Protein AF-A0AAD1CHE1-F1 (afdb_monomer_lite)

Radius of gyration: 32.12 Å; chains: 1; bounding box: 94×52×95 Å

Organism: Photobacterium damsela subsp. piscicida (NCBI:txid38294)

Sequence (404 aa):
MARIPGTPIYCTANAIDSIVGHHHHPEWNFNVVKTGDSLDIGNGKSLVFVETPMLHWPDSMMTYMTGDAVLFSNDAFGQHYCDERLFNDEVDQTELMEQCLRYYANILTPFSPLVTAKIHEVLGFNLPVSMVATSHGVIWRENPTQIIEQYLTWANEYKEDKITIFYDSMSNNTRMMADAIAQGITETDPNVSVKIFNVARHDKNEILAHVFGSKGILVGSSTMNNVMMPKVAGMLEEITSLRFKGKKAGAFGSYGWNGGAVDRIHARLTDAGFFTTVGLKTKWRPDGKAIEECREHGRTIAREWALAPLTVKTKPSAAPVTPAKSAPLNIQQATAPSTESKMQCNPQKIGQKMLCTVCQWVYDPEIGEPNQEVAPGTAWEDVPDSFICPECDIGKDVFEPIND

Structure (mmCIF, N/CA/C/O backbone):
data_AF-A0AAD1CHE1-F1
#
_entry.id   AF-A0AAD1CHE1-F1
#
loop_
_atom_site.group_PDB
_atom_site.id
_atom_site.type_symbol
_atom_site.label_atom_id
_atom_site.label_alt_id
_atom_site.label_comp_id
_atom_site.label_asym_id
_atom_site.label_entity_id
_atom_site.label_seq_id
_atom_site.pdbx_PDB_ins_code
_atom_site.Cartn_x
_atom_site.Cartn_y
_atom_site.Cartn_z
_atom_site.occupancy
_atom_site.B_iso_or_equiv
_atom_site.auth_seq_id
_atom_site.auth_comp_id
_atom_site.auth_asym_id
_atom_site.auth_atom_id
_atom_site.pdbx_PDB_model_num
ATOM 1 N N . MET A 1 1 ? -17.106 -19.011 23.002 1.00 86.06 1 MET A N 1
ATOM 2 C CA . MET A 1 1 ? -18.286 -19.178 23.885 1.00 86.06 1 MET A CA 1
ATOM 3 C C . MET A 1 1 ? -18.453 -20.559 24.527 1.00 86.06 1 MET A C 1
ATOM 5 O O . MET A 1 1 ? -19.194 -20.648 25.490 1.00 86.06 1 MET A O 1
ATOM 9 N N . ALA A 1 2 ? -17.740 -21.621 24.121 1.00 95.25 2 ALA A N 1
ATOM 10 C CA . ALA A 1 2 ? -17.889 -22.961 24.725 1.00 95.25 2 ALA A CA 1
ATOM 11 C C . ALA A 1 2 ? -17.685 -23.035 26.260 1.00 95.25 2 ALA A C 1
ATOM 13 O O . ALA A 1 2 ? -18.183 -23.951 26.907 1.00 95.25 2 ALA A O 1
ATOM 14 N N . ARG A 1 3 ? -16.940 -22.089 26.851 1.00 97.44 3 ARG A N 1
ATOM 15 C CA . ARG A 1 3 ? -16.702 -22.003 28.305 1.00 97.44 3 ARG A CA 1
ATOM 16 C C . ARG A 1 3 ? -17.660 -21.064 29.038 1.00 97.44 3 ARG A C 1
ATOM 18 O O . ARG A 1 3 ? -17.933 -21.283 30.210 1.00 97.44 3 ARG A O 1
ATOM 25 N N . ILE A 1 4 ? -18.132 -20.024 28.357 1.00 97.69 4 ILE A N 1
ATOM 26 C CA . ILE A 1 4 ? -18.917 -18.921 28.927 1.00 97.69 4 ILE A CA 1
ATOM 27 C C . ILE A 1 4 ? -20.073 -18.545 27.979 1.00 97.69 4 ILE A C 1
ATOM 29 O O . ILE A 1 4 ? -20.141 -17.425 27.485 1.00 97.69 4 ILE A O 1
ATOM 33 N N . PRO A 1 5 ? -20.978 -19.489 27.659 1.00 94.69 5 PRO A N 1
ATOM 34 C CA . PRO A 1 5 ? -21.949 -19.320 26.573 1.00 94.69 5 PRO A CA 1
ATOM 35 C C . PRO A 1 5 ? -22.992 -18.222 26.821 1.00 94.69 5 PRO A C 1
ATOM 37 O O . PRO A 1 5 ? -23.611 -17.755 25.874 1.00 94.69 5 PRO A O 1
ATOM 40 N N . GLY A 1 6 ? -23.180 -17.793 28.073 1.00 95.44 6 GLY A N 1
ATOM 41 C CA . GLY A 1 6 ? -24.101 -16.709 28.428 1.00 95.44 6 GLY A CA 1
ATOM 42 C C . GLY A 1 6 ? -23.507 -15.300 28.334 1.00 95.44 6 GLY A C 1
ATOM 43 O O . GLY A 1 6 ? -24.237 -14.332 28.537 1.00 95.44 6 GLY A O 1
ATOM 44 N N . THR A 1 7 ? -22.204 -15.161 28.067 1.00 98.56 7 THR A N 1
ATOM 45 C CA . THR A 1 7 ? -21.542 -13.851 28.020 1.00 98.56 7 THR A CA 1
ATOM 46 C C . THR A 1 7 ? -22.056 -13.014 26.838 1.00 98.56 7 THR A C 1
ATOM 48 O O . THR A 1 7 ? -22.018 -13.490 25.705 1.00 98.56 7 THR A O 1
ATOM 51 N N . PRO A 1 8 ? -22.527 -11.774 27.065 1.00 98.50 8 PRO A N 1
ATOM 52 C CA . PRO A 1 8 ? -22.946 -10.885 25.983 1.00 98.50 8 PRO A CA 1
ATOM 53 C C . PRO A 1 8 ? -21.792 -10.526 25.036 1.00 98.50 8 PRO A C 1
ATOM 55 O O . PRO A 1 8 ? -20.672 -10.284 25.487 1.00 98.50 8 PRO A O 1
ATOM 58 N N . ILE A 1 9 ? -22.080 -10.443 23.737 1.00 98.75 9 ILE A N 1
ATOM 59 C CA . ILE A 1 9 ? -21.148 -9.998 22.692 1.00 98.75 9 ILE A CA 1
ATOM 60 C C . ILE A 1 9 ? -21.677 -8.684 22.116 1.00 98.75 9 ILE A C 1
ATOM 62 O O . ILE A 1 9 ? -22.745 -8.674 21.510 1.00 98.75 9 ILE A O 1
ATOM 66 N N . TYR A 1 10 ? -20.938 -7.589 22.291 1.00 98.81 10 TYR A N 1
ATOM 67 C CA . TYR A 1 10 ? -21.271 -6.282 21.715 1.00 98.81 10 TYR A CA 1
ATOM 68 C C . TYR A 1 10 ? -20.517 -6.099 20.399 1.00 98.81 10 TYR A C 1
ATOM 70 O O . TYR A 1 10 ? -19.292 -6.205 20.376 1.00 98.81 10 TYR A O 1
ATOM 78 N N . CYS A 1 11 ? -21.236 -5.880 19.300 1.00 98.81 11 CYS A N 1
ATOM 79 C CA . CYS A 1 11 ? -20.650 -5.810 17.959 1.00 98.81 11 CYS A CA 1
ATOM 80 C C . CYS A 1 11 ? -21.565 -5.059 16.979 1.00 98.81 11 CYS A C 1
ATOM 82 O O . CYS A 1 11 ? -22.710 -4.750 17.307 1.00 98.81 11 CYS A O 1
ATOM 84 N N . THR A 1 12 ? -21.078 -4.738 15.780 1.00 98.81 12 THR A N 1
ATOM 85 C CA . THR A 1 12 ? -21.911 -4.101 14.746 1.00 98.81 12 THR A CA 1
ATOM 86 C C . THR A 1 12 ? -22.962 -5.072 14.199 1.00 98.81 12 THR A C 1
ATOM 88 O O . THR A 1 12 ? -22.872 -6.287 14.376 1.00 98.81 12 THR A O 1
ATOM 91 N N . ALA A 1 13 ? -23.956 -4.558 13.471 1.00 98.62 13 ALA A N 1
ATOM 92 C CA . ALA A 1 13 ? -24.936 -5.417 12.803 1.00 98.62 13 ALA A CA 1
ATOM 93 C C . ALA A 1 13 ? -24.273 -6.375 11.791 1.00 98.62 13 ALA A C 1
ATOM 95 O O . ALA A 1 13 ? -24.622 -7.552 11.736 1.00 98.62 13 ALA A O 1
ATOM 96 N N . ASN A 1 14 ? -23.283 -5.886 11.037 1.00 98.62 14 ASN A N 1
ATOM 97 C CA . ASN A 1 14 ? -22.529 -6.690 10.073 1.00 98.62 14 ASN A CA 1
ATOM 98 C C . ASN A 1 14 ? -21.628 -7.730 10.762 1.00 98.62 14 ASN A C 1
ATOM 100 O O . ASN A 1 14 ? -21.395 -8.796 10.200 1.00 98.62 14 ASN A O 1
ATOM 104 N N . ALA A 1 15 ? -21.165 -7.463 11.988 1.00 98.75 15 ALA A N 1
ATOM 105 C CA . ALA A 1 15 ? -20.365 -8.420 12.751 1.00 98.75 15 ALA A CA 1
ATOM 106 C C . ALA A 1 15 ? -21.150 -9.677 13.139 1.00 98.75 15 ALA A C 1
ATOM 108 O O . ALA A 1 15 ? -20.565 -10.744 13.286 1.00 98.75 15 ALA A O 1
ATOM 109 N N . ILE A 1 16 ? -22.476 -9.594 13.285 1.00 98.69 16 ILE A N 1
ATOM 110 C CA . ILE A 1 16 ? -23.287 -10.795 13.517 1.00 98.69 16 ILE A CA 1
ATOM 111 C C . ILE A 1 16 ? -23.188 -11.729 12.307 1.00 98.69 16 ILE A C 1
ATOM 113 O O . ILE A 1 16 ? -22.971 -12.925 12.486 1.00 98.69 16 ILE A O 1
ATOM 117 N N . ASP A 1 17 ? -23.294 -11.191 11.089 1.00 98.62 17 ASP A N 1
ATOM 118 C CA . ASP A 1 17 ? -23.161 -11.975 9.857 1.00 98.62 17 ASP A CA 1
ATOM 119 C C . ASP A 1 17 ? -21.777 -12.631 9.758 1.00 98.62 17 ASP A C 1
ATOM 121 O O . ASP A 1 17 ? -21.682 -13.845 9.569 1.00 98.62 17 ASP A O 1
ATOM 125 N N . SER A 1 18 ? -20.698 -11.875 9.993 1.00 98.56 18 SER A N 1
ATOM 126 C CA . SER A 1 18 ? -19.336 -12.416 9.925 1.00 98.56 18 SER A CA 1
ATOM 127 C C . SER A 1 18 ? -19.054 -13.448 11.025 1.00 98.56 18 SER A C 1
ATOM 129 O O . SER A 1 18 ? -18.527 -14.525 10.732 1.00 98.56 18 SER A O 1
ATOM 131 N N . ILE A 1 19 ? -19.444 -13.186 12.277 1.00 98.69 19 ILE A N 1
ATOM 132 C CA . ILE A 1 19 ? -19.232 -14.109 13.401 1.00 98.69 19 ILE A CA 1
ATOM 133 C C . ILE A 1 19 ? -20.036 -15.395 13.193 1.00 98.69 19 ILE A C 1
ATOM 135 O O . ILE A 1 19 ? -19.488 -16.489 13.343 1.00 98.69 19 ILE A O 1
ATOM 139 N N . VAL A 1 20 ? -21.316 -15.298 12.823 1.00 98.62 20 VAL A N 1
ATOM 140 C CA . VAL A 1 20 ? -22.151 -16.478 12.553 1.00 98.62 20 VAL A CA 1
ATOM 141 C C . VAL A 1 20 ? -21.651 -17.226 11.320 1.00 98.62 20 VAL A C 1
ATOM 143 O O . VAL A 1 20 ? -21.616 -18.454 11.345 1.00 98.62 20 VAL A O 1
ATOM 146 N N . GLY A 1 21 ? -21.201 -16.523 10.282 1.00 98.50 21 GLY A N 1
ATOM 147 C CA . GLY A 1 21 ? -20.636 -17.128 9.078 1.00 98.50 21 GLY A CA 1
ATOM 148 C C . GLY A 1 21 ? -19.374 -17.957 9.335 1.00 98.50 21 GLY A C 1
ATOM 149 O O . GLY A 1 21 ? -19.182 -18.979 8.686 1.00 98.50 21 GLY A O 1
ATOM 150 N N . HIS A 1 22 ? -18.530 -17.569 10.298 1.00 98.06 22 HIS A N 1
ATOM 151 C CA . HIS A 1 22 ? -17.308 -18.317 10.630 1.00 98.06 22 HIS A CA 1
ATOM 152 C C . HIS A 1 22 ? -17.515 -19.365 11.727 1.00 98.06 22 HIS A C 1
ATOM 154 O O . HIS A 1 22 ? -16.919 -20.443 11.684 1.00 98.06 22 HIS A O 1
ATOM 160 N N . HIS A 1 23 ? -18.323 -19.047 12.739 1.00 98.19 23 HIS A N 1
ATOM 161 C CA . HIS A 1 23 ? -18.456 -19.875 13.937 1.00 98.19 23 HIS A CA 1
ATOM 162 C C . HIS A 1 23 ? -19.732 -20.717 13.966 1.00 98.19 23 HIS A C 1
ATOM 164 O O . HIS A 1 23 ? -19.790 -21.667 14.739 1.00 98.19 23 HIS A O 1
ATOM 170 N N . HIS A 1 24 ? -20.728 -20.409 13.133 1.00 97.81 24 HIS A N 1
ATOM 171 C CA . HIS A 1 24 ? -22.005 -21.125 13.029 1.00 97.81 24 HIS A CA 1
ATOM 172 C C . HIS A 1 24 ? -22.787 -21.227 14.348 1.00 97.81 24 HIS A C 1
ATOM 174 O O . HIS A 1 24 ? -23.468 -22.220 14.599 1.00 97.81 24 HIS A O 1
ATOM 180 N N . HIS A 1 25 ? -22.709 -20.179 15.172 1.00 97.81 25 HIS A N 1
ATOM 181 C CA . HIS A 1 25 ? -23.407 -20.084 16.454 1.00 97.81 25 HIS A CA 1
ATOM 182 C C . HIS A 1 25 ? -24.328 -18.851 16.519 1.00 97.81 25 HIS A C 1
ATOM 184 O O . HIS A 1 25 ? -24.014 -17.871 17.203 1.00 97.81 25 HIS A O 1
ATOM 190 N N . PRO A 1 26 ? -25.458 -18.855 15.785 1.00 97.88 26 PRO A N 1
ATOM 191 C CA . PRO A 1 26 ? -26.416 -17.747 15.794 1.00 97.88 26 PRO A CA 1
ATOM 192 C C . PRO A 1 26 ? -27.141 -17.580 17.135 1.00 97.88 26 PRO A C 1
ATOM 194 O O . PRO A 1 26 ? -27.768 -16.552 17.364 1.00 97.88 26 PRO A O 1
ATOM 197 N N . GLU A 1 27 ? -27.079 -18.577 18.019 1.00 97.94 27 GLU A N 1
ATOM 198 C CA . GLU A 1 27 ? -27.733 -18.565 19.326 1.00 97.94 27 GLU A CA 1
ATOM 199 C C . GLU A 1 27 ? -26.994 -17.752 20.399 1.00 97.94 27 GLU A C 1
ATOM 201 O O . GLU A 1 27 ? -27.513 -17.597 21.506 1.00 97.94 27 GLU A O 1
ATOM 206 N N . TRP A 1 28 ? -25.778 -17.265 20.125 1.00 98.62 28 TRP A N 1
ATOM 207 C CA . TRP A 1 28 ? -25.044 -16.437 21.084 1.00 98.62 28 TRP A CA 1
ATOM 208 C C . TRP A 1 28 ? -25.756 -15.105 21.360 1.00 98.62 28 TRP A C 1
ATOM 210 O O . TRP A 1 28 ? -26.524 -14.588 20.551 1.00 98.62 28 TRP A O 1
ATOM 220 N N . ASN A 1 29 ? -25.488 -14.537 22.538 1.00 98.25 29 ASN A N 1
ATOM 221 C CA . ASN A 1 29 ? -26.122 -13.306 23.006 1.00 98.25 29 ASN A CA 1
ATOM 222 C C . ASN A 1 29 ? -25.493 -12.059 22.354 1.00 98.25 29 ASN A C 1
ATOM 224 O O . ASN A 1 29 ? -24.683 -11.361 22.973 1.00 98.25 29 ASN A O 1
ATOM 228 N N . PHE A 1 30 ? -25.841 -11.803 21.093 1.00 98.75 30 PHE A N 1
ATOM 229 C CA . PHE A 1 30 ? -25.384 -10.635 20.342 1.00 98.75 30 PHE A CA 1
ATOM 230 C C . PHE A 1 30 ? -26.153 -9.365 20.718 1.00 98.75 30 PHE A C 1
ATOM 232 O O . PHE A 1 30 ? -27.381 -9.349 20.775 1.00 98.75 30 PHE A O 1
ATOM 239 N N . ASN A 1 31 ? -25.413 -8.279 20.921 1.00 98.75 31 ASN A N 1
ATOM 240 C CA . ASN A 1 31 ? -25.917 -6.948 21.229 1.00 98.75 31 ASN A CA 1
ATOM 241 C C . ASN A 1 31 ? -25.373 -5.989 20.169 1.00 98.75 31 ASN A C 1
ATOM 243 O O . ASN A 1 31 ? -24.172 -5.717 20.125 1.00 98.75 31 ASN A O 1
ATOM 247 N N . VAL A 1 32 ? -26.254 -5.525 19.281 1.00 98.81 32 VAL A N 1
ATOM 248 C CA . VAL A 1 32 ? -25.872 -4.609 18.202 1.00 98.81 32 VAL A CA 1
ATOM 249 C C . VAL A 1 32 ? -25.597 -3.228 18.780 1.00 98.81 32 VAL A C 1
ATOM 251 O O . VAL A 1 32 ? -26.453 -2.680 19.471 1.00 98.81 32 VAL A O 1
ATOM 254 N N . VAL A 1 33 ? -24.437 -2.667 18.451 1.00 98.81 33 VAL A N 1
ATOM 255 C CA . VAL A 1 33 ? -24.048 -1.295 18.797 1.00 98.81 33 VAL A CA 1
ATOM 256 C C . VAL A 1 33 ? -23.838 -0.460 17.539 1.00 98.81 33 VAL A C 1
ATOM 258 O O . VAL A 1 33 ? -23.459 -0.983 16.488 1.00 98.81 33 VAL A O 1
ATOM 261 N N . LYS A 1 34 ? -24.090 0.841 17.658 1.00 98.44 34 LYS A N 1
ATOM 262 C CA . LYS A 1 34 ? -23.885 1.858 16.624 1.00 98.44 34 LYS A CA 1
ATOM 263 C C . LYS A 1 34 ? -22.944 2.951 17.107 1.00 98.44 34 LYS A C 1
ATOM 265 O O . LYS A 1 34 ? -22.648 3.049 18.299 1.00 98.44 34 LYS A O 1
ATOM 270 N N . THR A 1 35 ? -22.505 3.810 16.189 1.00 97.38 35 THR A N 1
ATOM 271 C CA . THR A 1 35 ? -21.725 4.996 16.561 1.00 97.38 35 THR A CA 1
ATOM 272 C C . THR A 1 35 ? -22.457 5.834 17.611 1.00 97.38 35 THR A C 1
ATOM 274 O O . THR A 1 35 ? -23.576 6.293 17.382 1.00 97.38 35 THR A O 1
ATOM 277 N N . GLY A 1 36 ? -21.792 6.067 18.744 1.00 95.56 36 GLY A N 1
ATOM 278 C CA . GLY A 1 36 ? -22.303 6.861 19.862 1.00 95.56 36 GLY A CA 1
ATOM 279 C C . GLY A 1 36 ? -23.031 6.057 20.942 1.00 95.56 36 GLY A C 1
ATOM 280 O O . GLY A 1 36 ? -23.246 6.592 22.030 1.00 95.56 36 GLY A O 1
ATOM 281 N N . ASP A 1 37 ? -23.357 4.783 20.696 1.00 98.19 37 ASP A N 1
ATOM 282 C CA . ASP A 1 37 ? -23.844 3.899 21.756 1.00 98.19 37 ASP A CA 1
ATOM 283 C C . ASP A 1 37 ? -22.758 3.712 22.821 1.00 98.19 37 ASP A C 1
ATOM 285 O O . ASP A 1 37 ? -21.556 3.765 22.533 1.00 98.19 37 ASP A O 1
ATOM 289 N N . SER A 1 38 ? -23.181 3.482 24.067 1.00 97.75 38 SER A N 1
ATOM 290 C CA . SER A 1 38 ? -22.259 3.318 25.188 1.00 97.75 38 SER A CA 1
ATOM 291 C C . SER A 1 38 ? -22.634 2.171 26.121 1.00 97.75 38 SER A C 1
ATOM 293 O O . SER A 1 38 ? -23.806 1.828 26.279 1.00 97.75 38 SER A O 1
ATOM 295 N N . LEU A 1 39 ? -21.613 1.586 26.744 1.00 98.56 39 LEU A N 1
ATOM 296 C CA . LEU A 1 39 ? -21.715 0.542 27.753 1.00 98.56 39 LEU A CA 1
ATOM 297 C C . LEU A 1 39 ? -20.997 1.000 29.023 1.00 98.56 39 LEU A C 1
ATOM 299 O O . LEU A 1 39 ? -19.775 1.150 29.034 1.00 98.56 39 LEU A O 1
ATOM 303 N N . ASP A 1 40 ? -21.757 1.222 30.094 1.00 98.25 40 ASP A N 1
ATOM 304 C CA . ASP A 1 40 ? -21.197 1.551 31.405 1.00 98.25 40 ASP A CA 1
ATOM 305 C C . ASP A 1 40 ? -20.433 0.350 31.981 1.00 98.25 40 ASP A C 1
ATOM 307 O O . ASP A 1 40 ? -20.926 -0.781 31.982 1.00 98.25 40 ASP A O 1
ATOM 311 N N . ILE A 1 41 ? -19.222 0.609 32.469 1.00 98.25 41 ILE A N 1
ATOM 312 C CA . ILE A 1 41 ? -18.344 -0.384 33.101 1.00 98.25 41 ILE A CA 1
ATOM 313 C C . ILE A 1 41 ? -18.035 -0.028 34.565 1.00 98.25 41 ILE A C 1
ATOM 315 O O . ILE A 1 41 ? -17.211 -0.681 35.208 1.00 98.25 41 ILE A O 1
ATOM 319 N N . GLY A 1 42 ? -18.718 0.981 35.113 1.00 97.94 42 GLY A N 1
ATOM 320 C CA . GLY A 1 42 ? -18.573 1.448 36.484 1.00 97.94 42 GLY A CA 1
ATOM 321 C C . GLY A 1 42 ? -17.428 2.444 36.673 1.00 97.94 42 GLY A C 1
ATOM 322 O O . GLY A 1 42 ? -16.693 2.793 35.752 1.00 97.94 42 GLY A O 1
ATOM 323 N N . ASN A 1 43 ? -17.275 2.934 37.908 1.00 97.69 43 ASN A N 1
ATOM 324 C CA . ASN A 1 43 ? -16.243 3.910 38.297 1.00 97.69 43 ASN A CA 1
ATOM 325 C C . ASN A 1 43 ? -16.239 5.203 37.455 1.00 97.69 43 ASN A C 1
ATOM 327 O O . ASN A 1 43 ? -15.198 5.837 37.296 1.00 97.69 43 ASN A O 1
ATOM 331 N N . GLY A 1 44 ? -17.398 5.589 36.912 1.00 97.06 44 GLY A N 1
ATOM 332 C CA . GLY A 1 44 ? -17.529 6.756 36.037 1.00 97.06 44 GLY A CA 1
ATOM 333 C C . GLY A 1 44 ? -16.914 6.572 34.645 1.00 97.06 44 GLY A C 1
ATOM 334 O O . GLY A 1 44 ? -16.672 7.568 33.968 1.00 97.06 44 GLY A O 1
ATOM 335 N N . LYS A 1 45 ? -16.645 5.328 34.226 1.00 98.12 45 LYS A N 1
ATOM 336 C CA . LYS A 1 45 ? -16.099 4.987 32.909 1.00 98.12 45 LYS A CA 1
ATOM 337 C C . LYS A 1 45 ? -17.123 4.229 32.076 1.00 98.12 45 LYS A C 1
ATOM 339 O O . LYS A 1 45 ? -17.937 3.465 32.588 1.00 98.12 45 LYS A O 1
ATOM 344 N N . SER A 1 46 ? -17.048 4.403 30.768 1.00 98.19 46 SER A N 1
ATOM 345 C CA . SER A 1 46 ? -17.902 3.714 29.807 1.00 98.19 46 SER A CA 1
ATOM 346 C C . SER A 1 46 ? -17.117 3.415 28.539 1.00 98.19 46 SER A C 1
ATOM 348 O O . SER A 1 46 ? -16.162 4.119 28.204 1.00 98.19 46 SER A O 1
ATOM 350 N N . LEU A 1 47 ? -17.534 2.373 27.831 1.00 98.62 47 LEU A N 1
ATOM 351 C CA . LEU A 1 47 ? -17.097 2.087 26.473 1.00 98.62 47 LEU A CA 1
ATOM 352 C C . LEU A 1 47 ? -18.049 2.787 25.505 1.00 98.62 47 LEU A C 1
ATOM 354 O O . LEU A 1 47 ? -19.257 2.682 25.675 1.00 98.62 47 LEU A O 1
ATOM 358 N N . VAL A 1 48 ? -17.519 3.497 24.518 1.00 97.94 48 VAL A N 1
ATOM 359 C CA . VAL A 1 48 ? -18.269 4.176 23.457 1.00 97.94 48 VAL A CA 1
ATOM 360 C C . VAL A 1 48 ? -17.888 3.538 22.133 1.00 97.94 48 VAL A C 1
ATOM 362 O O . VAL A 1 48 ? -16.702 3.393 21.834 1.00 97.94 48 VAL A O 1
ATOM 365 N N . PHE A 1 49 ? -18.877 3.150 21.340 1.00 98.25 49 PHE A N 1
ATOM 366 C CA . PHE A 1 49 ? -18.647 2.444 20.082 1.00 98.25 49 PHE A CA 1
ATOM 367 C C . PHE A 1 49 ? -18.660 3.416 18.901 1.00 98.25 49 PHE A C 1
ATOM 369 O O . PHE A 1 49 ? -19.424 4.383 18.885 1.00 98.25 49 PHE A O 1
ATOM 376 N N . VAL A 1 50 ? -17.803 3.169 17.909 1.00 97.81 50 VAL A N 1
ATOM 377 C CA . VAL A 1 50 ? -17.724 3.951 16.667 1.00 97.81 50 VAL A CA 1
ATOM 378 C C . VAL A 1 50 ? -17.631 2.991 15.492 1.00 97.81 50 VAL A C 1
ATOM 380 O O . VAL A 1 50 ? -16.632 2.297 15.330 1.00 97.81 50 VAL A O 1
ATOM 383 N N . GLU A 1 51 ? -18.661 2.948 14.654 1.00 98.12 51 GLU A N 1
ATOM 384 C CA . GLU A 1 51 ? -18.678 2.107 13.457 1.00 98.12 51 GLU A CA 1
ATOM 385 C C . GLU A 1 51 ? -17.658 2.618 12.433 1.00 98.12 51 GLU A C 1
ATOM 387 O O . GLU A 1 51 ? -17.586 3.819 12.150 1.00 98.12 51 GLU A O 1
ATOM 392 N N . THR A 1 52 ? -16.886 1.710 11.836 1.00 97.69 52 THR A N 1
ATOM 393 C CA . THR A 1 52 ? -15.871 2.024 10.820 1.00 97.69 52 THR A CA 1
ATOM 394 C C . THR A 1 52 ? -15.977 1.067 9.630 1.00 97.69 52 THR A C 1
ATOM 396 O O . THR A 1 52 ? -15.008 0.383 9.298 1.00 97.69 52 THR A O 1
ATOM 399 N N . PRO A 1 53 ? -17.149 0.989 8.970 1.00 97.50 53 PRO A N 1
ATOM 400 C CA . PRO A 1 53 ? -17.372 0.028 7.899 1.00 97.50 53 PRO A CA 1
ATOM 401 C C . PRO A 1 53 ? -16.391 0.255 6.745 1.00 97.50 53 PRO A C 1
ATOM 403 O O . PRO A 1 53 ? -16.134 1.388 6.337 1.00 97.50 53 PRO A O 1
ATOM 406 N N . MET A 1 54 ? -15.876 -0.849 6.206 1.00 96.94 54 MET A N 1
ATOM 407 C CA . MET A 1 54 ? -14.828 -0.901 5.181 1.00 96.94 54 MET A CA 1
ATOM 408 C C . MET A 1 54 ? -13.477 -0.313 5.626 1.00 96.94 54 MET A C 1
ATOM 410 O O . MET A 1 54 ? -12.645 0.002 4.778 1.00 96.94 54 MET A O 1
ATOM 414 N N . LEU A 1 55 ? -13.228 -0.212 6.938 1.00 96.69 55 LEU A N 1
ATOM 415 C CA . LEU A 1 55 ? -11.916 0.089 7.529 1.00 96.69 55 LEU A CA 1
ATOM 416 C C . LEU A 1 55 ? -11.461 -1.064 8.451 1.00 96.69 55 LEU A C 1
ATOM 418 O O . LEU A 1 55 ? -11.395 -0.893 9.662 1.00 96.69 55 LEU A O 1
ATOM 422 N N . HIS A 1 56 ? -11.172 -2.259 7.922 1.00 96.62 56 HIS A N 1
ATOM 423 C CA . HIS A 1 56 ? -11.146 -2.606 6.489 1.00 96.62 56 HIS A CA 1
ATOM 424 C C . HIS A 1 56 ? -12.259 -3.570 6.039 1.00 96.62 56 HIS A C 1
ATOM 426 O O . HIS A 1 56 ? -12.333 -3.911 4.857 1.00 96.62 56 HIS A O 1
ATOM 432 N N . TRP A 1 57 ? -13.145 -4.001 6.939 1.00 98.00 57 TRP A N 1
ATOM 433 C CA . TRP A 1 57 ? -14.270 -4.892 6.639 1.00 98.00 57 TRP A CA 1
ATOM 434 C C . TRP A 1 57 ? -15.627 -4.239 6.927 1.00 98.00 57 TRP A C 1
ATOM 436 O O . TRP A 1 57 ? -15.695 -3.232 7.634 1.00 98.00 57 TRP A O 1
ATOM 446 N N . PRO A 1 58 ? -16.735 -4.773 6.373 1.00 98.00 58 PRO A N 1
ATOM 447 C CA . PRO A 1 58 ? -18.073 -4.242 6.635 1.00 98.00 58 PRO A CA 1
ATOM 448 C C . PRO A 1 58 ? -18.453 -4.211 8.121 1.00 98.00 58 PRO A C 1
ATOM 450 O O . PRO A 1 58 ? -19.288 -3.398 8.512 1.00 98.00 58 PRO A O 1
ATOM 453 N N . ASP A 1 59 ? -17.880 -5.100 8.928 1.00 98.31 59 ASP A N 1
ATOM 454 C CA . ASP A 1 59 ? -18.179 -5.276 10.348 1.00 98.31 59 ASP A CA 1
ATOM 455 C C . ASP A 1 59 ? -17.297 -4.461 11.299 1.00 98.31 59 ASP A C 1
ATOM 457 O O . ASP A 1 59 ? -17.615 -4.382 12.490 1.00 98.31 59 ASP A O 1
ATOM 461 N N . SER A 1 60 ? -16.237 -3.836 10.783 1.00 98.62 60 SER A N 1
ATOM 462 C CA . SER A 1 60 ? -15.238 -3.133 11.579 1.00 98.62 60 SER A CA 1
ATOM 463 C C . SER A 1 60 ? -15.846 -1.985 12.396 1.00 98.62 60 SER A C 1
ATOM 465 O O . SER A 1 60 ? -16.660 -1.191 11.912 1.00 98.62 60 SER A O 1
ATOM 467 N N . MET A 1 61 ? -15.406 -1.882 13.650 1.00 98.56 61 MET A N 1
ATOM 468 C CA . MET A 1 61 ? -15.693 -0.774 14.559 1.00 98.56 61 MET A CA 1
ATOM 469 C C . MET A 1 61 ? -14.515 -0.541 15.503 1.00 98.56 61 MET A C 1
ATOM 471 O O . MET A 1 61 ? -13.698 -1.433 15.728 1.00 98.56 61 MET A O 1
ATOM 475 N N . MET A 1 62 ? -14.481 0.638 16.113 1.00 98.12 62 MET A N 1
ATOM 476 C CA . MET A 1 62 ? -13.577 0.977 17.208 1.00 98.12 62 MET A CA 1
ATOM 477 C C . MET A 1 62 ? -14.352 1.087 18.519 1.00 98.12 62 MET A C 1
ATOM 479 O O . MET A 1 62 ? -15.560 1.336 18.536 1.00 98.12 62 MET A O 1
ATOM 483 N N . THR A 1 63 ? -13.647 0.924 19.635 1.00 98.50 63 THR A N 1
ATOM 484 C CA . THR A 1 63 ? -14.201 1.139 20.977 1.00 98.50 63 THR A CA 1
ATOM 485 C C . THR A 1 63 ? -13.345 2.146 21.721 1.00 98.50 63 THR A C 1
ATOM 487 O O . THR A 1 63 ? -12.136 1.987 21.812 1.00 98.50 63 THR A O 1
ATOM 490 N N . TYR A 1 64 ? -13.952 3.186 22.268 1.00 98.19 64 TYR A N 1
ATOM 491 C CA . TYR A 1 64 ? -13.273 4.202 23.059 1.00 98.19 64 TYR A CA 1
ATOM 492 C C . TYR A 1 64 ? -13.646 4.056 24.534 1.00 98.19 64 TYR A C 1
ATOM 494 O O . TYR A 1 64 ? -14.820 3.922 24.859 1.00 98.19 64 TYR A O 1
ATOM 502 N N . MET A 1 65 ? -12.670 4.102 25.437 1.00 98.31 65 MET A N 1
ATOM 503 C CA . MET A 1 65 ? -12.907 4.061 26.880 1.00 98.31 65 MET A CA 1
ATOM 504 C C . MET A 1 65 ? -12.782 5.457 27.489 1.00 98.31 65 MET A C 1
ATOM 506 O O . MET A 1 65 ? -11.718 6.080 27.449 1.00 98.31 65 MET A O 1
ATOM 510 N N . THR A 1 66 ? -13.869 5.938 28.095 1.00 97.62 66 THR A N 1
ATOM 511 C CA . THR A 1 66 ? -13.897 7.239 28.771 1.00 97.62 66 THR A CA 1
ATOM 512 C C . THR A 1 66 ? -13.061 7.232 30.056 1.00 97.62 66 THR A C 1
ATOM 514 O O . THR A 1 66 ? -12.749 6.185 30.629 1.00 97.62 66 THR A O 1
ATOM 517 N N . GLY A 1 67 ? -12.670 8.421 30.520 1.00 96.88 67 GLY A N 1
ATOM 518 C CA . GLY A 1 67 ? -11.799 8.591 31.685 1.00 96.88 67 GLY A CA 1
ATOM 519 C C . GLY A 1 67 ? -10.331 8.336 31.348 1.00 96.88 67 GLY A C 1
ATOM 520 O O . GLY A 1 67 ? -9.550 9.279 31.338 1.00 96.88 67 GLY A O 1
ATOM 521 N N . ASP A 1 68 ? -9.978 7.091 31.020 1.00 97.50 68 ASP A N 1
ATOM 522 C CA . ASP A 1 68 ? -8.596 6.711 30.671 1.00 97.50 68 ASP A CA 1
ATOM 523 C C . ASP A 1 68 ? -8.175 7.178 29.269 1.00 97.50 68 ASP A C 1
ATOM 525 O O . ASP A 1 68 ? -6.988 7.169 28.953 1.00 97.50 68 ASP A O 1
ATOM 529 N N . ALA A 1 69 ? -9.139 7.583 28.433 1.00 97.44 69 ALA A N 1
ATOM 530 C CA . ALA A 1 69 ? -8.906 8.128 27.097 1.00 97.44 69 ALA A CA 1
ATOM 531 C C . ALA A 1 69 ? -8.137 7.168 26.167 1.00 97.44 69 ALA A C 1
ATOM 533 O O . ALA A 1 69 ? -7.205 7.563 25.461 1.00 97.44 69 ALA A O 1
ATOM 534 N N . VAL A 1 70 ? -8.542 5.892 26.168 1.00 98.38 70 VAL A N 1
ATOM 535 C CA . VAL A 1 70 ? -7.944 4.831 25.342 1.00 98.38 70 VAL A CA 1
ATOM 536 C C . VAL A 1 70 ? -8.855 4.513 24.162 1.00 98.38 70 VAL A C 1
ATOM 538 O O . VAL A 1 70 ? -10.025 4.175 24.350 1.00 98.38 70 VAL A O 1
ATOM 541 N N . LEU A 1 71 ? -8.309 4.581 22.950 1.00 98.12 71 LEU A N 1
ATOM 542 C CA . LEU A 1 71 ? -8.971 4.125 21.732 1.00 98.12 71 LEU A CA 1
ATOM 543 C C . LEU A 1 71 ? -8.515 2.704 21.390 1.00 98.12 71 LEU A C 1
ATOM 545 O O . LEU A 1 71 ? -7.364 2.493 21.023 1.00 98.12 71 LEU A O 1
ATOM 549 N N . PHE A 1 72 ? -9.428 1.741 21.458 1.00 98.62 72 PHE A N 1
ATOM 550 C CA . PHE A 1 72 ? -9.245 0.394 20.929 1.00 98.62 72 PHE A CA 1
ATOM 551 C C . PHE A 1 72 ? -9.622 0.385 19.446 1.00 98.62 72 PHE A C 1
ATOM 553 O O . PHE A 1 72 ? -10.800 0.279 19.093 1.00 98.62 72 PHE A O 1
ATOM 560 N N . SER A 1 73 ? -8.627 0.566 18.579 1.00 98.06 73 SER A N 1
ATOM 561 C CA . SER A 1 73 ? -8.833 0.816 17.145 1.00 98.06 73 SER A CA 1
ATOM 562 C C . SER A 1 73 ? -8.852 -0.442 16.279 1.00 98.06 73 SER A C 1
ATOM 564 O O . SER A 1 73 ? -9.100 -0.338 15.078 1.00 98.06 73 SER A O 1
ATOM 566 N N . ASN A 1 74 ? -8.607 -1.615 16.879 1.00 98.62 74 ASN A N 1
ATOM 567 C CA . ASN A 1 74 ? -8.446 -2.874 16.156 1.00 98.62 74 ASN A CA 1
ATOM 568 C C . ASN A 1 74 ? -7.378 -2.706 15.050 1.00 98.62 74 ASN A C 1
ATOM 570 O O . ASN A 1 74 ? -6.267 -2.280 15.368 1.00 98.62 74 ASN A O 1
ATOM 574 N N . ASP A 1 75 ? -7.685 -3.011 13.792 1.00 98.44 75 ASP A N 1
ATOM 575 C CA . ASP A 1 75 ? -6.707 -3.024 12.700 1.00 98.44 75 ASP A CA 1
ATOM 576 C C . ASP A 1 75 ? -6.201 -1.633 12.309 1.00 98.44 75 ASP A C 1
ATOM 578 O O . ASP A 1 75 ? -5.080 -1.484 11.815 1.00 98.44 75 ASP A O 1
ATOM 582 N N . ALA A 1 76 ? -7.015 -0.595 12.514 1.00 97.69 76 ALA A N 1
ATOM 583 C CA . ALA A 1 76 ? -6.608 0.766 12.206 1.00 97.69 76 ALA A CA 1
ATOM 584 C C . ALA A 1 76 ? -5.458 1.194 13.124 1.00 97.69 76 ALA A C 1
ATOM 586 O O . ALA A 1 76 ? -5.508 0.992 14.338 1.00 97.69 76 ALA A O 1
ATOM 587 N N . PHE A 1 77 ? -4.444 1.827 12.532 1.00 98.25 77 PHE A N 1
ATOM 588 C CA . PHE A 1 77 ? -3.212 2.266 13.201 1.00 98.25 77 PHE A CA 1
ATOM 589 C C . PHE A 1 77 ? -2.301 1.125 13.680 1.00 98.25 77 PHE A C 1
ATOM 591 O O . PHE A 1 77 ? -1.280 1.402 14.305 1.00 98.25 77 PHE A O 1
ATOM 598 N N . GLY A 1 78 ? -2.659 -0.130 13.385 1.00 98.44 78 GLY A N 1
ATOM 599 C CA . GLY A 1 78 ? -1.861 -1.311 13.689 1.00 98.44 78 GLY A CA 1
ATOM 600 C C . GLY A 1 78 ? -0.821 -1.642 12.619 1.00 98.44 78 GLY A C 1
ATOM 601 O O . GLY A 1 78 ? -0.758 -1.030 11.546 1.00 98.44 78 GLY A O 1
ATOM 602 N N . GLN A 1 79 ? -0.005 -2.646 12.939 1.00 98.69 79 GLN A N 1
ATOM 603 C CA . GLN A 1 79 ? 1.103 -3.113 12.120 1.00 98.69 79 GLN A CA 1
ATOM 604 C C . GLN A 1 79 ? 1.507 -4.533 12.520 1.00 98.69 79 GLN A C 1
ATOM 606 O O . GLN A 1 79 ? 1.426 -4.928 13.684 1.00 98.69 79 GLN A O 1
ATOM 611 N N . HIS A 1 80 ? 2.002 -5.310 11.561 1.00 98.75 80 HIS A N 1
ATOM 612 C CA . HIS A 1 80 ? 2.543 -6.639 11.836 1.00 98.75 80 HIS A CA 1
ATOM 613 C C . HIS A 1 80 ? 4.009 -6.536 12.258 1.00 98.75 80 HIS A C 1
ATOM 615 O O . HIS A 1 80 ? 4.916 -6.707 11.448 1.00 98.75 80 HIS A O 1
ATOM 621 N N . TYR A 1 81 ? 4.226 -6.239 13.537 1.00 98.62 81 TYR A N 1
ATOM 622 C CA . TYR A 1 81 ? 5.549 -6.113 14.137 1.00 98.62 81 TYR A CA 1
ATOM 623 C C . TYR A 1 81 ? 5.567 -6.828 15.486 1.00 98.62 81 TYR A C 1
ATOM 625 O O . TYR A 1 81 ? 4.780 -6.501 16.372 1.00 98.62 81 TYR A O 1
ATOM 633 N N . CYS A 1 82 ? 6.408 -7.855 15.603 1.00 98.62 82 CYS A N 1
ATOM 634 C CA . CYS A 1 82 ? 6.507 -8.668 16.807 1.00 98.62 82 CYS A CA 1
ATOM 635 C C . CYS A 1 82 ? 7.691 -8.193 17.644 1.00 98.62 82 CYS A C 1
ATOM 637 O O . CYS A 1 82 ? 8.828 -8.261 17.188 1.00 98.62 82 CYS A O 1
ATOM 639 N N . ASP A 1 83 ? 7.409 -7.788 18.875 1.00 98.62 83 ASP A N 1
ATOM 640 C CA . ASP A 1 83 ? 8.395 -7.446 19.892 1.00 98.62 83 ASP A CA 1
ATOM 641 C C . ASP A 1 83 ? 7.838 -7.859 21.265 1.00 98.62 83 ASP A C 1
ATOM 643 O O . ASP A 1 83 ? 6.623 -7.946 21.445 1.00 98.62 83 ASP A O 1
ATOM 647 N N . GLU A 1 84 ? 8.711 -8.142 22.230 1.00 98.50 84 GLU A N 1
ATOM 648 C CA . GLU A 1 84 ? 8.303 -8.442 23.612 1.00 98.50 84 GLU A CA 1
ATOM 649 C C . GLU A 1 84 ? 7.791 -7.189 24.340 1.00 98.50 84 GLU A C 1
ATOM 651 O O . GLU A 1 84 ? 7.030 -7.273 25.307 1.00 98.50 84 GLU A O 1
ATOM 656 N N . ARG A 1 85 ? 8.229 -6.012 23.890 1.00 98.62 85 ARG A N 1
ATOM 657 C CA . ARG A 1 85 ? 7.814 -4.711 24.409 1.00 98.62 85 ARG A CA 1
ATOM 658 C C . ARG A 1 85 ? 6.495 -4.308 23.767 1.00 98.62 85 ARG A C 1
ATOM 660 O O . ARG A 1 85 ? 6.279 -4.490 22.572 1.00 98.62 85 ARG A O 1
ATOM 667 N N . LEU A 1 86 ? 5.608 -3.740 24.578 1.00 98.69 86 LEU A N 1
ATOM 668 C CA . LEU A 1 86 ? 4.234 -3.474 24.162 1.00 98.69 86 LEU A CA 1
ATOM 669 C C . LEU A 1 86 ? 4.050 -2.068 23.587 1.00 98.69 86 LEU A C 1
ATOM 671 O O . LEU A 1 86 ? 3.101 -1.851 22.840 1.00 98.69 86 LEU A O 1
ATOM 675 N N . PHE A 1 87 ? 4.896 -1.102 23.948 1.00 98.81 87 PHE A N 1
ATOM 676 C CA . PHE A 1 87 ? 4.639 0.312 23.674 1.00 98.81 87 PHE A CA 1
ATOM 677 C C . PHE A 1 87 ? 5.522 0.889 22.571 1.00 98.81 87 PHE A C 1
ATOM 679 O O . PHE A 1 87 ? 6.669 0.482 22.392 1.00 98.81 87 PHE A O 1
ATOM 686 N N . ASN A 1 88 ? 4.982 1.865 21.835 1.00 98.75 88 ASN A N 1
ATOM 687 C CA . ASN A 1 88 ? 5.651 2.445 20.672 1.00 98.75 88 ASN A CA 1
ATOM 688 C C . ASN A 1 88 ? 7.005 3.089 20.994 1.00 98.75 88 ASN A C 1
ATOM 690 O O . ASN A 1 88 ? 7.898 3.025 20.164 1.00 98.75 88 ASN A O 1
ATOM 694 N N . ASP A 1 89 ? 7.178 3.680 22.174 1.00 98.69 89 ASP A N 1
ATOM 695 C CA . ASP A 1 89 ? 8.429 4.317 22.608 1.00 98.69 89 ASP A CA 1
ATOM 696 C C . ASP A 1 89 ? 9.523 3.327 23.030 1.00 98.69 89 ASP A C 1
ATOM 698 O O . ASP A 1 89 ? 10.685 3.697 23.192 1.00 98.69 89 ASP A O 1
ATOM 702 N N . GLU A 1 90 ? 9.172 2.052 23.188 1.00 98.75 90 GLU A N 1
ATOM 703 C CA . GLU A 1 90 ? 10.088 1.029 23.684 1.00 98.75 90 GLU A CA 1
ATOM 704 C C . GLU A 1 90 ? 10.770 0.249 22.551 1.00 98.75 90 GLU A C 1
ATOM 706 O O . GLU A 1 90 ? 11.714 -0.493 22.820 1.00 98.75 90 GLU A O 1
ATOM 711 N N . VAL A 1 91 ? 10.327 0.405 21.300 1.00 98.75 91 VAL A N 1
ATOM 712 C CA . VAL A 1 91 ? 10.768 -0.397 20.144 1.00 98.75 91 VAL A CA 1
ATOM 713 C C . VAL A 1 91 ? 11.632 0.393 19.151 1.00 98.75 91 VAL A C 1
ATOM 715 O O . VAL A 1 91 ? 11.802 1.608 19.279 1.00 98.75 91 VAL A O 1
ATOM 718 N N . ASP A 1 92 ? 12.192 -0.290 18.146 1.00 98.75 92 ASP A N 1
ATOM 719 C CA . ASP A 1 92 ? 12.915 0.386 17.066 1.00 98.75 92 ASP A CA 1
ATOM 720 C C . ASP A 1 92 ? 11.947 1.199 16.193 1.00 98.75 92 ASP A C 1
ATOM 722 O O . ASP A 1 92 ? 10.994 0.672 15.618 1.00 98.75 92 ASP A O 1
ATOM 726 N N . GLN A 1 93 ? 12.187 2.509 16.101 1.00 98.56 93 GLN A N 1
ATOM 727 C CA . GLN A 1 93 ? 11.284 3.425 15.400 1.00 98.56 93 GLN A CA 1
ATOM 728 C C . GLN A 1 93 ? 11.326 3.253 13.877 1.00 98.56 93 GLN A C 1
ATOM 730 O O . GLN A 1 93 ? 10.339 3.543 13.200 1.00 98.56 93 GLN A O 1
ATOM 735 N N . THR A 1 94 ? 12.449 2.786 13.328 1.00 98.50 94 THR A N 1
ATOM 736 C CA . THR A 1 94 ? 12.593 2.564 11.886 1.00 98.50 94 THR A CA 1
ATOM 737 C C . THR A 1 94 ? 11.776 1.346 11.484 1.00 98.50 94 THR A C 1
ATOM 739 O O . THR A 1 94 ? 10.900 1.452 10.627 1.00 98.50 94 THR A O 1
ATOM 742 N N . GLU A 1 95 ? 11.989 0.221 12.169 1.00 98.69 95 GLU A N 1
ATOM 743 C CA . GLU A 1 95 ? 11.241 -1.015 11.933 1.00 98.69 95 GLU A CA 1
ATOM 744 C C . GLU A 1 95 ? 9.737 -0.801 12.146 1.00 98.69 95 GLU A C 1
ATOM 746 O O . GLU A 1 95 ? 8.926 -1.208 11.309 1.00 98.69 95 GLU A O 1
ATOM 751 N N . LEU A 1 96 ? 9.355 -0.096 13.219 1.00 98.75 96 LEU A N 1
ATOM 752 C CA . LEU A 1 96 ? 7.961 0.233 13.512 1.00 98.75 96 LEU A CA 1
ATOM 753 C C . LEU A 1 96 ? 7.295 0.967 12.341 1.00 98.75 96 LEU A C 1
ATOM 755 O O . LEU A 1 96 ? 6.235 0.545 11.866 1.00 98.75 96 LEU A O 1
ATOM 759 N N . MET A 1 97 ? 7.906 2.051 11.859 1.00 98.44 97 MET A N 1
ATOM 760 C CA . MET A 1 97 ? 7.318 2.866 10.794 1.00 98.44 97 MET A CA 1
ATOM 761 C C . MET A 1 97 ? 7.348 2.171 9.430 1.00 98.44 97 MET A C 1
ATOM 763 O O . MET A 1 97 ? 6.406 2.340 8.649 1.00 98.44 97 MET A O 1
ATOM 767 N N . GLU A 1 98 ? 8.354 1.337 9.155 1.00 98.31 98 GLU A N 1
ATOM 768 C CA . GLU A 1 98 ? 8.382 0.475 7.969 1.00 98.31 98 GLU A CA 1
ATOM 769 C C . GLU A 1 98 ? 7.210 -0.515 7.963 1.00 98.31 98 GLU A C 1
ATOM 771 O O . GLU A 1 98 ? 6.510 -0.634 6.951 1.00 98.31 98 GLU A O 1
ATOM 776 N N . GLN A 1 99 ? 6.936 -1.180 9.093 1.00 98.81 99 GLN A N 1
ATOM 777 C CA . GLN A 1 99 ? 5.800 -2.100 9.191 1.00 98.81 99 GLN A CA 1
ATOM 778 C C . GLN A 1 99 ? 4.456 -1.371 9.107 1.00 98.81 99 GLN A C 1
ATOM 780 O O . GLN A 1 99 ? 3.537 -1.876 8.459 1.00 98.81 99 GLN A O 1
ATOM 785 N N . CYS A 1 100 ? 4.338 -0.168 9.679 1.00 98.81 100 CYS A N 1
ATOM 786 C CA . CYS A 1 100 ? 3.129 0.651 9.551 1.00 98.81 100 CYS A CA 1
ATOM 787 C C . CYS A 1 100 ? 2.854 1.037 8.087 1.00 98.81 100 CYS A C 1
ATOM 789 O O . CYS A 1 100 ? 1.733 0.865 7.601 1.00 98.81 100 CYS A O 1
ATOM 791 N N . LEU A 1 101 ? 3.876 1.511 7.360 1.00 98.62 101 LEU A N 1
ATOM 792 C CA . LEU A 1 101 ? 3.757 1.857 5.939 1.00 98.62 101 LEU A CA 1
ATOM 793 C C . LEU A 1 101 ? 3.383 0.625 5.111 1.00 98.62 101 LEU A C 1
ATOM 795 O O . LEU A 1 101 ? 2.474 0.685 4.282 1.00 98.62 101 LEU A O 1
ATOM 799 N N . ARG A 1 102 ? 4.073 -0.500 5.338 1.00 98.69 102 ARG A N 1
ATOM 800 C CA . ARG A 1 102 ? 3.823 -1.763 4.636 1.00 98.69 102 ARG A CA 1
ATOM 801 C C . ARG A 1 102 ? 2.389 -2.240 4.854 1.00 98.69 102 ARG A C 1
ATOM 803 O O . ARG A 1 102 ? 1.745 -2.633 3.880 1.00 98.69 102 ARG A O 1
ATOM 810 N N . TYR A 1 103 ? 1.890 -2.168 6.087 1.00 98.81 103 TYR A N 1
ATOM 811 C CA . TYR A 1 103 ? 0.517 -2.520 6.441 1.00 98.81 103 TYR A CA 1
ATOM 812 C C . TYR A 1 103 ? -0.492 -1.635 5.700 1.00 98.81 103 TYR A C 1
ATOM 814 O O . TYR A 1 103 ? -1.346 -2.140 4.967 1.00 98.81 103 TYR A O 1
ATOM 822 N N . TYR A 1 104 ? -0.336 -0.310 5.796 1.00 98.81 104 TYR A N 1
ATOM 823 C CA . TYR A 1 104 ? -1.235 0.634 5.133 1.00 98.81 104 TYR A CA 1
ATOM 824 C C . TYR A 1 104 ? -1.251 0.432 3.612 1.00 98.81 104 TYR A C 1
ATOM 826 O O . TYR A 1 104 ? -2.315 0.281 3.010 1.00 98.81 104 TYR A O 1
ATOM 834 N N . ALA A 1 105 ? -0.072 0.376 2.989 1.00 98.50 105 ALA A N 1
ATOM 835 C CA . ALA A 1 105 ? 0.077 0.263 1.542 1.00 98.50 105 ALA A CA 1
ATOM 836 C C . ALA A 1 105 ? -0.594 -0.994 0.966 1.00 98.50 105 ALA A C 1
ATOM 838 O O . ALA A 1 105 ? -1.203 -0.936 -0.105 1.00 98.50 105 ALA A O 1
ATOM 839 N N . ASN A 1 106 ? -0.490 -2.126 1.666 1.00 98.62 106 ASN A N 1
ATOM 840 C CA . ASN A 1 106 ? -0.948 -3.420 1.161 1.00 98.62 106 ASN A CA 1
ATOM 841 C C . ASN A 1 106 ? -2.399 -3.759 1.535 1.00 98.62 106 ASN A C 1
ATOM 843 O O . ASN A 1 106 ? -2.965 -4.667 0.934 1.00 98.62 106 ASN A O 1
ATOM 847 N N . ILE A 1 107 ? -3.001 -3.060 2.503 1.00 98.38 107 ILE A N 1
ATOM 848 C CA . ILE A 1 107 ? -4.346 -3.386 3.011 1.00 98.38 107 ILE A CA 1
ATOM 849 C C . ILE A 1 107 ? -5.304 -2.198 2.878 1.00 98.38 107 ILE A C 1
ATOM 851 O O . ILE A 1 107 ? -6.443 -2.362 2.443 1.00 98.38 107 ILE A O 1
ATOM 855 N N . LEU A 1 108 ? -4.855 -0.991 3.232 1.00 98.25 108 LEU A N 1
ATOM 856 C CA . LEU A 1 108 ? -5.734 0.162 3.451 1.00 98.25 108 LEU A CA 1
ATOM 857 C C . LEU A 1 108 ? -5.799 1.145 2.278 1.00 98.25 108 LEU A C 1
ATOM 859 O O . LEU A 1 108 ? -6.763 1.905 2.196 1.00 98.25 108 LEU A O 1
ATOM 863 N N . THR A 1 109 ? -4.851 1.096 1.336 1.00 98.56 109 THR A N 1
ATOM 864 C CA . THR A 1 109 ? -4.851 1.922 0.109 1.00 98.56 109 THR A CA 1
ATOM 865 C C . THR A 1 109 ? -6.220 2.029 -0.593 1.00 98.56 109 THR A C 1
ATOM 867 O O . THR A 1 109 ? -6.646 3.152 -0.876 1.00 98.56 109 THR A O 1
ATOM 870 N N . PRO A 1 110 ? -6.978 0.940 -0.856 1.00 97.94 110 PRO A N 1
ATOM 871 C CA . PRO A 1 110 ? -8.263 1.061 -1.556 1.00 97.94 110 PRO A CA 1
ATOM 872 C C . PRO A 1 110 ? -9.352 1.778 -0.742 1.00 97.94 110 PRO A C 1
ATOM 874 O O . PRO A 1 110 ? -10.370 2.183 -1.312 1.00 97.94 110 PRO A O 1
ATOM 877 N N . PHE A 1 111 ? -9.140 1.955 0.564 1.00 97.56 111 PHE A N 1
ATOM 878 C CA . PHE A 1 111 ? -10.066 2.580 1.504 1.00 97.56 111 PHE A CA 1
ATOM 879 C C . PHE A 1 111 ? -9.603 3.965 1.979 1.00 97.56 111 PHE A C 1
ATOM 881 O O . PHE A 1 111 ? -10.280 4.576 2.805 1.00 97.56 111 PHE A O 1
ATOM 888 N N . SER A 1 112 ? -8.502 4.508 1.444 1.00 96.88 112 SER A N 1
ATOM 889 C CA . SER A 1 112 ? -7.952 5.812 1.844 1.00 96.88 112 SER A CA 1
ATOM 890 C C . SER A 1 112 ? -8.979 6.958 1.930 1.00 96.88 112 SER A C 1
ATOM 892 O O . SER A 1 112 ? -8.956 7.674 2.931 1.00 96.88 112 SER A O 1
ATOM 894 N N . PRO A 1 113 ? -9.947 7.124 1.001 1.00 94.81 113 PRO A N 1
ATOM 895 C CA . PRO A 1 113 ? -10.972 8.164 1.148 1.00 94.81 113 PRO A CA 1
ATOM 896 C C . PRO A 1 113 ? -11.832 8.022 2.416 1.00 94.81 113 PRO A C 1
ATOM 898 O O . PRO A 1 113 ? -12.244 9.021 3.006 1.00 94.81 113 PRO A O 1
ATOM 901 N N . LEU A 1 114 ? -12.092 6.784 2.853 1.00 95.81 114 LEU A N 1
ATOM 902 C CA . LEU A 1 114 ? -12.857 6.496 4.068 1.00 95.81 114 LEU A CA 1
ATOM 903 C C . LEU A 1 114 ? -12.034 6.774 5.329 1.00 95.81 114 LEU A C 1
ATOM 905 O O . LEU A 1 114 ? -12.598 7.230 6.321 1.00 95.81 114 LEU A O 1
ATOM 909 N N . VAL A 1 115 ? -10.713 6.559 5.280 1.00 93.00 115 VAL A N 1
ATOM 910 C CA . VAL A 1 115 ? -9.793 6.868 6.389 1.00 93.00 115 VAL A CA 1
ATOM 911 C C . VAL A 1 115 ? -9.887 8.348 6.753 1.00 93.00 115 VAL A C 1
ATOM 913 O O . VAL A 1 115 ? -10.157 8.677 7.906 1.00 93.00 115 VAL A O 1
ATOM 916 N N . THR A 1 116 ? -9.735 9.245 5.774 1.00 91.62 116 THR A N 1
ATOM 917 C CA . THR A 1 116 ? -9.813 10.696 6.007 1.00 91.62 116 THR A CA 1
ATOM 918 C C . THR A 1 116 ? -11.169 11.105 6.578 1.00 91.62 116 THR A C 1
ATOM 920 O O . THR A 1 116 ? -11.226 11.808 7.586 1.00 91.62 116 THR A O 1
ATOM 923 N N . ALA A 1 117 ? -12.267 10.630 5.979 1.00 93.06 117 ALA A N 1
ATOM 924 C CA . ALA A 1 117 ? -13.614 10.945 6.450 1.00 93.06 117 ALA A CA 1
ATOM 925 C C . ALA A 1 117 ? -13.842 10.481 7.899 1.00 93.06 117 ALA A C 1
ATOM 927 O O . ALA A 1 117 ? -14.355 11.248 8.715 1.00 93.06 117 ALA A O 1
ATOM 928 N N . LYS A 1 118 ? -13.410 9.259 8.236 1.00 93.25 118 LYS A N 1
ATOM 929 C CA . LYS A 1 118 ? -13.588 8.696 9.576 1.00 93.25 118 LYS A CA 1
ATOM 930 C C . LYS A 1 118 ? -12.719 9.389 10.622 1.00 93.25 118 LYS A C 1
ATOM 932 O O . LYS A 1 118 ? -13.207 9.660 11.714 1.00 93.25 118 LYS A O 1
ATOM 937 N N . ILE A 1 119 ? -11.467 9.723 10.302 1.00 91.50 119 ILE A N 1
ATOM 938 C CA . ILE A 1 119 ? -10.609 10.481 11.224 1.00 91.50 119 ILE A CA 1
ATOM 939 C C . ILE A 1 119 ? -11.238 11.849 11.526 1.00 91.50 119 ILE A C 1
ATOM 941 O O . ILE A 1 119 ? -11.315 12.232 12.690 1.00 91.50 119 ILE A O 1
ATOM 945 N N . HIS A 1 120 ? -11.757 12.564 10.521 1.00 91.06 120 HIS A N 1
ATOM 946 C CA . HIS A 1 120 ? -12.433 13.847 10.751 1.00 91.06 120 HIS A CA 1
ATOM 947 C C . HIS A 1 120 ? -13.709 13.724 11.595 1.00 91.06 120 HIS A C 1
ATOM 949 O O . HIS A 1 120 ? -13.947 14.576 12.449 1.00 91.06 120 HIS A O 1
ATOM 955 N N . GLU A 1 121 ? -14.506 12.672 11.395 1.00 89.50 121 GLU A N 1
ATOM 956 C CA . GLU A 1 121 ? -15.673 12.377 12.237 1.00 89.50 121 GLU A CA 1
ATOM 957 C C . GLU A 1 121 ? -15.266 12.169 13.702 1.00 89.50 121 GLU A C 1
ATOM 959 O O . GLU A 1 121 ? -15.827 12.812 14.589 1.00 89.50 121 GLU A O 1
ATOM 964 N N . VAL A 1 122 ? -14.248 11.337 13.951 1.00 84.81 122 VAL A N 1
ATOM 965 C CA . VAL A 1 122 ? -13.772 11.023 15.307 1.00 84.81 122 VAL A CA 1
ATOM 966 C C . VAL A 1 122 ? -13.166 12.248 15.992 1.00 84.81 122 VAL A C 1
ATOM 968 O O . VAL A 1 122 ? -13.454 12.498 17.162 1.00 84.81 122 VAL A O 1
ATOM 971 N N . LEU A 1 123 ? -12.385 13.058 15.269 1.00 83.88 123 LEU A N 1
ATOM 972 C CA . LEU A 1 123 ? -11.869 14.330 15.786 1.00 83.88 123 LEU A CA 1
ATOM 973 C C . LEU A 1 123 ? -13.006 15.293 16.168 1.00 83.88 123 LEU A C 1
ATOM 975 O O . LEU A 1 123 ? -12.888 16.021 17.151 1.00 83.88 123 LEU A O 1
ATOM 979 N N . GLY A 1 124 ? -14.131 15.257 15.447 1.00 85.00 124 GLY A N 1
ATOM 980 C CA . GLY A 1 124 ? -15.324 16.052 15.746 1.00 85.00 124 GLY A CA 1
ATOM 981 C C . GLY A 1 124 ? -15.977 15.735 17.097 1.00 85.00 124 GLY A C 1
ATOM 982 O O . GLY A 1 124 ? -16.684 16.586 17.640 1.00 85.00 124 GLY A O 1
ATOM 983 N N . PHE A 1 125 ? -15.714 14.561 17.681 1.00 84.56 125 PHE A N 1
ATOM 984 C CA . PHE A 1 125 ? -16.204 14.214 19.018 1.00 84.56 125 PHE A CA 1
ATOM 985 C C . PHE A 1 125 ? -15.477 14.963 20.141 1.00 84.56 125 PHE A C 1
ATOM 987 O O . PHE A 1 125 ? -15.964 14.962 21.271 1.00 84.56 125 PHE A O 1
ATOM 994 N N . ASN A 1 126 ? -14.344 15.618 19.850 1.00 86.06 126 ASN A N 1
ATOM 995 C CA . ASN A 1 126 ? -13.519 16.332 20.833 1.00 86.06 126 ASN A CA 1
ATOM 996 C C . ASN A 1 126 ? -13.166 15.466 22.059 1.00 86.06 126 ASN A C 1
ATOM 998 O O . ASN A 1 126 ? -13.115 15.953 23.190 1.00 86.06 126 ASN A O 1
ATOM 1002 N N . LEU A 1 127 ? -12.951 14.168 21.832 1.00 86.62 127 LEU A N 1
ATOM 1003 C CA . LEU A 1 127 ? -12.541 13.229 22.869 1.00 86.62 127 LEU A CA 1
ATOM 1004 C C . LEU A 1 127 ? -11.015 13.274 23.026 1.00 86.62 127 LEU A C 1
ATOM 1006 O O . LEU A 1 127 ? -10.305 13.257 22.017 1.00 86.62 127 LEU A O 1
ATOM 1010 N N . PRO A 1 128 ? -10.487 13.325 24.261 1.00 93.00 128 PRO A N 1
ATOM 1011 C CA . PRO A 1 128 ? -9.055 13.182 24.474 1.00 93.00 128 PRO A CA 1
ATOM 1012 C C . PRO A 1 128 ? -8.596 11.789 24.028 1.00 93.00 128 PRO A C 1
ATOM 1014 O O . PRO A 1 128 ? -9.312 10.808 24.204 1.00 93.00 128 PRO A O 1
ATOM 1017 N N . VAL A 1 129 ? -7.386 11.693 23.477 1.00 95.25 129 VAL A N 1
ATOM 1018 C CA . VAL A 1 129 ? -6.759 10.413 23.125 1.00 95.25 129 VAL A CA 1
ATOM 1019 C C . VAL A 1 129 ? -5.394 10.363 23.788 1.00 95.25 129 VAL A C 1
ATOM 1021 O O . VAL A 1 129 ? -4.463 11.051 23.374 1.00 95.25 129 VAL A O 1
ATOM 1024 N N . SER A 1 130 ? -5.295 9.568 24.847 1.00 97.50 130 SER A N 1
ATOM 1025 C CA . SER A 1 130 ? -4.053 9.344 25.587 1.00 97.50 130 SER A CA 1
ATOM 1026 C C . SER A 1 130 ? -3.333 8.083 25.127 1.00 97.50 130 SER A C 1
ATOM 1028 O O . SER A 1 130 ? -2.111 8.035 25.208 1.00 97.50 130 SER A O 1
ATOM 1030 N N . MET A 1 131 ? -4.063 7.082 24.624 1.00 98.38 131 MET A N 1
ATOM 1031 C CA . MET A 1 131 ? -3.475 5.892 24.007 1.00 98.38 131 MET A CA 1
ATOM 1032 C C . MET A 1 131 ? -4.321 5.379 22.841 1.00 98.38 131 MET A C 1
ATOM 1034 O O . MET A 1 131 ? -5.549 5.485 22.862 1.00 98.38 131 MET A O 1
ATOM 1038 N N . VAL A 1 132 ? -3.664 4.755 21.863 1.00 98.50 132 VAL A N 1
ATOM 1039 C CA . VAL A 1 132 ? -4.307 3.958 20.810 1.00 98.50 132 VAL A CA 1
ATOM 1040 C C . VAL A 1 132 ? -3.823 2.516 20.938 1.00 98.50 132 VAL A C 1
ATOM 1042 O O . VAL A 1 132 ? -2.657 2.215 20.684 1.00 98.50 132 VAL A O 1
ATOM 1045 N N . ALA A 1 133 ? -4.719 1.631 21.367 1.00 98.75 133 ALA A N 1
ATOM 1046 C CA . ALA A 1 133 ? -4.476 0.205 21.538 1.00 98.75 133 ALA A CA 1
ATOM 1047 C C . ALA A 1 133 ? -5.055 -0.565 20.342 1.00 98.75 133 ALA A C 1
ATOM 1049 O O . ALA A 1 133 ? -6.266 -0.755 20.219 1.00 98.75 133 ALA A O 1
ATOM 1050 N N . THR A 1 134 ? -4.181 -0.983 19.437 1.00 98.69 134 THR A N 1
ATOM 1051 C CA . THR A 1 134 ? -4.543 -1.674 18.193 1.00 98.69 134 THR A CA 1
ATOM 1052 C C . THR A 1 134 ? -4.728 -3.183 18.441 1.00 98.69 134 THR A C 1
ATOM 1054 O O . THR A 1 134 ? -4.469 -3.689 19.535 1.00 98.69 134 THR A O 1
ATOM 1057 N N . SER A 1 135 ? -5.184 -3.933 17.432 1.00 98.69 135 SER A N 1
ATOM 1058 C CA . SER A 1 135 ? -5.196 -5.412 17.438 1.00 98.69 135 SER A CA 1
ATOM 1059 C C . SER A 1 135 ? -3.834 -6.029 17.098 1.00 98.69 135 SER A C 1
ATOM 1061 O O . SER A 1 135 ? -3.638 -7.232 17.292 1.00 98.69 135 SER A O 1
ATOM 1063 N N . HIS A 1 136 ? -2.905 -5.231 16.565 1.00 98.75 136 HIS A N 1
ATOM 1064 C CA . HIS A 1 136 ? -1.665 -5.695 15.955 1.00 98.75 136 HIS A CA 1
ATOM 1065 C C . HIS A 1 136 ? -0.487 -4.780 16.296 1.00 98.75 136 HIS A C 1
ATOM 1067 O O . HIS A 1 136 ? -0.497 -3.594 15.959 1.00 98.75 136 HIS A O 1
ATOM 1073 N N . GLY A 1 137 ? 0.556 -5.368 16.882 1.00 98.62 137 GLY A N 1
ATOM 1074 C CA . GLY A 1 137 ? 1.804 -4.680 17.192 1.00 98.62 137 GLY A CA 1
ATOM 1075 C C . GLY A 1 137 ? 1.730 -3.892 18.496 1.00 98.62 137 GLY A C 1
ATOM 1076 O O . GLY A 1 137 ? 1.226 -4.386 19.504 1.00 98.62 137 GLY A O 1
ATOM 1077 N N . VAL A 1 138 ? 2.283 -2.681 18.475 1.00 98.75 138 VAL A N 1
ATOM 1078 C CA . VAL A 1 138 ? 2.450 -1.844 19.669 1.00 98.75 138 VAL A CA 1
ATOM 1079 C C . VAL A 1 138 ? 1.177 -1.084 20.038 1.00 98.75 138 VAL A C 1
ATOM 1081 O O . VAL A 1 138 ? 0.365 -0.726 19.185 1.00 98.75 138 VAL A O 1
ATOM 1084 N N . ILE A 1 139 ? 1.062 -0.741 21.317 1.00 98.88 139 ILE A N 1
ATOM 1085 C CA . ILE A 1 139 ? 0.169 0.301 21.813 1.00 98.88 139 ILE A CA 1
ATOM 1086 C C . ILE A 1 139 ? 0.874 1.650 21.667 1.00 98.88 139 ILE A C 1
ATOM 1088 O O . ILE A 1 139 ? 1.976 1.857 22.183 1.00 98.88 139 ILE A O 1
ATOM 1092 N N . TRP A 1 140 ? 0.210 2.597 21.014 1.00 98.81 140 TRP A N 1
ATOM 1093 C CA . TRP A 1 140 ? 0.680 3.973 20.921 1.00 98.81 140 TRP A CA 1
ATOM 1094 C C . TRP A 1 140 ? 0.327 4.710 22.212 1.00 98.81 140 TRP A C 1
ATOM 1096 O O . TRP A 1 140 ? -0.838 5.051 22.417 1.00 98.81 140 TRP A O 1
ATOM 1106 N N . ARG A 1 141 ? 1.309 4.942 23.090 1.00 98.44 141 ARG A N 1
ATOM 1107 C CA . ARG A 1 141 ? 1.135 5.729 24.328 1.00 98.44 141 ARG A CA 1
ATOM 1108 C C . ARG A 1 141 ? 1.891 7.051 24.299 1.00 98.44 141 ARG A C 1
ATOM 1110 O O . ARG A 1 141 ? 1.410 8.036 24.851 1.00 98.44 141 ARG A O 1
ATOM 1117 N N . GLU A 1 142 ? 3.059 7.083 23.661 1.00 98.25 142 GLU A N 1
ATOM 1118 C CA . GLU A 1 142 ? 3.840 8.304 23.513 1.00 98.25 142 GLU A CA 1
ATOM 1119 C C . GLU A 1 142 ? 3.501 8.943 22.171 1.00 98.25 142 GLU A C 1
ATOM 1121 O O . GLU A 1 142 ? 3.661 8.323 21.118 1.00 98.25 142 GLU A O 1
ATOM 1126 N N . ASN A 1 143 ? 3.004 10.182 22.222 1.00 97.62 143 ASN A N 1
ATOM 1127 C CA . ASN A 1 143 ? 2.525 10.922 21.056 1.00 97.62 143 ASN A CA 1
ATOM 1128 C C . ASN A 1 143 ? 1.588 10.076 20.158 1.00 97.62 143 ASN A C 1
ATOM 1130 O O . ASN A 1 143 ? 1.907 9.837 18.992 1.00 97.62 143 ASN A O 1
ATOM 1134 N N . PRO A 1 144 ? 0.442 9.580 20.671 1.00 96.75 144 PRO A N 1
ATOM 1135 C CA . PRO A 1 144 ? -0.437 8.673 19.925 1.00 96.75 144 PRO A CA 1
ATOM 1136 C C . PRO A 1 144 ? -1.031 9.295 18.655 1.00 96.75 144 PRO A C 1
ATOM 1138 O O . PRO A 1 144 ? -1.443 8.579 17.747 1.00 96.75 144 PRO A O 1
ATOM 1141 N N . THR A 1 145 ? -1.059 10.625 18.550 1.00 94.31 145 THR A N 1
ATOM 1142 C CA . THR A 1 145 ? -1.530 11.322 17.349 1.00 94.31 145 THR A CA 1
ATOM 1143 C C . THR A 1 145 ? -0.581 11.165 16.162 1.00 94.31 145 THR A C 1
ATOM 1145 O O . THR A 1 145 ? -1.034 11.322 15.031 1.00 94.31 145 THR A O 1
ATOM 1148 N N . GLN A 1 146 ? 0.682 10.767 16.377 1.00 97.56 146 GLN A N 1
ATOM 1149 C CA . GLN A 1 146 ? 1.663 10.581 15.300 1.00 97.56 146 GLN A CA 1
ATOM 1150 C C . GLN A 1 146 ? 1.164 9.628 14.204 1.00 97.56 146 GLN A C 1
ATOM 1152 O O . GLN A 1 146 ? 1.261 9.930 13.017 1.00 97.56 146 GLN A O 1
ATOM 1157 N N . ILE A 1 147 ? 0.568 8.494 14.588 1.00 98.00 147 ILE A N 1
ATOM 1158 C CA . ILE A 1 147 ? 0.104 7.489 13.627 1.00 98.00 147 ILE A CA 1
ATOM 1159 C C . ILE A 1 147 ? -1.197 7.928 12.945 1.00 98.00 147 ILE A C 1
ATOM 1161 O O . ILE A 1 147 ? -1.426 7.609 11.780 1.00 98.00 147 ILE A O 1
ATOM 1165 N N . ILE A 1 148 ? -2.020 8.728 13.630 1.00 95.69 148 ILE A N 1
ATOM 1166 C CA . ILE A 1 148 ? -3.252 9.307 13.076 1.00 95.69 148 ILE A CA 1
ATOM 1167 C C . ILE A 1 148 ? -2.904 10.332 11.987 1.00 95.69 148 ILE A C 1
ATOM 1169 O O . ILE A 1 148 ? -3.444 10.278 10.881 1.00 95.69 148 ILE A O 1
ATOM 1173 N N . GLU A 1 149 ? -1.962 11.234 12.269 1.00 96.19 149 GLU A N 1
ATOM 1174 C CA . GLU A 1 149 ? -1.438 12.213 11.308 1.00 96.19 149 GLU A CA 1
ATOM 1175 C C . GLU A 1 149 ? -0.750 11.526 10.121 1.00 96.19 149 GLU A C 1
ATOM 1177 O O . GLU A 1 149 ? -0.930 11.919 8.961 1.00 96.19 149 GLU A O 1
ATOM 1182 N N . GLN A 1 150 ? -0.017 10.445 10.389 1.00 98.25 150 GLN A N 1
ATOM 1183 C CA . GLN A 1 150 ? 0.610 9.649 9.346 1.00 98.25 150 GLN A CA 1
ATOM 1184 C C . GLN A 1 150 ? -0.427 8.969 8.439 1.00 98.25 150 GLN A C 1
ATOM 1186 O O . GLN A 1 150 ? -0.269 8.981 7.218 1.00 98.25 150 GLN A O 1
ATOM 1191 N N . TYR A 1 151 ? -1.521 8.443 8.997 1.00 98.31 151 TYR A N 1
ATOM 1192 C CA . TYR A 1 151 ? -2.634 7.886 8.221 1.00 98.31 151 TYR A CA 1
ATOM 1193 C C . TYR A 1 151 ? -3.339 8.948 7.370 1.00 98.31 151 TYR A C 1
ATOM 1195 O O . TYR A 1 151 ? -3.689 8.658 6.227 1.00 98.31 151 TYR A O 1
ATOM 1203 N N . LEU A 1 152 ? -3.519 10.176 7.876 1.00 96.94 152 LEU A N 1
ATOM 1204 C CA . LEU A 1 152 ? -4.039 11.297 7.078 1.00 96.94 152 LEU A CA 1
ATOM 1205 C C . LEU A 1 152 ? -3.108 11.631 5.906 1.00 96.94 152 LEU A C 1
ATOM 1207 O O . LEU A 1 152 ? -3.574 11.849 4.787 1.00 96.94 152 LEU A O 1
ATOM 1211 N N . THR A 1 153 ? -1.797 11.613 6.149 1.00 98.00 153 THR A N 1
ATOM 1212 C CA . THR A 1 153 ? -0.779 11.819 5.111 1.00 98.00 153 THR A CA 1
ATOM 1213 C C . THR A 1 153 ? -0.838 10.717 4.053 1.00 98.00 153 THR A C 1
ATOM 1215 O O . THR A 1 153 ? -0.862 11.005 2.857 1.00 98.00 153 THR A O 1
ATOM 1218 N N . TRP A 1 154 ? -0.913 9.454 4.478 1.00 98.56 154 TRP A N 1
ATOM 1219 C CA . TRP A 1 154 ? -1.007 8.290 3.596 1.00 98.56 154 TRP A CA 1
ATOM 1220 C C . TRP A 1 154 ? -2.312 8.238 2.798 1.00 98.56 154 TRP A C 1
ATOM 1222 O O . TRP A 1 154 ? -2.297 7.888 1.617 1.00 98.56 154 TRP A O 1
ATOM 1232 N N . ALA A 1 155 ? -3.426 8.646 3.404 1.00 97.44 155 ALA A N 1
ATOM 1233 C CA . ALA A 1 155 ? -4.732 8.672 2.756 1.00 97.44 155 ALA A CA 1
ATOM 1234 C C . ALA A 1 155 ? -4.835 9.718 1.635 1.00 97.44 155 ALA A C 1
ATOM 1236 O O . ALA A 1 155 ? -5.628 9.561 0.704 1.00 97.44 155 ALA A O 1
ATOM 1237 N N . ASN A 1 156 ? -4.027 10.776 1.700 1.00 97.00 156 ASN A N 1
ATOM 1238 C CA . ASN A 1 156 ? -4.077 11.899 0.771 1.00 97.00 156 ASN A CA 1
ATOM 1239 C C . ASN A 1 156 ? -3.241 11.661 -0.502 1.00 97.00 156 ASN A C 1
ATOM 1241 O O . ASN A 1 156 ? -2.287 12.386 -0.781 1.00 97.00 156 ASN A O 1
ATOM 1245 N N . GLU A 1 157 ? -3.588 10.619 -1.264 1.00 96.50 157 GLU A N 1
ATOM 1246 C CA . GLU A 1 157 ? -2.922 10.249 -2.527 1.00 96.50 157 GLU A CA 1
ATOM 1247 C C . GLU A 1 157 ? -1.385 10.245 -2.433 1.00 96.50 157 GLU A C 1
ATOM 1249 O O . GLU A 1 157 ? -0.686 10.785 -3.309 1.00 96.50 157 GLU A O 1
ATOM 1254 N N . TYR A 1 158 ? -0.879 9.665 -1.341 1.00 98.25 158 TYR A N 1
ATOM 1255 C CA . TYR A 1 158 ? 0.516 9.759 -0.936 1.00 98.25 158 TYR A CA 1
ATOM 1256 C C . TYR A 1 158 ? 1.491 9.374 -2.048 1.00 98.25 158 TYR A C 1
ATOM 1258 O O . TYR A 1 158 ? 1.286 8.422 -2.811 1.00 98.25 158 TYR A O 1
ATOM 1266 N N . LYS A 1 159 ? 2.558 10.163 -2.149 1.00 97.44 159 LYS A N 1
ATOM 1267 C CA . LYS A 1 159 ? 3.673 9.977 -3.072 1.00 97.44 159 LYS A CA 1
ATOM 1268 C C . LYS A 1 159 ? 4.846 10.831 -2.616 1.00 97.44 159 LYS A C 1
ATOM 1270 O O . LYS A 1 159 ? 4.678 11.986 -2.237 1.00 97.44 159 LYS A O 1
ATOM 1275 N N . GLU A 1 160 ? 6.027 10.254 -2.705 1.00 97.94 160 GLU A N 1
ATOM 1276 C CA . GLU A 1 160 ? 7.313 10.920 -2.554 1.00 97.94 160 GLU A CA 1
ATOM 1277 C C . GLU A 1 160 ? 7.911 11.190 -3.942 1.00 97.94 160 GLU A C 1
ATOM 1279 O O . GLU A 1 160 ? 7.377 10.753 -4.971 1.00 97.94 160 GLU A O 1
ATOM 1284 N N . ASP A 1 161 ? 9.066 11.856 -3.982 1.00 97.88 161 ASP A N 1
ATOM 1285 C CA . ASP A 1 161 ? 9.860 11.982 -5.203 1.00 97.88 161 ASP A CA 1
ATOM 1286 C C . ASP A 1 161 ? 10.588 10.662 -5.532 1.00 97.88 161 ASP A C 1
ATOM 1288 O O . ASP A 1 161 ? 11.799 10.508 -5.387 1.00 97.88 161 ASP A O 1
ATOM 1292 N N . LYS A 1 162 ? 9.796 9.645 -5.880 1.00 98.62 162 LYS A N 1
ATOM 1293 C CA . LYS A 1 162 ? 10.215 8.244 -5.990 1.00 98.62 162 LYS A CA 1
ATOM 1294 C C . LYS A 1 162 ? 9.577 7.577 -7.202 1.00 98.62 162 LYS A C 1
ATOM 1296 O O . LYS A 1 162 ? 8.384 7.757 -7.453 1.00 98.62 162 LYS A O 1
ATOM 1301 N N . ILE A 1 163 ? 10.355 6.793 -7.944 1.00 98.88 163 ILE A N 1
ATOM 1302 C CA . ILE A 1 163 ? 9.878 5.977 -9.068 1.00 98.88 163 ILE A CA 1
ATOM 1303 C C . ILE A 1 163 ? 10.227 4.513 -8.808 1.00 98.88 163 ILE A C 1
ATOM 1305 O O . ILE A 1 163 ? 11.383 4.169 -8.561 1.00 98.88 163 ILE A O 1
ATOM 1309 N N . THR A 1 164 ? 9.224 3.641 -8.912 1.00 98.94 164 THR A N 1
ATOM 1310 C CA . THR A 1 164 ? 9.418 2.189 -8.806 1.00 98.94 164 THR A CA 1
ATOM 1311 C C . THR A 1 164 ? 9.348 1.545 -10.180 1.00 98.94 164 THR A C 1
ATOM 1313 O O . THR A 1 164 ? 8.343 1.649 -10.882 1.00 98.94 164 THR A O 1
ATOM 1316 N N . ILE A 1 165 ? 10.413 0.848 -10.552 1.00 98.94 165 ILE A N 1
ATOM 1317 C CA . ILE A 1 165 ? 10.497 0.033 -11.756 1.00 98.94 165 ILE A CA 1
ATOM 1318 C C . ILE A 1 165 ? 10.377 -1.423 -11.326 1.00 98.94 165 ILE A C 1
ATOM 1320 O O . ILE A 1 165 ? 11.149 -1.888 -10.490 1.00 98.94 165 ILE A O 1
ATOM 1324 N N . PHE A 1 166 ? 9.437 -2.171 -11.889 1.00 98.94 166 PHE A N 1
ATOM 1325 C CA . PHE A 1 166 ? 9.379 -3.609 -11.651 1.00 98.94 166 PHE A CA 1
ATOM 1326 C C . PHE A 1 166 ? 9.085 -4.383 -12.924 1.00 98.94 166 PHE A C 1
ATOM 1328 O O . PHE A 1 166 ? 8.363 -3.919 -13.804 1.00 98.94 166 PHE A O 1
ATOM 1335 N N . TYR A 1 167 ? 9.665 -5.571 -13.043 1.00 98.94 167 TYR A N 1
ATOM 1336 C CA . TYR A 1 167 ? 9.554 -6.372 -14.255 1.00 98.94 167 TYR A CA 1
ATOM 1337 C C . TYR A 1 167 ? 9.688 -7.872 -13.996 1.00 98.94 167 TYR A C 1
ATOM 1339 O O . TYR A 1 167 ? 10.143 -8.298 -12.937 1.00 98.94 167 TYR A O 1
ATOM 1347 N N . ASP A 1 168 ? 9.343 -8.674 -15.003 1.00 98.75 168 ASP A N 1
ATOM 1348 C CA . ASP A 1 168 ? 9.796 -10.064 -15.138 1.00 98.75 168 ASP A CA 1
ATOM 1349 C C . ASP A 1 168 ? 10.507 -10.239 -16.492 1.00 98.75 168 ASP A C 1
ATOM 1351 O O . ASP A 1 168 ? 10.234 -9.507 -17.451 1.00 98.75 168 ASP A O 1
ATOM 1355 N N . SER A 1 169 ? 11.448 -11.179 -16.579 1.00 98.31 169 SER A N 1
ATOM 1356 C CA . SER A 1 169 ? 12.266 -11.390 -17.777 1.00 98.31 169 SER A CA 1
ATOM 1357 C C . SER A 1 169 ? 12.723 -12.843 -17.905 1.00 98.31 169 SER A C 1
ATOM 1359 O O . SER A 1 169 ? 13.300 -13.396 -16.973 1.00 98.31 169 SER A O 1
ATOM 1361 N N . MET A 1 170 ? 12.528 -13.447 -19.083 1.00 97.38 170 MET A N 1
ATOM 1362 C CA . MET A 1 170 ? 12.977 -14.822 -19.365 1.00 97.38 170 MET A CA 1
ATOM 1363 C C . MET A 1 170 ? 14.478 -14.914 -19.672 1.00 97.38 170 MET A C 1
ATOM 1365 O O . MET A 1 170 ? 15.107 -15.921 -19.371 1.00 97.38 170 MET A O 1
ATOM 1369 N N . SER A 1 171 ? 15.050 -13.871 -20.280 1.00 96.69 171 SER A N 1
ATOM 1370 C CA . SER A 1 171 ? 16.424 -13.877 -20.806 1.00 96.69 171 SER A CA 1
ATOM 1371 C C . SER A 1 171 ? 17.156 -12.555 -20.551 1.00 96.69 171 SER A C 1
ATOM 1373 O O . SER A 1 171 ? 17.924 -12.103 -21.387 1.00 96.69 171 SER A O 1
ATOM 1375 N N . ASN A 1 172 ? 16.852 -11.879 -19.436 1.00 98.38 172 ASN A N 1
ATOM 1376 C CA . ASN A 1 172 ? 17.422 -10.580 -19.025 1.00 98.38 172 ASN A CA 1
ATOM 1377 C C . ASN A 1 172 ? 17.295 -9.386 -19.998 1.00 98.38 172 ASN A C 1
ATOM 1379 O O . ASN A 1 172 ? 17.555 -8.266 -19.582 1.00 98.38 172 ASN A O 1
ATOM 1383 N N . ASN A 1 173 ? 16.757 -9.541 -21.207 1.00 98.62 173 ASN A N 1
ATOM 1384 C CA . ASN A 1 173 ? 16.559 -8.410 -22.127 1.00 98.62 173 ASN A CA 1
ATOM 1385 C C . ASN A 1 173 ? 15.724 -7.273 -21.509 1.00 98.62 173 ASN A C 1
ATOM 1387 O O . ASN A 1 173 ? 16.071 -6.107 -21.633 1.00 98.62 173 ASN A O 1
ATOM 1391 N N . THR A 1 174 ? 14.633 -7.604 -20.805 1.00 98.81 174 THR A N 1
ATOM 1392 C CA . THR A 1 174 ? 13.794 -6.585 -20.139 1.00 98.81 174 THR A CA 1
ATOM 1393 C C . THR A 1 174 ? 14.478 -6.012 -18.894 1.00 98.81 174 THR A C 1
ATOM 1395 O O . THR A 1 174 ? 14.262 -4.851 -18.569 1.00 98.81 174 THR A O 1
ATOM 1398 N N . ARG A 1 175 ? 15.360 -6.779 -18.237 1.00 98.88 175 ARG A N 1
ATOM 1399 C CA . ARG A 1 175 ? 16.217 -6.267 -17.158 1.00 98.88 175 ARG A CA 1
ATOM 1400 C C . ARG A 1 175 ? 17.158 -5.181 -17.678 1.00 98.88 175 ARG A C 1
ATOM 1402 O O . ARG A 1 175 ? 17.184 -4.104 -17.105 1.00 98.88 175 ARG A O 1
ATOM 1409 N N . MET A 1 176 ? 17.847 -5.434 -18.793 1.00 98.56 176 MET A N 1
ATOM 1410 C CA . MET A 1 176 ? 18.753 -4.453 -19.408 1.00 98.56 176 MET A CA 1
ATOM 1411 C C . MET A 1 176 ? 18.028 -3.138 -19.729 1.00 98.56 176 MET A C 1
ATOM 1413 O O . MET A 1 176 ? 18.551 -2.058 -19.472 1.00 98.56 176 MET A O 1
ATOM 1417 N N . MET A 1 177 ? 16.789 -3.223 -20.231 1.00 98.81 177 MET A N 1
ATOM 1418 C CA . MET A 1 177 ? 15.947 -2.042 -20.450 1.00 98.81 177 MET A CA 1
ATOM 1419 C C . MET A 1 177 ? 15.638 -1.307 -19.137 1.00 98.81 177 MET A C 1
ATOM 1421 O O . MET A 1 177 ? 15.743 -0.087 -19.091 1.00 98.81 177 MET A O 1
ATOM 1425 N N . ALA A 1 178 ? 15.264 -2.033 -18.075 1.00 98.88 178 ALA A N 1
ATOM 1426 C CA . ALA A 1 178 ? 14.957 -1.452 -16.767 1.00 98.88 178 ALA A CA 1
ATOM 1427 C C . ALA A 1 178 ? 16.158 -0.694 -16.178 1.00 98.88 178 ALA A C 1
ATOM 1429 O O . ALA A 1 178 ? 15.998 0.431 -15.704 1.00 98.88 178 ALA A O 1
ATOM 1430 N N . ASP A 1 179 ? 17.348 -1.291 -16.262 1.00 98.75 179 ASP A N 1
ATOM 1431 C CA . ASP A 1 179 ? 18.589 -0.716 -15.743 1.00 98.75 179 ASP A CA 1
ATOM 1432 C C . ASP A 1 179 ? 18.971 0.555 -16.531 1.00 98.75 179 ASP A C 1
ATOM 1434 O O . ASP A 1 179 ? 19.269 1.591 -15.936 1.00 98.75 179 ASP A O 1
ATOM 1438 N N . ALA A 1 180 ? 18.861 0.534 -17.865 1.00 98.81 180 ALA A N 1
ATOM 1439 C CA . ALA A 1 180 ? 19.114 1.706 -18.709 1.00 98.81 180 ALA A CA 1
ATOM 1440 C C . ALA A 1 180 ? 18.110 2.849 -18.463 1.00 98.81 180 ALA A C 1
ATOM 1442 O O . ALA A 1 180 ? 18.501 4.011 -18.347 1.00 98.81 180 ALA A O 1
ATOM 1443 N N . ILE A 1 181 ? 16.819 2.532 -18.320 1.00 98.88 181 ILE A N 1
ATOM 1444 C CA . ILE A 1 181 ? 15.785 3.509 -17.947 1.00 98.88 181 ILE A CA 1
ATOM 1445 C C . ILE A 1 181 ? 16.125 4.160 -16.598 1.00 98.88 181 ILE A C 1
ATOM 1447 O O . ILE A 1 181 ? 16.049 5.382 -16.467 1.00 98.88 181 ILE A O 1
ATOM 1451 N N . ALA A 1 182 ? 16.521 3.367 -15.598 1.00 98.75 182 ALA A N 1
ATOM 1452 C CA . ALA A 1 182 ? 16.882 3.875 -14.277 1.00 98.75 182 ALA A CA 1
ATOM 1453 C C . ALA A 1 182 ? 18.100 4.810 -14.307 1.00 98.75 182 ALA A C 1
ATOM 1455 O O . ALA A 1 182 ? 18.102 5.830 -13.610 1.00 98.75 182 ALA A O 1
ATOM 1456 N N . GLN A 1 183 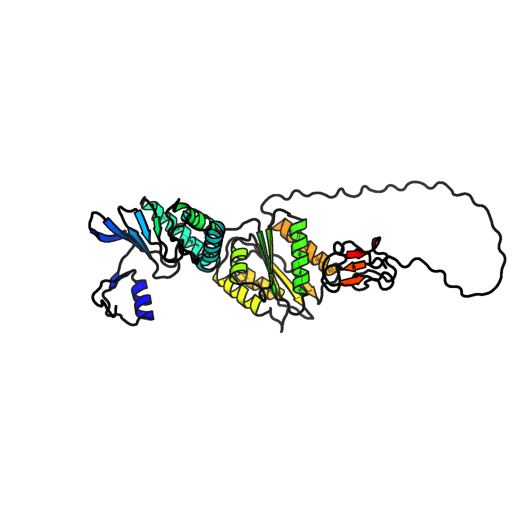? 19.102 4.501 -15.140 1.00 98.50 183 GLN A N 1
ATOM 1457 C CA . GLN A 1 183 ? 20.242 5.392 -15.386 1.00 98.50 183 GLN A CA 1
ATOM 1458 C C . GLN A 1 183 ? 19.762 6.737 -15.935 1.00 98.50 183 GLN A C 1
ATOM 1460 O O . GLN A 1 183 ? 20.077 7.779 -15.368 1.00 98.50 183 GLN A O 1
ATOM 1465 N N . GLY A 1 184 ? 18.914 6.722 -16.969 1.00 98.62 184 GLY A N 1
ATOM 1466 C CA . GLY A 1 184 ? 18.380 7.946 -17.565 1.00 98.62 184 GLY A CA 1
ATOM 1467 C C . GLY A 1 184 ? 17.579 8.808 -16.587 1.00 98.62 184 GLY A C 1
ATOM 1468 O O . GLY A 1 184 ? 17.700 10.035 -16.604 1.00 98.62 184 GLY A O 1
ATOM 1469 N N . ILE A 1 185 ? 16.794 8.181 -15.703 1.00 98.56 185 ILE A N 1
ATOM 1470 C CA . ILE A 1 185 ? 16.064 8.901 -14.650 1.00 98.56 185 ILE A CA 1
ATOM 1471 C C . ILE A 1 185 ? 17.051 9.590 -13.703 1.00 98.56 185 ILE A C 1
ATOM 1473 O O . ILE A 1 185 ? 16.983 10.806 -13.536 1.00 98.56 185 ILE A O 1
ATOM 1477 N N . THR A 1 186 ? 17.994 8.828 -13.143 1.00 96.81 186 THR A N 1
ATOM 1478 C CA . THR A 1 186 ? 18.974 9.309 -12.154 1.00 96.81 186 THR A CA 1
ATOM 1479 C C . THR A 1 186 ? 19.890 10.403 -12.717 1.00 96.81 186 THR A C 1
ATOM 1481 O O . THR A 1 186 ? 20.186 11.378 -12.031 1.00 96.81 186 THR A O 1
ATOM 1484 N N . GLU A 1 187 ? 20.317 10.280 -13.979 1.00 96.69 187 GLU A N 1
ATOM 1485 C CA . GLU A 1 187 ? 21.122 11.294 -14.681 1.00 96.69 187 GLU A CA 1
ATOM 1486 C C . GLU A 1 187 ? 20.388 12.632 -14.836 1.00 96.69 187 GLU A C 1
ATOM 1488 O O . GLU A 1 187 ? 21.015 13.693 -14.869 1.00 96.69 187 GLU A O 1
ATOM 1493 N N . THR A 1 188 ? 19.064 12.579 -14.985 1.00 97.69 188 THR A N 1
ATOM 1494 C CA . THR A 1 188 ? 18.241 13.738 -15.347 1.00 97.69 188 THR A CA 1
ATOM 1495 C C . THR A 1 188 ? 17.657 14.439 -14.130 1.00 97.69 188 THR A C 1
ATOM 1497 O O . THR A 1 188 ? 17.597 15.669 -14.105 1.00 97.69 188 THR A O 1
ATOM 1500 N N . ASP A 1 189 ? 17.235 13.671 -13.129 1.00 96.81 189 ASP A N 1
ATOM 1501 C CA . ASP A 1 189 ? 16.713 14.179 -11.866 1.00 96.81 189 ASP A CA 1
ATOM 1502 C C . ASP A 1 189 ? 17.339 13.402 -10.693 1.00 96.81 189 ASP A C 1
ATOM 1504 O O . ASP A 1 189 ? 16.816 12.359 -10.288 1.00 96.81 189 ASP A O 1
ATOM 1508 N N . PRO A 1 190 ? 18.464 13.889 -10.134 1.00 93.75 190 PRO A N 1
ATOM 1509 C CA . PRO A 1 190 ? 19.185 13.192 -9.072 1.00 93.75 190 PRO A CA 1
ATOM 1510 C C . PRO A 1 190 ? 18.429 13.165 -7.736 1.00 93.75 190 PRO A C 1
ATOM 1512 O O . PRO A 1 190 ? 18.868 12.482 -6.814 1.00 93.75 190 PRO A O 1
ATOM 1515 N N . ASN A 1 191 ? 17.318 13.904 -7.604 1.00 94.44 191 ASN A N 1
ATOM 1516 C CA . ASN A 1 191 ? 16.495 13.886 -6.392 1.00 94.44 191 ASN A CA 1
ATOM 1517 C C . ASN A 1 191 ? 15.523 12.701 -6.368 1.00 94.44 191 ASN A C 1
ATOM 1519 O O . ASN A 1 191 ? 15.015 12.348 -5.303 1.00 94.44 191 ASN A O 1
ATOM 1523 N N . VAL A 1 192 ? 15.263 12.077 -7.522 1.00 97.44 192 VAL A N 1
ATOM 1524 C CA . VAL A 1 192 ? 14.332 10.953 -7.613 1.00 97.44 192 VAL A CA 1
ATOM 1525 C C . VAL A 1 192 ? 14.964 9.706 -7.014 1.00 97.44 192 VAL A C 1
ATOM 1527 O O . VAL A 1 192 ? 15.958 9.183 -7.516 1.00 97.44 192 VAL A O 1
ATOM 1530 N N . SER A 1 193 ? 14.324 9.149 -5.989 1.00 98.06 193 SER A N 1
ATOM 1531 C CA . SER A 1 193 ? 14.661 7.809 -5.511 1.00 98.06 193 SER A CA 1
ATOM 1532 C C . SER A 1 193 ? 14.146 6.763 -6.504 1.00 98.06 193 SER A C 1
ATOM 1534 O O . SER A 1 193 ? 12.936 6.616 -6.687 1.00 98.06 193 SER A O 1
ATOM 1536 N N . VAL A 1 194 ? 15.049 6.025 -7.154 1.00 98.69 194 VAL A N 1
ATOM 1537 C CA . VAL A 1 194 ? 14.691 4.945 -8.088 1.00 98.69 194 VAL A CA 1
ATOM 1538 C C . VAL A 1 194 ? 14.898 3.588 -7.423 1.00 98.69 194 VAL A C 1
ATOM 1540 O O . VAL A 1 194 ? 15.959 3.311 -6.863 1.00 98.69 194 VAL A O 1
ATOM 1543 N N . LYS A 1 195 ? 13.887 2.718 -7.497 1.00 98.62 195 LYS A N 1
ATOM 1544 C CA . LYS A 1 195 ? 13.974 1.321 -7.048 1.00 98.62 195 LYS A CA 1
ATOM 1545 C C . LYS A 1 195 ? 13.617 0.378 -8.186 1.00 98.62 195 LYS A C 1
ATOM 1547 O O . LYS A 1 195 ? 12.657 0.634 -8.908 1.00 98.62 195 LYS A O 1
ATOM 1552 N N . ILE A 1 196 ? 14.388 -0.697 -8.340 1.00 98.81 196 ILE A N 1
ATOM 1553 C CA . ILE A 1 196 ? 14.223 -1.682 -9.411 1.00 98.81 196 ILE A CA 1
ATOM 1554 C C . ILE A 1 196 ? 13.977 -3.052 -8.790 1.00 98.81 196 ILE A C 1
ATOM 1556 O O . ILE A 1 196 ? 14.778 -3.515 -7.984 1.00 98.81 196 ILE A O 1
ATOM 1560 N N . PHE A 1 197 ? 12.907 -3.722 -9.212 1.00 98.88 197 PHE A N 1
ATOM 1561 C CA . PHE A 1 197 ? 12.547 -5.043 -8.712 1.00 98.88 197 PHE A CA 1
ATOM 1562 C C . PHE A 1 197 ? 12.292 -6.032 -9.844 1.00 98.88 197 PHE A C 1
ATOM 1564 O O . PHE A 1 197 ? 11.542 -5.774 -10.783 1.00 98.88 197 PHE A O 1
ATOM 1571 N N . ASN A 1 198 ? 12.854 -7.229 -9.712 1.00 98.75 198 ASN A N 1
ATOM 1572 C CA . ASN A 1 198 ? 12.392 -8.379 -10.479 1.00 98.75 198 ASN A CA 1
ATOM 1573 C C . ASN A 1 198 ? 11.295 -9.097 -9.678 1.00 98.75 198 ASN A C 1
ATOM 1575 O O . ASN A 1 198 ? 11.593 -9.666 -8.626 1.00 98.75 198 ASN A O 1
ATOM 1579 N N . VAL A 1 199 ? 10.053 -9.104 -10.177 1.00 98.62 199 VAL A N 1
ATOM 1580 C CA . VAL A 1 199 ? 8.878 -9.668 -9.474 1.00 98.62 199 VAL A CA 1
ATOM 1581 C C . VAL A 1 199 ? 8.967 -11.182 -9.258 1.00 98.62 199 VAL A C 1
ATOM 1583 O O . VAL A 1 199 ? 8.214 -11.744 -8.471 1.00 98.62 199 VAL A O 1
ATOM 1586 N N . ALA A 1 200 ? 9.870 -11.875 -9.957 1.00 97.81 200 ALA A N 1
ATOM 1587 C CA . ALA A 1 200 ? 10.140 -13.292 -9.736 1.00 97.81 200 ALA A CA 1
ATOM 1588 C C . ALA A 1 200 ? 11.185 -13.552 -8.639 1.00 97.81 200 ALA A C 1
ATOM 1590 O O . ALA A 1 200 ? 11.436 -14.715 -8.324 1.00 97.81 200 ALA A O 1
ATOM 1591 N N . ARG A 1 201 ? 11.827 -12.503 -8.107 1.00 97.44 201 ARG A N 1
ATOM 1592 C CA . ARG A 1 201 ? 12.973 -12.594 -7.186 1.00 97.44 201 ARG A CA 1
ATOM 1593 C C . ARG A 1 201 ? 12.831 -11.763 -5.910 1.00 97.44 201 ARG A C 1
ATOM 1595 O O . ARG A 1 201 ? 13.648 -11.945 -5.018 1.00 97.44 201 ARG A O 1
ATOM 1602 N N . HIS A 1 202 ? 11.843 -10.877 -5.833 1.00 98.44 202 HIS A N 1
ATOM 1603 C CA . HIS A 1 202 ? 11.650 -9.961 -4.707 1.00 98.44 202 HIS A CA 1
ATOM 1604 C C . HIS A 1 202 ? 10.289 -10.165 -4.050 1.00 98.44 202 HIS A C 1
ATOM 1606 O O . HIS A 1 202 ? 9.370 -10.714 -4.666 1.00 98.44 202 HIS A O 1
ATOM 1612 N N . ASP A 1 203 ? 10.177 -9.708 -2.803 1.00 98.38 203 ASP A N 1
ATOM 1613 C CA . ASP A 1 203 ? 8.930 -9.743 -2.056 1.00 98.38 203 ASP A CA 1
ATOM 1614 C C . ASP A 1 203 ? 7.881 -8.838 -2.705 1.00 98.38 203 ASP A C 1
ATOM 1616 O O . ASP A 1 203 ? 8.093 -7.659 -2.983 1.00 98.38 203 ASP A O 1
ATOM 1620 N N . LYS A 1 204 ? 6.706 -9.408 -2.938 1.00 98.19 204 LYS A N 1
ATOM 1621 C CA . LYS A 1 204 ? 5.604 -8.742 -3.625 1.00 98.19 204 LYS A CA 1
ATOM 1622 C C . LYS A 1 204 ? 5.106 -7.517 -2.853 1.00 98.19 204 LYS A C 1
ATOM 1624 O O . LYS A 1 204 ? 4.846 -6.467 -3.436 1.00 98.19 204 LYS A O 1
ATOM 1629 N N . ASN A 1 205 ? 4.970 -7.658 -1.538 1.00 98.31 205 ASN A N 1
ATOM 1630 C CA . ASN A 1 205 ? 4.415 -6.620 -0.677 1.00 98.31 205 ASN A CA 1
ATOM 1631 C C . ASN A 1 205 ? 5.399 -5.458 -0.461 1.00 98.31 205 ASN A C 1
ATOM 1633 O O . ASN A 1 205 ? 4.966 -4.325 -0.253 1.00 98.31 205 ASN A O 1
ATOM 1637 N N . GLU A 1 206 ? 6.706 -5.716 -0.559 1.00 98.25 206 GLU A N 1
ATOM 1638 C CA . GLU A 1 206 ? 7.753 -4.692 -0.604 1.00 98.25 206 GLU A CA 1
ATOM 1639 C C . GLU A 1 206 ? 7.614 -3.857 -1.880 1.00 98.25 206 GLU A C 1
ATOM 1641 O O . GLU A 1 206 ? 7.542 -2.629 -1.810 1.00 98.25 206 GLU A O 1
ATOM 1646 N N . ILE A 1 207 ? 7.462 -4.509 -3.040 1.00 98.75 207 ILE A N 1
ATOM 1647 C CA . ILE A 1 207 ? 7.227 -3.810 -4.311 1.00 98.75 207 ILE A CA 1
ATOM 1648 C C . ILE A 1 207 ? 5.984 -2.920 -4.201 1.00 98.75 207 ILE A C 1
ATOM 1650 O O . ILE A 1 207 ? 6.038 -1.750 -4.570 1.00 98.75 207 ILE A O 1
ATOM 1654 N N . LEU A 1 208 ? 4.875 -3.435 -3.664 1.00 98.81 208 LEU A N 1
ATOM 1655 C CA . LEU A 1 208 ? 3.633 -2.670 -3.510 1.00 98.81 208 LEU A CA 1
ATOM 1656 C C . LEU A 1 208 ? 3.766 -1.502 -2.520 1.00 98.81 208 LEU A C 1
ATOM 1658 O O . LEU A 1 208 ? 3.217 -0.432 -2.781 1.00 98.81 208 LEU A O 1
ATOM 1662 N N . ALA A 1 209 ? 4.539 -1.653 -1.441 1.00 98.56 209 ALA A N 1
ATOM 1663 C CA . ALA A 1 209 ? 4.863 -0.548 -0.536 1.00 98.56 209 ALA A CA 1
ATOM 1664 C C . ALA A 1 209 ? 5.691 0.544 -1.243 1.00 98.56 209 ALA A C 1
ATOM 1666 O O . ALA A 1 209 ? 5.426 1.738 -1.087 1.00 98.56 209 ALA A O 1
ATOM 1667 N N . HIS A 1 210 ? 6.632 0.158 -2.108 1.00 98.75 210 HIS A N 1
ATOM 1668 C CA . HIS A 1 210 ? 7.360 1.110 -2.947 1.00 98.75 210 HIS A CA 1
ATOM 1669 C C . HIS A 1 210 ? 6.466 1.783 -3.997 1.00 98.75 210 HIS A C 1
ATOM 1671 O O . HIS A 1 210 ? 6.560 2.999 -4.186 1.00 98.75 210 HIS A O 1
ATOM 1677 N N . VAL A 1 211 ? 5.549 1.044 -4.630 1.00 98.81 211 VAL A N 1
ATOM 1678 C CA . VAL A 1 211 ? 4.526 1.604 -5.534 1.00 98.81 211 VAL A CA 1
ATOM 1679 C C . VAL A 1 211 ? 3.659 2.629 -4.797 1.00 98.81 211 VAL A C 1
ATOM 1681 O O . VAL A 1 211 ? 3.428 3.721 -5.323 1.00 98.81 211 VAL A O 1
ATOM 1684 N N . PHE A 1 212 ? 3.236 2.325 -3.567 1.00 98.75 212 PHE A N 1
ATOM 1685 C CA . PHE A 1 212 ? 2.467 3.236 -2.720 1.00 98.75 212 PHE A CA 1
ATOM 1686 C C . PHE A 1 212 ? 3.203 4.560 -2.480 1.00 98.75 212 PHE A C 1
ATOM 1688 O O . PHE A 1 212 ? 2.613 5.619 -2.676 1.00 98.75 212 PHE A O 1
ATOM 1695 N N . GLY A 1 213 ? 4.500 4.527 -2.166 1.00 98.31 213 GLY A N 1
ATOM 1696 C CA . GLY A 1 213 ? 5.314 5.736 -1.990 1.00 98.31 213 GLY A CA 1
ATOM 1697 C C . GLY A 1 213 ? 5.744 6.435 -3.288 1.00 98.31 213 GLY A C 1
ATOM 1698 O O . GLY A 1 213 ? 6.319 7.515 -3.230 1.00 98.31 213 GLY A O 1
ATOM 1699 N N . SER A 1 214 ? 5.498 5.867 -4.471 1.00 98.81 214 SER A N 1
ATOM 1700 C CA . SER A 1 214 ? 6.022 6.414 -5.735 1.00 98.81 214 SER A CA 1
ATOM 1701 C C . SER A 1 214 ? 5.099 7.446 -6.388 1.00 98.81 214 SER A C 1
ATOM 1703 O O . SER A 1 214 ? 3.877 7.276 -6.400 1.00 98.81 214 SER A O 1
ATOM 1705 N N . LYS A 1 215 ? 5.671 8.477 -7.027 1.00 98.56 215 LYS A N 1
ATOM 1706 C CA . LYS A 1 215 ? 4.938 9.403 -7.919 1.00 98.56 215 LYS A CA 1
ATOM 1707 C C . LYS A 1 215 ? 4.550 8.750 -9.249 1.00 98.56 215 LYS A C 1
ATOM 1709 O O . LYS A 1 215 ? 3.560 9.136 -9.875 1.00 98.56 215 LYS A O 1
ATOM 1714 N N . GLY A 1 216 ? 5.303 7.735 -9.667 1.00 98.69 216 GLY A N 1
ATOM 1715 C CA . GLY A 1 216 ? 4.971 6.920 -10.825 1.00 98.69 216 GLY A CA 1
ATOM 1716 C C . GLY A 1 216 ? 5.721 5.596 -10.867 1.00 98.69 216 GLY A C 1
ATOM 1717 O O . GLY A 1 216 ? 6.664 5.378 -10.107 1.00 98.69 216 GLY A O 1
ATOM 1718 N N . ILE A 1 217 ? 5.271 4.703 -11.746 1.00 98.88 217 ILE A N 1
ATOM 1719 C CA . ILE A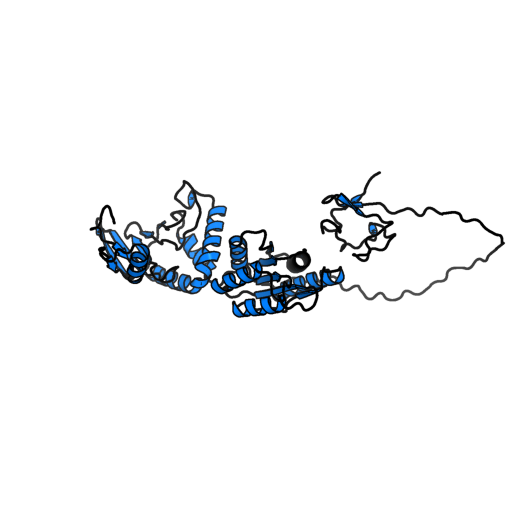 1 217 ? 5.810 3.346 -11.870 1.00 98.88 217 ILE A CA 1
ATOM 1720 C C . ILE A 1 217 ? 6.142 2.986 -13.315 1.00 98.88 217 ILE A C 1
ATOM 1722 O O . ILE A 1 217 ? 5.490 3.452 -14.248 1.00 98.88 217 ILE A O 1
ATOM 1726 N N . LEU A 1 218 ? 7.127 2.115 -13.511 1.00 98.94 218 LEU A N 1
ATOM 1727 C CA . LEU A 1 218 ? 7.434 1.534 -14.817 1.00 98.94 218 LEU A CA 1
ATOM 1728 C C . LEU A 1 218 ? 7.343 0.013 -14.728 1.00 98.94 218 LEU A C 1
ATOM 1730 O O . LEU A 1 218 ? 7.986 -0.600 -13.878 1.00 98.94 218 LEU A O 1
ATOM 1734 N N . VAL A 1 219 ? 6.535 -0.594 -15.599 1.00 98.94 219 VAL A N 1
ATOM 1735 C CA . VAL A 1 219 ? 6.210 -2.026 -15.544 1.00 98.94 219 VAL A CA 1
ATOM 1736 C C . VAL A 1 219 ? 6.737 -2.751 -16.772 1.00 98.94 219 VAL A C 1
ATOM 1738 O O . VAL A 1 219 ? 6.317 -2.477 -17.898 1.00 98.94 219 VAL A O 1
ATOM 1741 N N . GLY A 1 220 ? 7.648 -3.694 -16.542 1.00 98.88 220 GLY A N 1
ATOM 1742 C CA . GLY A 1 220 ? 8.362 -4.415 -17.586 1.00 98.88 220 GLY A CA 1
ATOM 1743 C C . GLY A 1 220 ? 7.877 -5.847 -17.782 1.00 98.88 220 GLY A C 1
ATOM 1744 O O . GLY A 1 220 ? 7.765 -6.613 -16.825 1.00 98.88 220 GLY A O 1
ATOM 1745 N N . SER A 1 221 ? 7.655 -6.272 -19.024 1.00 98.81 221 SER A N 1
ATOM 1746 C CA . SER A 1 221 ? 7.501 -7.699 -19.322 1.00 98.81 221 SER A CA 1
ATOM 1747 C C . SER A 1 221 ? 7.889 -8.048 -20.745 1.00 98.81 221 SER A C 1
ATOM 1749 O O . SER A 1 221 ? 7.511 -7.358 -21.692 1.00 98.81 221 SER A O 1
ATOM 1751 N N . SER A 1 222 ? 8.565 -9.184 -20.907 1.00 98.44 222 SER A N 1
ATOM 1752 C CA . SER A 1 222 ? 8.702 -9.780 -22.233 1.00 98.44 222 SER A CA 1
ATOM 1753 C C . SER A 1 222 ? 7.375 -10.349 -22.748 1.00 98.44 222 SER A C 1
ATOM 1755 O O . SER A 1 222 ? 6.493 -10.719 -21.971 1.00 98.44 222 SER A O 1
ATOM 1757 N N . THR A 1 223 ? 7.228 -10.448 -24.072 1.00 98.62 223 THR A N 1
ATOM 1758 C CA . THR A 1 223 ? 6.090 -11.179 -24.653 1.00 98.62 223 THR A CA 1
ATOM 1759 C C . THR A 1 223 ? 6.326 -12.686 -24.570 1.00 98.62 223 THR A C 1
ATOM 1761 O O . THR A 1 223 ? 7.238 -13.204 -25.210 1.00 98.62 223 THR A O 1
ATOM 1764 N N . MET A 1 224 ? 5.467 -13.388 -23.831 1.00 98.06 224 MET A N 1
ATOM 1765 C CA . MET A 1 224 ? 5.456 -14.844 -23.681 1.00 98.06 224 MET A CA 1
ATOM 1766 C C . MET A 1 224 ? 4.119 -15.382 -24.194 1.00 98.06 224 MET A C 1
ATOM 1768 O O . MET A 1 224 ? 3.074 -15.044 -23.650 1.00 98.06 224 MET A O 1
ATOM 1772 N N . ASN A 1 225 ? 4.131 -16.205 -25.247 1.00 97.06 225 ASN A N 1
ATOM 1773 C CA . ASN A 1 225 ? 2.913 -16.782 -25.843 1.00 97.06 225 ASN A CA 1
ATOM 1774 C C . ASN A 1 225 ? 1.823 -15.730 -26.139 1.00 97.06 225 ASN A C 1
ATOM 1776 O O . ASN A 1 225 ? 0.650 -15.919 -25.825 1.00 97.06 225 ASN A O 1
ATOM 1780 N N . ASN A 1 226 ? 2.233 -14.603 -26.731 1.00 96.56 226 ASN A N 1
ATOM 1781 C CA . ASN A 1 226 ? 1.381 -13.473 -27.128 1.00 96.56 226 ASN A CA 1
ATOM 1782 C C . ASN A 1 226 ? 0.717 -12.720 -25.954 1.00 96.56 226 ASN A C 1
ATOM 1784 O O . ASN A 1 226 ? -0.169 -11.892 -26.165 1.00 96.56 226 ASN A O 1
ATOM 1788 N N . VAL A 1 227 ? 1.153 -12.976 -24.719 1.00 98.06 227 VAL A N 1
ATOM 1789 C CA . VAL A 1 227 ? 0.713 -12.277 -23.506 1.00 98.06 227 VAL A CA 1
ATOM 1790 C C . VAL A 1 227 ? 1.919 -11.792 -22.692 1.00 98.06 227 VAL A C 1
ATOM 1792 O O . VAL A 1 227 ? 3.071 -12.055 -23.037 1.00 98.06 227 VAL A O 1
ATOM 1795 N N . MET A 1 228 ? 1.662 -11.026 -21.631 1.00 98.56 228 MET A N 1
ATOM 1796 C CA . MET A 1 228 ? 2.686 -10.670 -20.643 1.00 98.56 228 MET A CA 1
ATOM 1797 C C . MET A 1 228 ? 3.027 -11.867 -19.749 1.00 98.56 228 MET A C 1
ATOM 1799 O O . MET A 1 228 ? 2.234 -12.803 -19.622 1.00 98.56 228 MET A O 1
ATOM 1803 N N . MET A 1 229 ? 4.176 -11.814 -19.082 1.00 98.75 229 MET A N 1
ATOM 1804 C CA . MET A 1 229 ? 4.575 -12.844 -18.124 1.00 98.75 229 MET A CA 1
ATOM 1805 C C . MET A 1 229 ? 3.596 -12.926 -16.935 1.00 98.75 229 MET A C 1
ATOM 1807 O O . MET A 1 229 ? 3.090 -11.899 -16.470 1.00 98.75 229 MET A O 1
ATOM 1811 N N . PRO A 1 230 ? 3.337 -14.133 -16.401 1.00 98.69 230 PRO A N 1
ATOM 1812 C CA . PRO A 1 230 ? 2.239 -14.366 -15.462 1.00 98.69 230 PRO A CA 1
ATOM 1813 C C . PRO A 1 230 ? 2.389 -13.619 -14.132 1.00 98.69 230 PRO A C 1
ATOM 1815 O O . PRO A 1 230 ? 1.392 -13.145 -13.595 1.00 98.69 230 PRO A O 1
ATOM 1818 N N . LYS A 1 231 ? 3.612 -13.451 -13.610 1.00 98.50 231 LYS A N 1
ATOM 1819 C CA . LYS A 1 231 ? 3.822 -12.700 -12.361 1.00 98.50 231 LYS A CA 1
ATOM 1820 C C . LYS A 1 231 ? 3.528 -11.210 -12.526 1.00 98.50 231 LYS A C 1
ATOM 1822 O O . LYS A 1 231 ? 2.952 -10.606 -11.631 1.00 98.50 231 LYS A O 1
ATOM 1827 N N . VAL A 1 232 ? 3.840 -10.638 -13.692 1.00 98.88 232 VAL A N 1
ATOM 1828 C CA . VAL A 1 232 ? 3.458 -9.255 -14.023 1.00 98.88 232 VAL A CA 1
ATOM 1829 C C . VAL A 1 232 ? 1.938 -9.136 -14.131 1.00 98.88 232 VAL A C 1
ATOM 1831 O O . VAL A 1 232 ? 1.364 -8.191 -13.601 1.00 98.88 232 VAL A O 1
ATOM 1834 N N . ALA A 1 233 ? 1.267 -10.116 -14.746 1.00 98.81 233 ALA A N 1
ATOM 1835 C CA . ALA A 1 233 ? -0.193 -10.131 -14.810 1.00 98.81 233 ALA A CA 1
ATOM 1836 C C . ALA A 1 233 ? -0.841 -10.177 -13.414 1.00 98.81 233 ALA A C 1
ATOM 1838 O O . ALA A 1 233 ? -1.785 -9.428 -13.178 1.00 98.81 233 ALA A O 1
ATOM 1839 N N . GLY A 1 234 ? -0.320 -11.009 -12.504 1.00 98.62 234 GLY A N 1
ATOM 1840 C CA . GLY A 1 234 ? -0.784 -11.087 -11.114 1.00 98.62 234 GLY A CA 1
ATOM 1841 C C . GLY A 1 234 ? -0.547 -9.794 -10.330 1.00 98.62 234 GLY A C 1
ATOM 1842 O O . GLY A 1 234 ? -1.457 -9.313 -9.665 1.00 98.62 234 GLY A O 1
ATOM 1843 N N . MET A 1 235 ? 0.630 -9.176 -10.483 1.00 98.62 235 MET A N 1
ATOM 1844 C CA . MET A 1 235 ? 0.922 -7.863 -9.890 1.00 98.62 235 MET A CA 1
ATOM 1845 C C . MET A 1 235 ? -0.054 -6.783 -10.365 1.00 98.62 235 MET A C 1
ATOM 1847 O O . MET A 1 235 ? -0.526 -5.989 -9.560 1.00 98.62 235 MET A O 1
ATOM 1851 N N . LEU A 1 236 ? -0.377 -6.746 -11.662 1.00 98.75 236 LEU A N 1
ATOM 1852 C CA . LEU A 1 236 ? -1.326 -5.769 -12.209 1.00 98.75 236 LEU A CA 1
ATOM 1853 C C . LEU A 1 236 ? -2.759 -5.993 -11.707 1.00 98.75 236 LEU A C 1
ATOM 1855 O O . LEU A 1 236 ? -3.489 -5.023 -11.512 1.00 98.75 236 LEU A O 1
ATOM 1859 N N . GLU A 1 237 ? -3.156 -7.245 -11.473 1.00 98.69 237 GLU A N 1
ATOM 1860 C CA . GLU A 1 237 ? -4.454 -7.565 -10.868 1.00 98.69 237 GLU A CA 1
ATOM 1861 C C . GLU A 1 237 ? -4.538 -7.023 -9.433 1.00 98.69 237 GLU A C 1
ATOM 1863 O O . GLU A 1 237 ? -5.494 -6.342 -9.065 1.00 98.69 237 GLU A O 1
ATOM 1868 N N . GLU A 1 238 ? -3.488 -7.232 -8.639 1.00 98.31 238 GLU A N 1
ATOM 1869 C CA . GLU A 1 238 ? -3.421 -6.715 -7.272 1.00 98.31 238 GLU A CA 1
ATOM 1870 C C . GLU A 1 238 ? -3.351 -5.184 -7.233 1.00 98.31 238 GLU A C 1
ATOM 1872 O O . GLU A 1 238 ? -4.078 -4.551 -6.471 1.00 98.31 238 GLU A O 1
ATOM 1877 N N . ILE A 1 239 ? -2.573 -4.562 -8.121 1.00 98.44 239 ILE A N 1
ATOM 1878 C CA . ILE A 1 239 ? -2.539 -3.102 -8.295 1.00 98.44 239 ILE A CA 1
ATOM 1879 C C . ILE A 1 239 ? -3.933 -2.541 -8.614 1.00 98.44 239 ILE A C 1
ATOM 1881 O O . ILE A 1 239 ? -4.322 -1.513 -8.057 1.00 98.44 239 ILE A O 1
ATOM 1885 N N . THR A 1 240 ? -4.702 -3.229 -9.463 1.00 98.50 240 THR A N 1
ATOM 1886 C CA . THR A 1 240 ? -6.092 -2.856 -9.771 1.00 98.50 240 THR A CA 1
ATOM 1887 C C . THR A 1 240 ? -6.964 -2.917 -8.514 1.00 98.50 240 THR A C 1
ATOM 1889 O O . THR A 1 240 ? -7.751 -2.003 -8.261 1.00 98.50 240 THR A O 1
ATOM 1892 N N . SER A 1 241 ? -6.788 -3.951 -7.683 1.00 97.62 241 SER A N 1
ATOM 1893 C CA . SER A 1 241 ? -7.522 -4.095 -6.419 1.00 97.62 241 SER A CA 1
ATOM 1894 C C . SER A 1 241 ? -7.177 -3.014 -5.384 1.00 97.62 241 SER A C 1
ATOM 1896 O O . SER A 1 241 ? -8.064 -2.561 -4.662 1.00 97.62 241 SER A O 1
ATOM 1898 N N . LEU A 1 242 ? -5.922 -2.547 -5.361 1.00 98.44 242 LEU A N 1
ATOM 1899 C CA . LEU A 1 242 ? -5.425 -1.548 -4.409 1.00 98.44 242 LEU A CA 1
ATOM 1900 C C . LEU A 1 242 ? -5.782 -0.105 -4.787 1.00 98.44 242 LEU A C 1
ATOM 1902 O O . LEU A 1 242 ? -5.742 0.766 -3.925 1.00 98.44 242 LEU A O 1
ATOM 1906 N N . ARG A 1 243 ? -6.188 0.157 -6.038 1.00 98.12 243 ARG A N 1
ATOM 1907 C CA . ARG A 1 243 ? -6.772 1.440 -6.486 1.00 98.12 243 ARG A CA 1
ATOM 1908 C C . ARG A 1 243 ? -5.903 2.674 -6.205 1.00 98.12 243 ARG A C 1
ATOM 1910 O O . ARG A 1 243 ? -6.427 3.711 -5.791 1.00 98.12 243 ARG A O 1
ATOM 1917 N N . PHE A 1 244 ? -4.598 2.590 -6.464 1.00 98.38 244 PHE A N 1
ATOM 1918 C CA . PHE A 1 244 ? -3.679 3.724 -6.308 1.00 98.38 244 PHE A CA 1
ATOM 1919 C C . PHE A 1 244 ? -4.181 4.994 -7.021 1.00 98.38 244 PHE A C 1
ATOM 1921 O O . PHE A 1 244 ? -4.723 4.932 -8.124 1.00 98.38 244 PHE A O 1
ATOM 1928 N N . LYS A 1 245 ? -3.988 6.162 -6.393 1.00 97.44 245 LYS A N 1
ATOM 1929 C CA . LYS A 1 245 ? -4.494 7.458 -6.876 1.00 97.44 245 LYS A CA 1
ATOM 1930 C C . LYS A 1 245 ? -3.384 8.464 -7.139 1.00 97.44 245 LYS A C 1
ATOM 1932 O O . LYS A 1 245 ? -2.368 8.477 -6.449 1.00 97.44 245 LYS A O 1
ATOM 1937 N N . GLY A 1 246 ? -3.590 9.304 -8.153 1.00 97.00 246 GLY A N 1
ATOM 1938 C CA . GLY A 1 246 ? -2.689 10.412 -8.465 1.00 97.00 246 GLY A CA 1
ATOM 1939 C C . GLY A 1 246 ? -1.279 9.981 -8.891 1.00 97.00 246 GLY A C 1
ATOM 1940 O O . GLY A 1 246 ? -0.327 10.697 -8.576 1.00 97.00 246 GLY A O 1
ATOM 1941 N N . LYS A 1 247 ? -1.130 8.817 -9.548 1.00 98.62 247 LYS A N 1
ATOM 1942 C CA . LYS A 1 247 ? 0.164 8.246 -9.971 1.00 98.62 247 LYS A CA 1
ATOM 1943 C C . LYS A 1 247 ? 0.270 8.105 -11.490 1.00 98.62 247 LYS A C 1
ATOM 1945 O O . LYS A 1 247 ? -0.711 7.803 -12.172 1.00 98.62 247 LYS A O 1
ATOM 1950 N N . LYS A 1 248 ? 1.481 8.294 -12.017 1.00 98.75 248 LYS A N 1
ATOM 1951 C CA . LYS A 1 248 ? 1.813 8.083 -13.438 1.00 98.75 248 LYS A CA 1
ATOM 1952 C C . LYS A 1 248 ? 2.329 6.662 -13.681 1.00 98.75 248 LYS A C 1
ATOM 1954 O O . LYS A 1 248 ? 2.824 6.024 -12.753 1.00 98.75 248 LYS A O 1
ATOM 1959 N N . ALA A 1 249 ? 2.231 6.158 -14.908 1.00 98.88 249 ALA A N 1
ATOM 1960 C CA . ALA A 1 249 ? 2.800 4.858 -15.249 1.00 98.88 249 ALA A CA 1
ATOM 1961 C C . ALA A 1 249 ? 3.337 4.771 -16.681 1.00 98.88 249 ALA A C 1
ATOM 1963 O O . ALA A 1 249 ? 2.889 5.486 -17.573 1.00 98.88 249 ALA A O 1
ATOM 1964 N N . GLY A 1 250 ? 4.266 3.849 -16.913 1.00 98.75 250 GLY A N 1
ATOM 1965 C CA . GLY A 1 250 ? 4.744 3.478 -18.243 1.00 98.75 250 GLY A CA 1
ATOM 1966 C C . GLY A 1 250 ? 4.974 1.975 -18.350 1.00 98.75 250 GLY A C 1
ATOM 1967 O O . GLY A 1 250 ? 5.350 1.319 -17.381 1.00 98.75 250 GLY A O 1
ATOM 1968 N N . ALA A 1 251 ? 4.717 1.417 -19.528 1.00 98.88 251 ALA A N 1
ATOM 1969 C CA . ALA A 1 251 ? 4.952 0.007 -19.816 1.00 98.88 251 ALA A CA 1
ATOM 1970 C C . ALA A 1 251 ? 6.230 -0.144 -20.643 1.00 98.88 251 ALA A C 1
ATOM 1972 O O . ALA A 1 251 ? 6.482 0.667 -21.533 1.00 98.88 251 ALA A O 1
ATOM 1973 N N . PHE A 1 252 ? 7.010 -1.195 -20.411 1.00 98.94 252 PHE A N 1
ATOM 1974 C CA . PHE A 1 252 ? 8.159 -1.496 -21.260 1.00 98.94 252 PHE A CA 1
ATOM 1975 C C . PHE A 1 252 ? 8.388 -2.997 -21.430 1.00 98.94 252 PHE A C 1
ATOM 1977 O O . PHE A 1 252 ? 7.812 -3.818 -20.713 1.00 98.94 252 PHE A O 1
ATOM 1984 N N . GLY A 1 253 ? 9.213 -3.390 -22.398 1.00 98.81 253 GLY A N 1
ATOM 1985 C CA . GLY A 1 253 ? 9.615 -4.787 -22.513 1.00 98.81 253 GLY A CA 1
ATOM 1986 C C . GLY A 1 253 ? 10.206 -5.208 -23.847 1.00 98.81 253 GLY A C 1
ATOM 1987 O O . GLY A 1 253 ? 10.052 -4.545 -24.876 1.00 98.81 253 GLY A O 1
ATOM 1988 N N . SER A 1 254 ? 10.865 -6.367 -23.808 1.00 98.69 254 SER A N 1
ATOM 1989 C CA . SER A 1 254 ? 11.457 -7.007 -24.983 1.00 98.69 254 SER A CA 1
ATOM 1990 C C . SER A 1 254 ? 10.489 -7.983 -25.674 1.00 98.69 254 SER A C 1
ATOM 1992 O O . SER A 1 254 ? 9.627 -8.598 -25.040 1.00 98.69 254 SER A O 1
ATOM 1994 N N . TYR A 1 255 ? 10.622 -8.169 -26.987 1.00 98.69 255 TYR A N 1
ATOM 1995 C CA . TYR A 1 255 ? 9.853 -9.156 -27.750 1.00 98.69 255 TYR A CA 1
ATOM 1996 C C . TYR A 1 255 ? 10.682 -9.823 -28.853 1.00 98.69 255 TYR A C 1
ATOM 1998 O O . TYR A 1 255 ? 11.641 -9.247 -29.351 1.00 98.69 255 TYR A O 1
ATOM 2006 N N . GLY A 1 256 ? 10.303 -11.037 -29.268 1.00 98.06 256 GLY A N 1
ATOM 2007 C CA . GLY A 1 256 ? 11.005 -11.755 -30.341 1.00 98.06 256 GLY A CA 1
ATOM 2008 C C . GLY A 1 256 ? 10.511 -11.418 -31.753 1.00 98.06 256 GLY A C 1
ATOM 2009 O O . GLY A 1 256 ? 11.295 -11.131 -32.655 1.00 98.06 256 GLY A O 1
ATOM 2010 N N . TRP A 1 257 ? 9.191 -11.438 -31.962 1.00 94.88 257 TRP A N 1
ATOM 2011 C CA . TRP A 1 257 ? 8.576 -11.236 -33.283 1.00 94.88 257 TRP A CA 1
ATOM 2012 C C . TRP A 1 257 ? 7.431 -10.216 -33.249 1.00 94.88 257 TRP A C 1
ATOM 2014 O O . TRP A 1 257 ? 7.674 -9.051 -33.536 1.00 94.88 257 TRP A O 1
ATOM 2024 N N . ASN A 1 258 ? 6.214 -10.623 -32.874 1.00 95.00 258 ASN A N 1
ATOM 2025 C CA . ASN A 1 258 ? 5.008 -9.787 -32.981 1.00 95.00 258 ASN A CA 1
ATOM 2026 C C . ASN A 1 258 ? 4.761 -8.909 -31.743 1.00 95.00 258 ASN A C 1
ATOM 2028 O O . ASN A 1 258 ? 4.010 -7.943 -31.822 1.00 95.00 258 ASN A O 1
ATOM 2032 N N . GLY A 1 259 ? 5.372 -9.235 -30.600 1.00 96.81 259 GLY A N 1
ATOM 2033 C CA . GLY A 1 259 ? 5.166 -8.495 -29.354 1.00 96.81 259 GLY A CA 1
ATOM 2034 C C . GLY A 1 259 ? 3.724 -8.564 -28.832 1.00 96.81 259 GLY A C 1
ATOM 2035 O O . GLY A 1 259 ? 3.052 -9.584 -28.971 1.00 96.81 259 GLY A O 1
ATOM 2036 N N . GLY A 1 260 ? 3.269 -7.474 -28.207 1.00 97.38 260 GLY A N 1
ATOM 2037 C CA . GLY A 1 260 ? 1.900 -7.304 -27.697 1.00 97.38 260 GLY A CA 1
ATOM 2038 C C . GLY A 1 260 ? 1.785 -7.220 -26.170 1.00 97.38 260 GLY A C 1
ATOM 2039 O O . GLY A 1 260 ? 0.828 -6.635 -25.665 1.00 97.38 260 GLY A O 1
ATOM 2040 N N . ALA A 1 261 ? 2.768 -7.721 -25.412 1.00 98.56 261 ALA A N 1
ATOM 2041 C CA . ALA A 1 261 ? 2.726 -7.646 -23.947 1.00 98.56 261 ALA A CA 1
ATOM 2042 C C . ALA A 1 261 ? 2.730 -6.202 -23.422 1.00 98.56 261 ALA A C 1
ATOM 2044 O O . ALA A 1 261 ? 1.937 -5.881 -22.544 1.00 98.56 261 ALA A O 1
ATOM 2045 N N . VAL A 1 262 ? 3.570 -5.329 -23.989 1.00 98.75 262 VAL A N 1
ATOM 2046 C CA . VAL A 1 262 ? 3.701 -3.926 -23.554 1.00 98.75 262 VAL A CA 1
ATOM 2047 C C . VAL A 1 262 ? 2.390 -3.156 -23.721 1.00 98.75 262 VAL A C 1
ATOM 2049 O O . VAL A 1 262 ? 1.970 -2.469 -22.797 1.00 98.75 262 VAL A O 1
ATOM 2052 N N . ASP A 1 263 ? 1.692 -3.329 -24.847 1.00 98.50 263 ASP A N 1
ATOM 2053 C CA . ASP A 1 263 ? 0.394 -2.675 -25.077 1.00 98.50 263 ASP A CA 1
ATOM 2054 C C . ASP A 1 263 ? -0.677 -3.200 -24.117 1.00 98.50 263 ASP A C 1
ATOM 2056 O O . ASP A 1 263 ? -1.480 -2.438 -23.582 1.00 98.50 263 ASP A O 1
ATOM 2060 N N . ARG A 1 264 ? -0.658 -4.508 -23.836 1.00 98.69 264 ARG A N 1
ATOM 2061 C CA . ARG A 1 264 ? -1.576 -5.125 -22.874 1.00 98.69 264 ARG A CA 1
ATOM 2062 C C . ARG A 1 264 ? -1.315 -4.649 -21.441 1.00 98.69 264 ARG A C 1
ATOM 2064 O O . ARG A 1 264 ? -2.264 -4.510 -20.675 1.00 98.69 264 ARG A O 1
ATOM 2071 N N . ILE A 1 265 ? -0.055 -4.411 -21.073 1.00 98.88 265 ILE A N 1
ATOM 2072 C CA . ILE A 1 265 ? 0.321 -3.818 -19.780 1.00 98.88 265 ILE A CA 1
ATOM 2073 C C . ILE A 1 265 ? -0.148 -2.368 -19.717 1.00 98.88 265 ILE A C 1
ATOM 2075 O O . ILE A 1 265 ? -0.767 -1.988 -18.730 1.00 98.88 265 ILE A O 1
ATOM 2079 N N . HIS A 1 266 ? 0.088 -1.584 -20.774 1.00 98.75 266 HIS A N 1
ATOM 2080 C CA . HIS A 1 266 ? -0.369 -0.198 -20.855 1.00 98.75 266 HIS A CA 1
ATOM 2081 C C . HIS A 1 266 ? -1.881 -0.101 -20.620 1.00 98.75 266 HIS A C 1
ATOM 2083 O O . HIS A 1 266 ? -2.299 0.626 -19.727 1.00 98.75 266 HIS A O 1
ATOM 2089 N N . ALA A 1 267 ? -2.683 -0.899 -21.335 1.00 98.56 267 ALA A N 1
ATOM 2090 C CA . ALA A 1 267 ? -4.135 -0.922 -21.156 1.00 98.56 267 ALA A CA 1
ATOM 2091 C C . ALA A 1 267 ? -4.544 -1.253 -19.710 1.00 98.56 267 ALA A C 1
ATOM 2093 O O . ALA A 1 267 ? -5.350 -0.542 -19.123 1.00 98.56 267 ALA A O 1
ATOM 2094 N N . ARG A 1 268 ? -3.925 -2.271 -19.092 1.00 98.75 268 ARG A N 1
ATOM 2095 C CA . ARG A 1 268 ? -4.220 -2.638 -17.695 1.00 98.75 268 ARG A CA 1
ATOM 2096 C C . ARG A 1 268 ? -3.819 -1.565 -16.684 1.00 98.75 268 ARG A C 1
ATOM 2098 O O . ARG A 1 268 ? -4.496 -1.404 -15.677 1.00 98.75 268 ARG A O 1
ATOM 2105 N N . LEU A 1 269 ? -2.734 -0.832 -16.930 1.00 98.75 269 LEU A N 1
ATOM 2106 C CA . LEU A 1 269 ? -2.342 0.304 -16.091 1.00 98.75 269 LEU A CA 1
ATOM 2107 C C . LEU A 1 269 ? -3.342 1.459 -16.216 1.00 98.75 269 LEU A C 1
ATOM 2109 O O . LEU A 1 269 ? -3.686 2.074 -15.208 1.00 98.75 269 LEU A O 1
ATOM 2113 N N . THR A 1 270 ? -3.835 1.726 -17.429 1.00 98.19 270 THR A N 1
ATOM 2114 C CA . THR A 1 270 ? -4.910 2.700 -17.657 1.00 98.19 270 THR A CA 1
ATOM 2115 C C . THR A 1 270 ? -6.190 2.281 -16.928 1.00 98.19 270 THR A C 1
ATOM 2117 O O . THR A 1 270 ? -6.754 3.092 -16.196 1.00 98.19 270 THR A O 1
ATOM 2120 N N . ASP A 1 271 ? -6.602 1.015 -17.047 1.00 97.88 271 ASP A N 1
ATOM 2121 C CA . ASP A 1 271 ? -7.782 0.467 -16.359 1.00 97.88 271 ASP A CA 1
ATOM 2122 C C . ASP A 1 271 ? -7.648 0.549 -14.826 1.00 97.88 271 ASP A C 1
ATOM 2124 O O . ASP A 1 271 ? -8.619 0.836 -14.125 1.00 97.88 271 ASP A O 1
ATOM 2128 N N . ALA A 1 272 ? -6.433 0.365 -14.297 1.00 98.25 272 ALA A N 1
ATOM 2129 C CA . ALA A 1 272 ? -6.125 0.514 -12.874 1.00 98.25 272 ALA A CA 1
ATOM 2130 C C . ALA A 1 272 ? -6.102 1.982 -12.387 1.00 98.25 272 ALA A C 1
ATOM 2132 O O . ALA A 1 272 ? -5.958 2.225 -11.188 1.00 98.25 272 ALA A O 1
ATOM 2133 N N . GLY A 1 273 ? -6.265 2.963 -13.285 1.00 97.31 273 GLY A N 1
ATOM 2134 C CA . GLY A 1 273 ? -6.394 4.384 -12.952 1.00 97.31 273 GLY A CA 1
ATOM 2135 C C . GLY A 1 273 ? -5.095 5.194 -12.978 1.00 97.31 273 GLY A C 1
ATOM 2136 O O . GLY A 1 273 ? -5.070 6.301 -12.436 1.00 97.31 273 GLY A O 1
ATOM 2137 N N . PHE A 1 274 ? -4.022 4.682 -13.590 1.00 98.69 274 PHE A N 1
ATOM 2138 C CA . PHE A 1 274 ? -2.772 5.432 -13.756 1.00 98.69 274 PHE A CA 1
ATOM 2139 C C . PHE A 1 274 ? -2.823 6.383 -14.956 1.00 98.69 274 PHE A C 1
ATOM 2141 O O . PHE A 1 274 ? -3.405 6.079 -15.997 1.00 98.69 274 PHE A O 1
ATOM 2148 N N . PHE A 1 275 ? -2.105 7.505 -14.853 1.00 98.25 275 PHE A N 1
ATOM 2149 C CA . PHE A 1 275 ? -1.826 8.372 -15.999 1.00 98.25 275 PHE A CA 1
ATOM 2150 C C . PHE A 1 275 ? -0.689 7.774 -16.831 1.00 98.25 275 PHE A C 1
ATOM 2152 O O . PHE A 1 275 ? 0.480 7.851 -16.441 1.00 98.25 275 PHE A O 1
ATOM 2159 N N . THR A 1 276 ? -1.027 7.132 -17.948 1.00 98.12 276 THR A N 1
ATOM 2160 C CA . THR A 1 276 ? -0.068 6.361 -18.740 1.00 98.12 276 THR A CA 1
ATOM 2161 C C . THR A 1 276 ? 0.706 7.210 -19.749 1.00 98.12 276 THR A C 1
ATOM 2163 O O . THR A 1 276 ? 0.147 8.057 -20.442 1.00 98.12 276 THR A O 1
ATOM 2166 N N . THR A 1 277 ? 2.009 6.952 -19.854 1.00 97.19 277 THR A N 1
ATOM 2167 C CA . THR A 1 277 ? 2.879 7.451 -20.930 1.00 97.19 277 THR A CA 1
ATOM 2168 C C . THR A 1 277 ? 3.060 6.395 -22.028 1.00 97.19 277 THR A C 1
ATOM 2170 O O . THR A 1 277 ? 2.639 5.239 -21.890 1.00 97.19 277 THR A O 1
ATOM 2173 N N . VAL A 1 278 ? 3.687 6.792 -23.134 1.00 94.75 278 VAL A N 1
ATOM 2174 C CA . VAL A 1 278 ? 3.989 5.908 -24.265 1.00 94.75 278 VAL A CA 1
ATOM 2175 C C . VAL A 1 278 ? 4.887 4.761 -23.803 1.00 94.75 278 VAL A C 1
ATOM 2177 O O . VAL A 1 278 ? 5.892 4.978 -23.132 1.00 94.75 278 VAL A O 1
ATOM 2180 N N . GLY A 1 279 ? 4.521 3.528 -24.160 1.00 96.94 279 GLY A N 1
ATOM 2181 C CA . GLY A 1 279 ? 5.297 2.348 -23.786 1.00 96.94 279 GLY A CA 1
ATOM 2182 C C . GLY A 1 279 ? 6.543 2.141 -24.652 1.00 96.94 279 GLY A C 1
ATOM 2183 O O . GLY A 1 279 ? 6.509 2.374 -25.860 1.00 96.94 279 GLY A O 1
ATOM 2184 N N . LEU A 1 280 ? 7.621 1.637 -24.047 1.00 98.56 280 LEU A N 1
ATOM 2185 C CA . LEU A 1 280 ? 8.896 1.361 -24.716 1.00 98.56 280 LEU A CA 1
ATOM 2186 C C . LEU A 1 280 ? 9.016 -0.117 -25.121 1.00 98.56 280 LEU A C 1
ATOM 2188 O O . LEU A 1 280 ? 8.807 -1.018 -24.309 1.00 98.56 280 LEU A O 1
ATOM 2192 N N . LYS A 1 281 ? 9.388 -0.395 -26.372 1.00 98.56 281 LYS A N 1
ATOM 2193 C CA . LYS A 1 281 ? 9.484 -1.765 -26.900 1.00 98.56 281 LYS A CA 1
ATOM 2194 C C . LYS A 1 281 ? 10.817 -1.974 -27.598 1.00 98.56 281 LYS A C 1
ATOM 2196 O O . LYS A 1 281 ? 11.137 -1.226 -28.514 1.00 98.56 281 LYS A O 1
ATOM 2201 N N . THR A 1 282 ? 11.507 -3.060 -27.265 1.00 97.94 282 THR A N 1
ATOM 2202 C CA . THR A 1 282 ? 12.765 -3.440 -27.927 1.00 97.94 282 THR A CA 1
ATOM 2203 C C . THR A 1 282 ? 12.674 -4.863 -28.461 1.00 97.94 282 THR A C 1
ATOM 2205 O O . THR A 1 282 ? 12.113 -5.747 -27.816 1.00 97.94 282 THR A O 1
ATOM 2208 N N . LYS A 1 283 ? 13.203 -5.111 -29.659 1.00 98.31 283 LYS A N 1
ATOM 2209 C CA . LYS A 1 283 ? 13.227 -6.459 -30.230 1.00 98.31 283 LYS A CA 1
ATOM 2210 C C . LYS A 1 283 ? 14.473 -7.203 -29.744 1.00 98.31 283 LYS A C 1
ATOM 2212 O O . LYS A 1 283 ? 15.567 -6.669 -29.843 1.00 98.31 283 LYS A O 1
ATOM 2217 N N . TRP A 1 284 ? 14.308 -8.436 -29.266 1.00 98.00 284 TRP A N 1
ATOM 2218 C CA . TRP A 1 284 ? 15.382 -9.285 -28.737 1.00 98.00 284 TRP A CA 1
ATOM 2219 C C . TRP A 1 284 ? 16.220 -8.587 -27.650 1.00 98.00 284 TRP A C 1
ATOM 2221 O O . TRP A 1 284 ? 15.667 -7.854 -26.823 1.00 98.00 284 TRP A O 1
ATOM 2231 N N . ARG A 1 285 ? 17.521 -8.891 -27.586 1.00 98.00 285 ARG A N 1
ATOM 2232 C CA . ARG A 1 285 ? 18.469 -8.257 -26.669 1.00 98.00 285 ARG A CA 1
ATOM 2233 C C . ARG A 1 285 ? 18.745 -6.828 -27.157 1.00 98.00 285 ARG A C 1
ATOM 2235 O O . ARG A 1 285 ? 19.067 -6.684 -28.334 1.00 98.00 285 ARG A O 1
ATOM 2242 N N . PRO A 1 286 ? 18.607 -5.799 -26.300 1.00 95.31 286 PRO A N 1
ATOM 2243 C CA . PRO A 1 286 ? 18.977 -4.436 -26.664 1.00 95.31 286 PRO A CA 1
ATOM 2244 C C . PRO A 1 286 ? 20.466 -4.352 -27.035 1.00 95.31 286 PRO A C 1
ATOM 2246 O O . PRO A 1 286 ? 21.309 -4.812 -26.266 1.00 95.31 286 PRO A O 1
ATOM 2249 N N . ASP A 1 287 ? 20.766 -3.780 -28.200 1.00 92.94 287 ASP A N 1
ATOM 2250 C CA . ASP A 1 287 ? 22.115 -3.378 -28.614 1.00 92.94 287 ASP A CA 1
ATOM 2251 C C . ASP A 1 287 ? 22.463 -1.979 -28.065 1.00 92.94 287 ASP A C 1
ATOM 2253 O O . ASP A 1 287 ? 21.658 -1.364 -27.361 1.00 92.94 287 ASP A O 1
ATOM 2257 N N . GLY A 1 288 ? 23.656 -1.454 -28.373 1.00 91.94 288 GLY A N 1
ATOM 2258 C CA . GLY A 1 288 ? 24.104 -0.148 -27.866 1.00 91.94 288 GLY A CA 1
ATOM 2259 C C . GLY A 1 288 ? 23.133 0.995 -28.187 1.00 91.94 288 GLY A C 1
ATOM 2260 O O . GLY A 1 288 ? 22.830 1.823 -27.324 1.00 91.94 288 GLY A O 1
ATOM 2261 N N . LYS A 1 289 ? 22.557 0.990 -29.393 1.00 95.44 289 LYS A N 1
ATOM 2262 C CA . LYS A 1 289 ? 21.543 1.967 -29.797 1.00 95.44 289 LYS A CA 1
ATOM 2263 C C . LYS A 1 289 ? 20.256 1.812 -28.985 1.00 95.44 289 LYS A C 1
ATOM 2265 O O . LYS A 1 289 ? 19.743 2.799 -28.460 1.00 95.44 289 LYS A O 1
ATOM 2270 N N . ALA A 1 290 ? 19.735 0.594 -28.860 1.00 96.56 290 ALA A N 1
ATOM 2271 C CA . ALA A 1 290 ? 18.509 0.333 -28.116 1.00 96.56 290 ALA A CA 1
ATOM 2272 C C . ALA A 1 290 ? 18.667 0.607 -26.610 1.00 96.56 290 ALA A C 1
ATOM 2274 O O . ALA A 1 290 ? 17.707 1.023 -25.961 1.00 96.56 290 ALA A O 1
ATOM 2275 N N . ILE A 1 291 ? 19.862 0.408 -26.045 1.00 98.12 291 ILE A N 1
ATOM 2276 C CA . ILE A 1 291 ? 20.179 0.798 -24.665 1.00 98.12 291 ILE A CA 1
ATOM 2277 C C . ILE A 1 291 ? 20.106 2.317 -24.495 1.00 98.12 291 ILE A C 1
ATOM 2279 O O . ILE A 1 291 ? 19.483 2.780 -23.539 1.00 98.12 291 ILE A O 1
ATOM 2283 N N . GLU A 1 292 ? 20.659 3.102 -25.421 1.00 98.06 292 GLU A N 1
ATOM 2284 C CA . GLU A 1 292 ? 20.550 4.563 -25.345 1.00 98.06 292 GLU A CA 1
ATOM 2285 C C . GLU A 1 292 ? 19.103 5.042 -25.545 1.00 98.06 292 GLU A C 1
ATOM 2287 O O . GLU A 1 292 ? 18.673 5.966 -24.863 1.00 98.06 292 GLU A O 1
ATOM 2292 N N . GLU A 1 293 ? 18.301 4.376 -26.384 1.00 98.44 293 GLU A N 1
ATOM 2293 C CA . GLU A 1 293 ? 16.855 4.642 -26.482 1.00 98.44 293 GLU A CA 1
ATOM 2294 C C . GLU A 1 293 ? 16.130 4.371 -25.149 1.00 98.44 293 GLU A C 1
ATOM 2296 O O . GLU A 1 293 ? 15.267 5.152 -24.739 1.00 98.44 293 GLU A O 1
ATOM 2301 N N . CYS A 1 294 ? 16.502 3.305 -24.427 1.00 98.69 294 CYS A N 1
ATOM 2302 C CA . CYS A 1 294 ? 15.981 3.027 -23.084 1.00 98.69 294 CYS A CA 1
ATOM 2303 C C . CYS A 1 294 ? 16.400 4.101 -22.075 1.00 98.69 294 CYS A C 1
ATOM 2305 O O . CYS A 1 294 ? 15.581 4.559 -21.275 1.00 98.69 294 CYS A O 1
ATOM 2307 N N . ARG A 1 295 ? 17.662 4.532 -22.131 1.00 98.69 295 ARG A N 1
ATOM 2308 C CA . ARG A 1 295 ? 18.180 5.593 -21.270 1.00 98.69 295 ARG A CA 1
ATOM 2309 C C . ARG A 1 295 ? 17.480 6.919 -21.545 1.00 98.69 295 ARG A C 1
ATOM 2311 O O . ARG A 1 295 ? 17.001 7.561 -20.614 1.00 98.69 295 ARG A O 1
ATOM 2318 N N . GLU A 1 296 ? 17.314 7.297 -22.809 1.00 98.56 296 GLU A N 1
ATOM 2319 C CA . GLU A 1 296 ? 16.611 8.521 -23.197 1.00 98.56 296 GLU A CA 1
ATOM 2320 C C . GLU A 1 296 ? 15.123 8.490 -22.830 1.00 98.56 296 GLU A C 1
ATOM 2322 O O . GLU A 1 296 ? 14.558 9.510 -22.420 1.00 98.56 296 GLU A O 1
ATOM 2327 N N . HIS A 1 297 ? 14.492 7.314 -22.887 1.00 98.75 297 HIS A N 1
ATOM 2328 C CA . HIS A 1 297 ? 13.153 7.130 -22.337 1.00 98.75 297 HIS A CA 1
ATOM 2329 C C . HIS A 1 297 ? 13.129 7.464 -20.838 1.00 98.75 297 HIS A C 1
ATOM 2331 O O . HIS A 1 297 ? 12.299 8.262 -20.408 1.00 98.75 297 HIS A O 1
ATOM 2337 N N . GLY A 1 298 ? 14.092 6.960 -20.059 1.00 98.75 298 GLY A N 1
ATOM 2338 C CA . GLY A 1 298 ? 14.273 7.329 -18.651 1.00 98.75 298 GLY A CA 1
ATOM 2339 C C . GLY A 1 298 ? 14.439 8.838 -18.427 1.00 98.75 298 GLY A C 1
ATOM 2340 O O . GLY A 1 298 ? 13.772 9.409 -17.561 1.00 98.75 298 GLY A O 1
ATOM 2341 N N . ARG A 1 299 ? 15.252 9.515 -19.252 1.00 98.62 299 ARG A N 1
ATOM 2342 C CA . ARG A 1 299 ? 15.425 10.980 -19.176 1.00 98.62 299 ARG A CA 1
ATOM 2343 C C . ARG A 1 299 ? 14.125 11.731 -19.451 1.00 98.62 299 ARG A C 1
ATOM 2345 O O . ARG A 1 299 ? 13.804 12.714 -18.782 1.00 98.62 299 ARG A O 1
ATOM 2352 N N . THR A 1 300 ? 13.359 11.268 -20.433 1.00 98.38 300 THR A N 1
ATOM 2353 C CA . THR A 1 300 ? 12.063 11.857 -20.788 1.00 98.38 300 THR A CA 1
ATOM 2354 C C . THR A 1 300 ? 11.059 11.697 -19.653 1.00 98.38 300 THR A C 1
ATOM 2356 O O . THR A 1 300 ? 10.454 12.686 -19.244 1.00 98.38 300 THR A O 1
ATOM 2359 N N . ILE A 1 301 ? 10.969 10.500 -19.068 1.00 98.38 301 ILE A N 1
ATOM 2360 C CA . ILE A 1 301 ? 10.136 10.228 -17.892 1.00 98.38 301 ILE A CA 1
ATOM 2361 C C . ILE A 1 301 ? 10.500 11.151 -16.727 1.00 98.38 301 ILE A C 1
ATOM 2363 O O . ILE A 1 301 ? 9.611 11.768 -16.145 1.00 98.38 301 ILE A O 1
ATOM 2367 N N . ALA A 1 302 ? 11.788 11.301 -16.409 1.00 98.06 302 ALA A N 1
ATOM 2368 C CA . ALA A 1 302 ? 12.227 12.191 -15.335 1.00 98.06 302 ALA A CA 1
ATOM 2369 C C . ALA A 1 302 ? 11.787 13.645 -15.568 1.00 98.06 302 ALA A C 1
ATOM 2371 O O . ALA A 1 302 ? 11.235 14.264 -14.662 1.00 98.06 302 ALA A O 1
ATOM 2372 N N . ARG A 1 303 ? 11.940 14.169 -16.793 1.00 97.19 303 ARG A N 1
ATOM 2373 C CA . ARG A 1 303 ? 11.484 15.526 -17.148 1.00 97.19 303 ARG A CA 1
ATOM 2374 C C . ARG A 1 303 ? 9.971 15.684 -17.039 1.00 97.19 303 ARG A C 1
ATOM 2376 O O . ARG A 1 303 ? 9.498 16.656 -16.460 1.00 97.19 303 ARG A O 1
ATOM 2383 N N . GLU A 1 304 ? 9.208 14.742 -17.584 1.00 96.88 304 GLU A N 1
ATOM 2384 C CA . GLU A 1 304 ? 7.743 14.805 -17.587 1.00 96.88 304 GLU A CA 1
ATOM 2385 C C . GLU A 1 304 ? 7.140 14.607 -16.190 1.00 96.88 304 GLU A C 1
ATOM 2387 O O . GLU A 1 304 ? 6.007 15.024 -15.921 1.00 96.88 304 GLU A O 1
ATOM 2392 N N . TRP A 1 305 ? 7.834 13.879 -15.313 1.00 97.62 305 TRP A N 1
ATOM 2393 C CA . TRP A 1 305 ? 7.342 13.484 -13.992 1.00 97.62 305 TRP A CA 1
ATOM 2394 C C . TRP A 1 305 ? 8.017 14.251 -12.851 1.00 97.62 305 TRP A C 1
ATOM 2396 O O . TRP A 1 305 ? 7.760 13.942 -11.687 1.00 97.62 305 TRP A O 1
ATOM 2406 N N . ALA A 1 306 ? 8.847 15.249 -13.150 1.00 95.69 306 ALA A N 1
ATOM 2407 C CA . ALA A 1 306 ? 9.464 16.116 -12.155 1.00 95.69 306 ALA A CA 1
ATOM 2408 C C . ALA A 1 306 ? 8.395 16.806 -11.284 1.00 95.69 306 ALA A C 1
ATOM 2410 O O . ALA A 1 306 ? 7.399 17.320 -11.797 1.00 95.69 306 ALA A O 1
ATOM 2411 N N . LEU A 1 307 ? 8.586 16.789 -9.960 1.00 90.19 307 LEU A N 1
ATOM 2412 C CA . LEU A 1 307 ? 7.697 17.482 -9.014 1.00 90.19 307 LEU A CA 1
ATOM 2413 C C . LEU A 1 307 ? 8.096 18.952 -8.832 1.00 90.19 307 LEU A C 1
ATOM 2415 O O . LEU A 1 307 ? 7.252 19.792 -8.528 1.00 90.19 307 LEU A O 1
ATOM 2419 N N . ALA A 1 308 ? 9.374 19.258 -9.050 1.00 86.75 308 ALA A N 1
ATOM 2420 C CA . ALA A 1 308 ? 9.939 20.598 -9.030 1.00 86.75 308 ALA A CA 1
ATOM 2421 C C . ALA A 1 308 ? 10.628 20.904 -10.373 1.00 86.75 308 ALA A C 1
ATOM 2423 O O . ALA A 1 308 ? 11.008 19.979 -11.093 1.00 86.75 308 ALA A O 1
ATOM 2424 N N . PRO A 1 309 ? 10.815 22.187 -10.735 1.00 85.62 309 PRO A N 1
ATOM 2425 C CA . PRO A 1 309 ? 11.569 22.549 -11.928 1.00 85.62 309 PRO A CA 1
ATOM 2426 C C . PRO A 1 309 ? 12.986 21.966 -11.885 1.00 85.62 309 PRO A C 1
ATOM 2428 O O . PRO A 1 309 ? 13.748 22.234 -10.956 1.00 85.62 309 PRO A O 1
ATOM 2431 N N . LEU A 1 310 ? 13.355 21.197 -12.910 1.00 86.88 310 LEU A N 1
ATOM 2432 C CA . LEU A 1 310 ? 14.713 20.680 -13.043 1.00 86.88 310 LEU A CA 1
ATOM 2433 C C . LEU A 1 310 ? 15.664 21.819 -13.407 1.00 86.88 310 LEU A C 1
ATOM 2435 O O . LEU A 1 310 ? 15.424 22.572 -14.356 1.00 86.88 310 LEU A O 1
ATOM 2439 N N . THR A 1 311 ? 16.778 21.929 -12.685 1.00 72.50 311 THR A N 1
ATOM 2440 C CA . THR A 1 311 ? 17.884 22.788 -13.106 1.00 72.50 311 THR A CA 1
ATOM 2441 C C . THR A 1 311 ? 18.566 22.124 -14.292 1.00 72.50 311 THR A C 1
ATOM 2443 O O . THR A 1 311 ? 19.414 21.247 -14.149 1.00 72.50 311 THR A O 1
ATOM 2446 N N . VAL A 1 312 ? 18.172 22.526 -15.501 1.00 57.97 312 VAL A N 1
ATOM 2447 C CA . VAL A 1 312 ? 18.848 22.084 -16.719 1.00 57.97 312 VAL A CA 1
ATOM 2448 C C . VAL A 1 312 ? 20.287 22.588 -16.644 1.00 57.97 312 VAL A C 1
ATOM 2450 O O . VAL A 1 312 ? 20.559 23.759 -16.905 1.00 57.97 312 VAL A O 1
ATOM 2453 N N . LYS A 1 313 ? 21.232 21.708 -16.297 1.00 51.97 313 LYS A N 1
ATOM 2454 C CA . LYS A 1 313 ? 22.638 21.923 -16.635 1.00 51.97 313 LYS A CA 1
ATOM 2455 C C . LYS A 1 313 ? 22.724 21.813 -18.150 1.00 51.97 313 LYS A C 1
ATOM 2457 O O . LYS A 1 313 ? 22.951 20.738 -18.698 1.00 51.97 313 LYS A O 1
ATOM 2462 N N . THR A 1 314 ? 22.479 22.918 -18.845 1.00 37.75 314 THR A N 1
ATOM 2463 C CA . THR A 1 314 ? 22.801 23.018 -20.261 1.00 37.75 314 THR A CA 1
ATOM 2464 C C . THR A 1 314 ? 24.301 22.787 -20.379 1.00 37.75 314 THR A C 1
ATOM 2466 O O . THR A 1 314 ? 25.114 23.609 -19.957 1.00 37.75 314 THR A O 1
ATOM 2469 N N . LYS A 1 315 ? 24.692 21.632 -20.930 1.00 37.62 315 LYS A N 1
ATOM 2470 C CA . LYS A 1 315 ? 26.039 21.473 -21.483 1.00 37.62 315 LYS A CA 1
ATOM 2471 C C . LYS A 1 315 ? 26.225 22.656 -22.446 1.00 37.62 315 LYS A C 1
ATOM 2473 O O . LYS A 1 315 ? 25.342 22.856 -23.286 1.00 37.62 315 LYS A O 1
ATOM 2478 N N . PRO A 1 316 ? 27.285 23.476 -22.323 1.00 34.41 316 PRO A N 1
ATOM 2479 C CA . PRO A 1 316 ? 27.513 24.555 -23.268 1.00 34.41 316 PRO A CA 1
ATOM 2480 C C . PRO A 1 316 ? 27.520 23.963 -24.674 1.00 34.41 316 PRO A C 1
ATOM 2482 O O . PRO A 1 316 ? 28.275 23.028 -24.947 1.00 34.41 316 PRO A O 1
ATOM 2485 N N . SER A 1 317 ? 26.646 24.478 -25.540 1.00 36.12 317 SER A N 1
ATOM 2486 C CA . SER A 1 317 ? 26.717 24.223 -26.975 1.00 36.12 317 SER A CA 1
ATOM 2487 C C . SER A 1 317 ? 28.160 24.450 -27.404 1.00 36.12 317 SER A C 1
ATOM 2489 O O . SER A 1 317 ? 28.696 25.535 -27.169 1.00 36.12 317 SER A O 1
ATOM 2491 N N . ALA A 1 318 ? 28.787 23.439 -28.008 1.00 40.56 318 ALA A N 1
ATOM 2492 C CA . ALA A 1 318 ? 30.084 23.611 -28.640 1.00 40.56 318 ALA A CA 1
ATOM 2493 C C . ALA A 1 318 ? 30.001 24.842 -29.553 1.00 40.56 318 ALA A C 1
ATOM 2495 O O . ALA A 1 318 ? 29.087 24.961 -30.376 1.00 40.56 318 ALA A O 1
ATOM 2496 N N . ALA A 1 319 ? 30.895 25.803 -29.324 1.00 34.59 319 ALA A N 1
ATOM 2497 C CA . ALA A 1 319 ? 30.964 27.014 -30.121 1.00 34.59 319 ALA A CA 1
ATOM 2498 C C . ALA A 1 319 ? 31.220 26.643 -31.596 1.00 34.59 319 ALA A C 1
ATOM 2500 O O . ALA A 1 319 ? 31.918 25.659 -31.859 1.00 34.59 319 ALA A O 1
ATOM 2501 N N . PRO A 1 320 ? 30.700 27.412 -32.569 1.00 34.91 320 PRO A N 1
ATOM 2502 C CA . PRO A 1 320 ? 30.974 27.158 -33.975 1.00 34.91 320 PRO A CA 1
ATOM 2503 C C . PRO A 1 320 ? 32.477 27.305 -34.223 1.00 34.91 320 PRO A C 1
ATOM 2505 O O . PRO A 1 320 ? 33.042 28.380 -34.018 1.00 34.91 320 PRO A O 1
ATOM 2508 N N . VAL A 1 321 ? 33.129 26.229 -34.660 1.00 35.44 321 VAL A N 1
ATOM 2509 C CA . VAL A 1 321 ? 34.527 26.280 -35.088 1.00 35.44 321 VAL A CA 1
ATOM 2510 C C . VAL A 1 321 ? 34.578 27.036 -36.414 1.00 35.44 321 VAL A C 1
ATOM 2512 O O . VAL A 1 321 ? 34.098 26.559 -37.442 1.00 35.44 321 VAL A O 1
ATOM 2515 N N . THR A 1 322 ? 35.135 28.243 -36.392 1.00 32.34 322 THR A N 1
ATOM 2516 C CA . THR A 1 322 ? 35.496 28.995 -37.595 1.00 32.34 322 THR A CA 1
ATOM 2517 C C . THR A 1 322 ? 36.744 28.383 -38.244 1.00 32.34 322 THR A C 1
ATOM 2519 O O . THR A 1 322 ? 37.678 27.992 -37.541 1.00 32.34 322 THR A O 1
ATOM 2522 N N . PRO A 1 323 ? 36.808 28.290 -39.585 1.00 31.95 323 PRO A N 1
ATOM 2523 C CA . PRO A 1 323 ? 37.936 27.668 -40.269 1.00 31.95 323 PRO A CA 1
ATOM 2524 C C . PRO A 1 323 ? 39.159 28.597 -40.256 1.00 31.95 323 PRO A C 1
ATOM 2526 O O . PRO A 1 323 ? 39.132 29.702 -40.807 1.00 31.95 323 PRO A O 1
ATOM 2529 N N . ALA A 1 324 ? 40.252 28.142 -39.642 1.00 32.69 324 ALA A N 1
ATOM 2530 C CA . ALA A 1 324 ? 41.542 28.819 -39.697 1.00 32.69 324 ALA A CA 1
ATOM 2531 C C . ALA A 1 324 ? 42.272 28.504 -41.016 1.00 32.69 324 ALA A C 1
ATOM 2533 O O . ALA A 1 324 ? 42.327 27.364 -41.475 1.00 32.69 324 ALA A O 1
ATOM 2534 N N . LYS A 1 325 ? 42.815 29.561 -41.628 1.00 32.25 325 LYS A N 1
ATOM 2535 C CA . LYS A 1 325 ? 43.516 29.578 -42.916 1.00 32.25 325 LYS A CA 1
ATOM 2536 C C . LYS A 1 325 ? 44.842 28.811 -42.871 1.00 32.25 325 LYS A C 1
ATOM 2538 O O . LYS A 1 325 ? 45.601 28.906 -41.913 1.00 32.25 325 LYS A O 1
ATOM 2543 N N . SER A 1 326 ? 45.126 28.132 -43.977 1.00 34.16 326 SER A N 1
ATOM 2544 C CA . SER A 1 326 ? 46.364 27.427 -44.310 1.00 34.16 326 SER A CA 1
ATOM 2545 C C . SER A 1 326 ? 47.591 28.345 -44.396 1.00 34.16 326 SER A C 1
ATOM 2547 O O . SER A 1 326 ? 47.526 29.397 -45.036 1.00 34.16 326 SER A O 1
ATOM 2549 N N . ALA A 1 327 ? 48.729 27.876 -43.878 1.00 30.47 327 ALA A N 1
ATOM 2550 C CA . ALA A 1 327 ? 50.070 28.356 -44.221 1.00 30.47 327 ALA A CA 1
ATOM 2551 C C . ALA A 1 327 ? 50.951 27.159 -44.656 1.00 30.47 327 ALA A C 1
ATOM 2553 O O . ALA A 1 327 ? 50.732 26.047 -44.174 1.00 30.47 327 ALA A O 1
ATOM 2554 N N . PRO A 1 328 ? 51.882 27.348 -45.611 1.00 31.77 328 PRO A N 1
ATOM 2555 C CA . PRO A 1 328 ? 52.384 26.272 -46.464 1.00 31.77 328 PRO A CA 1
ATOM 2556 C C . PRO A 1 328 ? 53.548 25.492 -45.841 1.00 31.77 328 PRO A C 1
ATOM 2558 O O . PRO A 1 328 ? 54.434 26.071 -45.215 1.00 31.77 328 PRO A O 1
ATOM 2561 N N . LEU A 1 329 ? 53.581 24.179 -46.088 1.00 30.08 329 LEU A N 1
ATOM 2562 C CA . LEU A 1 329 ? 54.734 23.325 -45.808 1.00 30.08 329 LEU A CA 1
ATOM 2563 C C . LEU A 1 329 ? 55.600 23.171 -47.062 1.00 30.08 329 LEU A C 1
ATOM 2565 O O . LEU A 1 329 ? 55.118 22.924 -48.166 1.00 30.08 329 LEU A O 1
ATOM 2569 N N . ASN A 1 330 ? 56.892 23.380 -46.838 1.00 31.38 330 ASN A N 1
ATOM 2570 C CA . ASN A 1 330 ? 57.973 23.450 -47.805 1.00 31.38 330 ASN A CA 1
ATOM 2571 C C . ASN A 1 330 ? 58.311 22.061 -48.378 1.00 31.38 330 ASN A C 1
ATOM 2573 O O . ASN A 1 330 ? 58.353 21.073 -47.646 1.00 31.38 330 ASN A O 1
ATOM 2577 N N . ILE A 1 331 ? 58.576 22.009 -49.683 1.00 30.03 331 ILE A N 1
ATOM 2578 C CA . ILE A 1 331 ? 58.931 20.806 -50.443 1.00 30.03 331 ILE A CA 1
ATOM 2579 C C . ILE A 1 331 ? 60.453 20.652 -50.441 1.00 30.03 331 ILE A C 1
ATOM 2581 O O . ILE A 1 331 ? 61.160 21.562 -50.869 1.00 30.03 331 ILE A O 1
ATOM 2585 N N . GLN A 1 332 ? 60.955 19.469 -50.082 1.00 30.66 332 GLN A N 1
ATOM 2586 C CA . GLN A 1 332 ? 62.232 18.974 -50.603 1.00 30.66 332 GLN A CA 1
ATOM 2587 C C . GLN A 1 332 ? 62.065 17.548 -51.150 1.00 30.66 332 GLN A C 1
ATOM 2589 O O . GLN A 1 332 ? 61.613 16.638 -50.461 1.00 30.66 332 GLN A O 1
ATOM 2594 N N . GLN A 1 333 ? 62.393 17.421 -52.439 1.00 27.47 333 GLN A N 1
ATOM 2595 C CA . GLN A 1 333 ? 62.489 16.215 -53.272 1.00 27.47 333 GLN A CA 1
ATOM 2596 C C . GLN A 1 333 ? 63.691 15.363 -52.815 1.00 27.47 333 GLN A C 1
ATOM 2598 O O . GLN A 1 333 ? 64.735 15.920 -52.499 1.00 27.47 333 GLN A O 1
ATOM 2603 N N . ALA A 1 334 ? 63.575 14.052 -52.591 1.00 31.95 334 ALA A N 1
ATOM 2604 C CA . ALA A 1 334 ? 63.406 12.914 -53.511 1.00 31.95 334 ALA A CA 1
ATOM 2605 C C . ALA A 1 334 ? 64.713 12.111 -53.622 1.00 31.95 334 ALA A C 1
ATOM 2607 O O . ALA A 1 334 ? 65.776 12.679 -53.840 1.00 31.95 334 ALA A O 1
ATOM 2608 N N . THR A 1 335 ? 64.616 10.784 -53.530 1.00 26.66 335 THR A N 1
ATOM 2609 C CA . THR A 1 335 ? 65.348 9.814 -54.369 1.00 26.66 335 THR A CA 1
ATOM 2610 C C . THR A 1 335 ? 64.844 8.400 -54.065 1.00 26.66 335 THR A C 1
ATOM 2612 O O . THR A 1 335 ? 64.735 8.003 -52.909 1.00 26.66 335 THR A O 1
ATOM 2615 N N . ALA A 1 336 ? 64.518 7.648 -55.118 1.00 32.97 336 ALA A N 1
ATOM 2616 C CA . ALA A 1 336 ? 64.360 6.193 -55.084 1.00 32.97 336 ALA A CA 1
ATOM 2617 C C . ALA A 1 336 ? 65.715 5.536 -55.414 1.00 32.97 336 ALA A C 1
ATOM 2619 O O . ALA A 1 336 ? 66.528 6.158 -56.106 1.00 32.97 336 ALA A O 1
ATOM 2620 N N . PRO A 1 337 ? 65.956 4.285 -54.982 1.00 32.41 337 PRO A N 1
ATOM 2621 C CA . PRO A 1 337 ? 65.823 3.210 -55.966 1.00 32.41 337 PRO A CA 1
ATOM 2622 C C . PRO A 1 337 ? 65.222 1.887 -55.442 1.00 32.41 337 PRO A C 1
ATOM 2624 O O . PRO A 1 337 ? 65.112 1.617 -54.252 1.00 32.41 337 PRO A O 1
ATOM 2627 N N . SER A 1 338 ? 64.830 1.084 -56.430 1.00 31.23 338 SER A N 1
ATOM 2628 C CA . SER A 1 338 ? 64.326 -0.297 -56.466 1.00 31.23 338 SER A CA 1
ATOM 2629 C C . SER A 1 338 ? 65.141 -1.356 -55.707 1.00 31.23 338 SER A C 1
ATOM 2631 O O . SER A 1 338 ? 66.360 -1.312 -55.798 1.00 31.23 338 SER A O 1
ATOM 2633 N N . THR A 1 339 ? 64.486 -2.369 -55.106 1.00 25.97 339 THR A N 1
ATOM 2634 C CA . THR A 1 339 ? 64.456 -3.797 -55.547 1.00 25.97 339 THR A CA 1
ATOM 2635 C C . THR A 1 339 ? 63.757 -4.720 -54.523 1.00 25.97 339 THR A C 1
ATOM 2637 O O . THR A 1 339 ? 63.904 -4.553 -53.321 1.00 25.97 339 THR A O 1
ATOM 2640 N N . GLU A 1 340 ? 62.989 -5.668 -55.069 1.00 26.81 340 GLU A N 1
ATOM 2641 C CA . GLU A 1 340 ? 62.517 -6.991 -54.606 1.00 26.81 340 GLU A CA 1
ATOM 2642 C C . GLU A 1 340 ? 62.564 -7.447 -53.126 1.00 26.81 340 GLU A C 1
ATOM 2644 O O . GLU A 1 340 ? 63.605 -7.570 -52.496 1.00 26.81 340 GLU A O 1
ATOM 2649 N N . SER A 1 341 ? 61.384 -7.918 -52.694 1.00 32.50 341 SER A N 1
ATOM 2650 C CA . SER A 1 341 ? 61.079 -9.029 -51.773 1.00 32.50 341 SER A CA 1
ATOM 2651 C C . SER A 1 341 ? 61.812 -9.127 -50.424 1.00 32.50 341 SER A C 1
ATOM 2653 O O . SER A 1 341 ? 62.983 -9.493 -50.344 1.00 32.50 341 SER A O 1
ATOM 2655 N N . LYS A 1 342 ? 61.037 -9.009 -49.339 1.00 26.44 342 LYS A N 1
ATOM 2656 C CA . LYS A 1 342 ? 60.862 -10.072 -48.333 1.00 26.44 342 LYS A CA 1
ATOM 2657 C C . LYS A 1 342 ? 59.781 -9.678 -47.332 1.00 26.44 342 LYS A C 1
ATOM 2659 O O . LYS A 1 342 ? 59.779 -8.591 -46.770 1.00 26.44 342 LYS A O 1
ATOM 2664 N N . MET A 1 343 ? 58.863 -10.614 -47.142 1.00 40.56 343 MET A N 1
ATOM 2665 C CA . MET A 1 343 ? 57.867 -10.665 -46.083 1.00 40.56 343 MET A CA 1
ATOM 2666 C C . MET A 1 343 ? 58.584 -10.550 -44.729 1.00 40.56 343 MET A C 1
ATOM 2668 O O . MET A 1 343 ? 59.322 -11.463 -44.365 1.00 40.56 343 MET A O 1
ATOM 2672 N N . GLN A 1 344 ? 58.406 -9.443 -44.007 1.00 27.75 344 GLN A N 1
ATOM 2673 C CA . GLN A 1 344 ? 58.827 -9.313 -42.611 1.00 27.75 344 GLN A CA 1
ATOM 2674 C C . GLN A 1 344 ? 57.771 -8.541 -41.816 1.00 27.75 344 GLN A C 1
ATOM 2676 O O . GLN A 1 344 ? 57.391 -7.421 -42.145 1.00 27.75 344 GLN A O 1
ATOM 2681 N N . CYS A 1 345 ? 57.277 -9.232 -40.792 1.00 28.38 345 CYS A N 1
ATOM 2682 C CA . CYS A 1 345 ? 56.307 -8.804 -39.800 1.00 28.38 345 CYS A CA 1
ATOM 2683 C C . CYS A 1 345 ? 56.869 -7.627 -38.988 1.00 28.38 345 CYS A C 1
ATOM 2685 O O . CYS A 1 345 ? 57.988 -7.720 -38.485 1.00 28.38 345 CYS A O 1
ATOM 2687 N N . ASN A 1 346 ? 56.099 -6.547 -38.843 1.00 34.19 346 ASN A N 1
ATOM 2688 C CA . ASN A 1 346 ? 56.421 -5.439 -37.944 1.00 34.19 346 ASN A CA 1
ATOM 2689 C C . ASN A 1 346 ? 55.498 -5.549 -36.713 1.00 34.19 346 ASN A C 1
ATOM 2691 O O . ASN A 1 346 ? 54.281 -5.550 -36.904 1.00 34.19 346 ASN A O 1
ATOM 2695 N N . PRO A 1 347 ? 56.008 -5.691 -35.477 1.00 38.00 347 PRO A N 1
ATOM 2696 C CA . PRO A 1 347 ? 55.168 -5.832 -34.293 1.00 38.00 347 PRO A CA 1
ATOM 2697 C C . PRO A 1 347 ? 54.653 -4.450 -33.872 1.00 38.00 347 PRO A C 1
ATOM 2699 O O . PRO A 1 347 ? 55.354 -3.685 -33.211 1.00 38.00 347 PRO A O 1
ATOM 2702 N N . GLN A 1 348 ? 53.431 -4.097 -34.274 1.00 45.16 348 GLN A N 1
ATOM 2703 C CA . GLN A 1 348 ? 52.712 -2.996 -33.632 1.00 45.16 348 GLN A CA 1
ATOM 2704 C C . GLN A 1 348 ? 52.290 -3.454 -32.232 1.00 45.16 348 GLN A C 1
ATOM 2706 O O . GLN A 1 348 ? 51.772 -4.555 -32.074 1.00 45.16 348 GLN A O 1
ATOM 2711 N N . LYS A 1 349 ? 52.567 -2.621 -31.219 1.00 51.94 349 LYS A N 1
ATOM 2712 C CA . LYS A 1 349 ? 52.162 -2.820 -29.820 1.00 51.94 349 LYS A CA 1
ATOM 2713 C C . LYS A 1 349 ? 50.701 -3.274 -29.754 1.00 51.94 349 LYS A C 1
ATOM 2715 O O . LYS A 1 349 ? 49.807 -2.483 -30.039 1.00 51.94 349 LYS A O 1
ATOM 2720 N N . ILE A 1 350 ? 50.487 -4.519 -29.349 1.00 61.12 350 ILE A N 1
ATOM 2721 C CA . ILE A 1 350 ? 49.181 -5.019 -28.924 1.00 61.12 350 ILE A CA 1
ATOM 2722 C C . ILE A 1 350 ? 48.780 -4.186 -27.698 1.00 61.12 350 ILE A C 1
ATOM 2724 O O . ILE A 1 350 ? 49.604 -3.970 -26.804 1.00 61.12 350 ILE A O 1
ATOM 2728 N N . GLY A 1 351 ? 47.569 -3.626 -27.699 1.00 73.75 351 GLY A N 1
ATOM 2729 C CA . GLY A 1 351 ? 47.061 -2.832 -26.577 1.00 73.75 351 GLY A CA 1
ATOM 2730 C C . GLY A 1 351 ? 47.023 -3.640 -25.271 1.00 73.75 351 GLY A C 1
ATOM 2731 O O . GLY A 1 351 ? 47.060 -4.869 -25.286 1.00 73.75 351 GLY A O 1
ATOM 2732 N N . GLN A 1 352 ? 46.931 -2.961 -24.126 1.00 89.88 352 GLN A N 1
ATOM 2733 C CA . GLN A 1 352 ? 46.842 -3.617 -22.817 1.00 89.88 352 GLN A CA 1
ATOM 2734 C C . GLN A 1 352 ? 45.514 -4.381 -22.659 1.00 89.88 352 GLN A C 1
ATOM 2736 O O . GLN A 1 352 ? 44.446 -3.816 -22.902 1.00 89.88 352 GLN A O 1
ATOM 2741 N N . LYS A 1 353 ? 45.583 -5.653 -22.239 1.00 94.81 353 LYS A N 1
ATOM 2742 C CA . LYS A 1 353 ? 44.402 -6.452 -21.872 1.00 94.81 353 LYS A CA 1
ATOM 2743 C C . LYS A 1 353 ? 43.843 -5.999 -20.529 1.00 94.81 353 LYS A C 1
ATOM 2745 O O . LYS A 1 353 ? 44.599 -5.617 -19.635 1.00 94.81 353 LYS A O 1
ATOM 2750 N N . MET A 1 354 ? 42.526 -6.081 -20.381 1.00 96.12 354 MET A N 1
ATOM 2751 C CA . MET A 1 354 ? 41.823 -5.581 -19.197 1.00 96.12 354 MET A CA 1
ATOM 2752 C C . MET A 1 354 ? 40.922 -6.658 -18.609 1.00 96.12 354 MET A C 1
ATOM 2754 O O . MET A 1 354 ? 40.205 -7.335 -19.338 1.00 96.12 354 MET A O 1
ATOM 2758 N N . LEU A 1 355 ? 40.939 -6.804 -17.290 1.00 96.06 355 LEU A N 1
ATOM 2759 C CA . LEU A 1 355 ? 40.173 -7.787 -16.537 1.00 96.06 355 LEU A CA 1
ATOM 2760 C C . LEU A 1 355 ? 38.976 -7.121 -15.868 1.00 96.06 355 LEU A C 1
ATOM 2762 O O . LEU A 1 355 ? 39.133 -6.181 -15.092 1.00 96.06 355 LEU A O 1
ATOM 2766 N N . CYS A 1 356 ? 37.782 -7.653 -16.102 1.00 95.75 356 CYS A N 1
ATOM 2767 C CA . CYS A 1 356 ? 36.610 -7.302 -15.320 1.00 95.75 356 CYS A CA 1
ATOM 2768 C C . CYS A 1 356 ? 36.751 -7.878 -13.905 1.00 95.75 356 CYS A C 1
ATOM 2770 O O . CYS A 1 356 ? 36.655 -9.091 -13.711 1.00 95.75 356 CYS A O 1
ATOM 2772 N N . THR A 1 357 ? 36.905 -7.023 -12.897 1.00 94.62 357 THR A N 1
ATOM 2773 C CA . THR A 1 357 ? 37.078 -7.451 -11.493 1.00 94.62 357 THR A CA 1
ATOM 2774 C C . THR A 1 357 ? 35.859 -8.184 -10.915 1.00 94.62 357 THR A C 1
ATOM 2776 O O . THR A 1 357 ? 35.977 -8.916 -9.934 1.00 94.62 357 THR A O 1
ATOM 2779 N N . VAL A 1 358 ? 34.690 -8.052 -11.551 1.00 91.81 358 VAL A N 1
ATOM 2780 C CA . VAL A 1 358 ? 33.410 -8.617 -11.091 1.00 91.81 358 VAL A CA 1
ATOM 2781 C C . VAL A 1 358 ? 33.222 -10.072 -11.526 1.00 91.81 358 VAL A C 1
ATOM 2783 O O . VAL A 1 358 ? 32.788 -10.900 -10.730 1.00 91.81 358 VAL A O 1
ATOM 2786 N N . CYS A 1 359 ? 33.523 -10.394 -12.786 1.00 90.00 359 CYS A N 1
ATOM 2787 C CA . CYS A 1 359 ? 33.265 -11.723 -13.364 1.00 90.00 359 CYS A CA 1
ATOM 2788 C C . CYS A 1 359 ? 34.484 -12.383 -14.003 1.00 90.00 359 CYS A C 1
ATOM 2790 O O . CYS A 1 359 ? 34.370 -13.495 -14.509 1.00 90.00 359 CYS A O 1
ATOM 2792 N N . GLN A 1 360 ? 35.641 -11.719 -13.958 1.00 93.38 360 GLN A N 1
ATOM 2793 C CA . GLN A 1 360 ? 36.915 -12.218 -14.474 1.00 93.38 360 GLN A CA 1
ATOM 2794 C C . GLN A 1 360 ? 36.974 -12.364 -16.004 1.00 93.38 360 GLN A C 1
ATOM 2796 O O . GLN A 1 360 ? 37.895 -12.985 -16.531 1.00 93.38 360 GLN A O 1
ATOM 2801 N N . TRP A 1 361 ? 36.024 -11.777 -16.737 1.00 95.19 361 TRP A N 1
ATOM 2802 C CA . TRP A 1 361 ? 36.108 -11.691 -18.194 1.00 95.19 361 TRP A CA 1
ATOM 2803 C C . TRP A 1 361 ? 37.247 -10.758 -18.624 1.00 95.19 361 TRP A C 1
ATOM 2805 O O . TRP A 1 361 ? 37.466 -9.717 -18.002 1.00 95.19 361 TRP A O 1
ATOM 2815 N N . VAL A 1 362 ? 37.956 -11.124 -19.694 1.00 95.56 362 VAL A N 1
ATOM 2816 C CA . VAL A 1 362 ? 39.124 -10.390 -20.194 1.00 95.56 362 VAL A CA 1
ATOM 2817 C C . VAL A 1 362 ? 38.801 -9.732 -21.526 1.00 95.56 362 VAL A C 1
ATOM 2819 O O . VAL A 1 362 ? 38.513 -10.418 -22.504 1.00 95.56 362 VAL A O 1
ATOM 2822 N N . TYR A 1 363 ? 38.927 -8.408 -21.572 1.00 95.19 363 TYR A N 1
ATOM 2823 C CA . TYR A 1 363 ? 38.977 -7.662 -22.818 1.00 95.19 363 TYR A CA 1
ATOM 2824 C C . TYR A 1 363 ? 40.338 -7.865 -23.484 1.00 95.19 363 TYR A C 1
ATOM 2826 O O . TYR A 1 363 ? 41.379 -7.521 -22.911 1.00 95.19 363 TYR A O 1
ATOM 2834 N N . ASP A 1 364 ? 40.318 -8.393 -24.706 1.00 95.00 364 ASP A N 1
ATOM 2835 C CA . ASP A 1 364 ? 41.491 -8.539 -25.559 1.00 95.00 364 ASP A CA 1
ATOM 2836 C C . ASP A 1 364 ? 41.418 -7.538 -26.725 1.00 95.00 364 ASP A C 1
ATOM 2838 O O . ASP A 1 364 ? 40.556 -7.692 -27.596 1.00 95.00 364 ASP A O 1
ATOM 2842 N N . PRO A 1 365 ? 42.313 -6.534 -26.788 1.00 94.06 365 PRO A N 1
ATOM 2843 C CA . PRO A 1 365 ? 42.360 -5.579 -27.888 1.00 94.06 365 PRO A CA 1
ATOM 2844 C C . PRO A 1 365 ? 42.522 -6.228 -29.262 1.00 94.06 365 PRO A C 1
ATOM 2846 O O . PRO A 1 365 ? 42.092 -5.631 -30.237 1.00 94.06 365 PRO A O 1
ATOM 2849 N N . GLU A 1 366 ? 43.100 -7.429 -29.382 1.00 93.12 366 GLU A N 1
ATOM 2850 C CA . GLU A 1 366 ? 43.188 -8.124 -30.677 1.00 93.12 366 GLU A CA 1
ATOM 2851 C C . GLU A 1 366 ? 41.821 -8.595 -31.186 1.00 93.12 366 GLU A C 1
ATOM 2853 O O . GLU A 1 366 ? 41.616 -8.711 -32.393 1.00 93.12 366 GLU A O 1
ATOM 2858 N N . ILE A 1 367 ? 40.886 -8.853 -30.271 1.00 93.06 367 ILE A N 1
ATOM 2859 C CA . ILE A 1 367 ? 39.538 -9.345 -30.568 1.00 93.06 367 ILE A CA 1
ATOM 2860 C C . ILE A 1 367 ? 38.543 -8.179 -30.619 1.00 93.06 367 ILE A C 1
ATOM 2862 O O . ILE A 1 367 ? 37.637 -8.178 -31.454 1.00 93.06 367 ILE A O 1
ATOM 2866 N N . GLY A 1 368 ? 38.722 -7.176 -29.755 1.00 91.94 368 GLY A N 1
ATOM 2867 C CA . GLY A 1 368 ? 37.715 -6.149 -29.506 1.00 91.94 368 GLY A CA 1
ATOM 2868 C C . GLY A 1 368 ? 36.456 -6.741 -28.860 1.00 91.94 368 GLY A C 1
ATOM 2869 O O . GLY A 1 368 ? 36.488 -7.807 -28.250 1.00 91.94 368 GLY A O 1
ATOM 2870 N N . GLU A 1 369 ? 35.324 -6.061 -29.023 1.00 94.31 369 GLU A N 1
ATOM 2871 C CA . GLU A 1 369 ? 33.993 -6.587 -28.697 1.00 94.31 369 GLU A CA 1
ATOM 2872 C C . GLU A 1 369 ? 32.997 -6.116 -29.771 1.00 94.31 369 GLU A C 1
ATOM 2874 O O . GLU A 1 369 ? 32.298 -5.109 -29.597 1.00 94.31 369 GLU A O 1
ATOM 2879 N N . PRO A 1 370 ? 32.937 -6.811 -30.925 1.00 88.69 370 PRO A N 1
ATOM 2880 C CA . PRO A 1 370 ? 32.151 -6.367 -32.074 1.00 88.69 370 PRO A CA 1
ATOM 2881 C C . PRO A 1 370 ? 30.653 -6.212 -31.790 1.00 88.69 370 PRO A C 1
ATOM 2883 O O . PRO A 1 370 ? 29.993 -5.408 -32.446 1.00 88.69 370 PRO A O 1
ATOM 2886 N N . ASN A 1 371 ? 30.108 -6.935 -30.803 1.00 87.00 371 ASN A N 1
ATOM 2887 C CA . ASN A 1 371 ? 28.698 -6.807 -30.414 1.00 87.00 371 ASN A CA 1
ATOM 2888 C C . ASN A 1 371 ? 28.391 -5.478 -29.707 1.00 87.00 371 ASN A C 1
ATOM 2890 O O . ASN A 1 371 ? 27.224 -5.118 -29.560 1.00 87.00 371 ASN A O 1
ATOM 2894 N N . GLN A 1 372 ? 29.426 -4.762 -29.269 1.00 90.81 372 GLN A N 1
ATOM 2895 C CA . GLN A 1 372 ? 29.345 -3.445 -28.639 1.00 90.81 372 GLN A CA 1
ATOM 2896 C C . GLN A 1 372 ? 30.046 -2.368 -29.478 1.00 90.81 372 GLN A C 1
ATOM 2898 O O . GLN A 1 372 ? 30.466 -1.348 -28.943 1.00 90.81 372 GLN A O 1
ATOM 2903 N N . GLU A 1 373 ? 30.179 -2.599 -30.790 1.00 90.12 373 GLU A N 1
ATOM 2904 C CA . GLU A 1 373 ? 30.806 -1.670 -31.745 1.00 90.12 373 GLU A CA 1
ATOM 2905 C C . GLU A 1 373 ? 32.291 -1.370 -31.450 1.00 90.12 373 GLU A C 1
ATOM 2907 O O . GLU A 1 373 ? 32.845 -0.380 -31.926 1.00 90.12 373 GLU A O 1
ATOM 2912 N N . VAL A 1 374 ? 32.968 -2.259 -30.714 1.00 93.25 374 VAL A N 1
ATOM 2913 C CA . VAL A 1 374 ? 34.411 -2.188 -30.456 1.00 93.25 374 VAL A CA 1
ATOM 2914 C C . VAL A 1 374 ? 35.127 -3.119 -31.433 1.00 93.25 374 VAL A C 1
ATOM 2916 O O . VAL A 1 374 ? 35.029 -4.342 -31.332 1.00 93.25 374 VAL A O 1
ATOM 2919 N N . ALA A 1 375 ? 35.821 -2.549 -32.416 1.00 91.56 375 ALA A N 1
ATOM 2920 C CA . ALA A 1 375 ? 36.481 -3.321 -33.463 1.00 91.56 375 ALA A CA 1
ATOM 2921 C C . ALA A 1 375 ? 37.725 -4.078 -32.946 1.00 91.56 375 ALA A C 1
ATOM 2923 O O . ALA A 1 375 ? 38.378 -3.635 -31.998 1.00 91.56 375 ALA A O 1
ATOM 2924 N N . PRO A 1 376 ? 38.108 -5.192 -33.600 1.00 94.38 376 PRO A N 1
ATOM 2925 C CA . PRO A 1 376 ? 39.422 -5.792 -33.403 1.00 94.38 376 PRO A CA 1
ATOM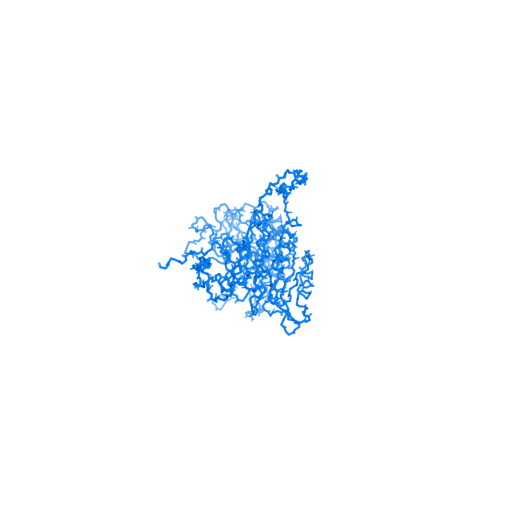 2926 C C . PRO A 1 376 ? 40.530 -4.750 -33.614 1.00 94.38 376 PRO A C 1
ATOM 2928 O O . PRO A 1 376 ? 40.543 -4.035 -34.618 1.00 94.38 376 PRO A O 1
ATOM 2931 N N . GLY A 1 377 ? 41.458 -4.663 -32.670 1.00 91.44 377 GLY A N 1
ATOM 2932 C CA . GLY A 1 377 ? 42.548 -3.689 -32.636 1.00 91.44 377 GLY A CA 1
ATOM 2933 C C . GLY A 1 377 ? 42.267 -2.421 -31.820 1.00 91.44 377 GLY A C 1
ATOM 2934 O O . GLY A 1 377 ? 43.158 -1.577 -31.726 1.00 91.44 377 GLY A O 1
ATOM 2935 N N . THR A 1 378 ? 41.078 -2.251 -31.228 1.00 92.38 378 THR A N 1
ATOM 2936 C CA . THR A 1 378 ? 40.762 -1.070 -30.406 1.00 92.38 378 THR A CA 1
ATOM 2937 C C . THR A 1 378 ? 41.490 -1.119 -29.054 1.00 92.38 378 THR A C 1
ATOM 2939 O O . THR A 1 378 ? 41.279 -2.028 -28.247 1.00 92.38 378 THR A O 1
ATOM 2942 N N . ALA A 1 379 ? 42.346 -0.129 -28.777 1.00 94.25 379 ALA A N 1
ATOM 2943 C CA . ALA A 1 379 ? 43.008 0.013 -27.480 1.00 94.25 379 ALA A CA 1
ATOM 2944 C C . ALA A 1 379 ? 41.997 0.371 -26.377 1.00 94.25 379 ALA A C 1
ATOM 2946 O O . ALA A 1 379 ? 40.980 1.002 -26.649 1.00 94.25 379 ALA A O 1
ATOM 2947 N N . TRP A 1 380 ? 42.270 0.005 -25.117 1.00 94.44 380 TRP A N 1
ATOM 2948 C CA . TRP A 1 380 ? 41.318 0.238 -24.017 1.00 94.44 380 TRP A CA 1
ATOM 2949 C C . TRP A 1 380 ? 40.940 1.715 -23.826 1.00 94.44 380 TRP A C 1
ATOM 2951 O O . TRP A 1 380 ? 39.801 2.033 -23.486 1.00 94.44 380 TRP A O 1
ATOM 2961 N N . GLU A 1 381 ? 41.878 2.628 -24.069 1.00 92.62 381 GLU A N 1
ATOM 2962 C CA . GLU A 1 381 ? 41.641 4.076 -24.021 1.00 92.62 381 GLU A CA 1
ATOM 2963 C C . GLU A 1 381 ? 40.635 4.560 -25.077 1.00 92.62 381 GLU A C 1
ATOM 2965 O O . GLU A 1 381 ? 39.894 5.503 -24.813 1.00 92.62 381 GLU A O 1
ATOM 2970 N N . ASP A 1 382 ? 40.530 3.848 -26.201 1.00 93.00 382 ASP A N 1
ATOM 2971 C CA . ASP A 1 382 ? 39.615 4.145 -27.307 1.00 93.00 382 ASP A CA 1
ATOM 2972 C C . ASP A 1 382 ? 38.269 3.401 -27.200 1.00 93.00 382 ASP A C 1
ATOM 2974 O O . ASP A 1 382 ? 37.351 3.651 -27.983 1.00 93.00 382 ASP A O 1
ATOM 2978 N N . VAL A 1 383 ? 38.121 2.483 -26.235 1.00 93.31 383 VAL A N 1
ATOM 2979 C CA . VAL A 1 383 ? 36.839 1.814 -25.958 1.00 93.31 383 VAL A CA 1
ATOM 2980 C C . VAL A 1 383 ? 35.837 2.854 -25.421 1.00 93.31 383 VAL A C 1
ATOM 2982 O O . VAL A 1 383 ? 36.173 3.570 -24.478 1.00 93.31 383 VAL A O 1
ATOM 2985 N N . PRO A 1 384 ? 34.604 2.960 -25.946 1.00 91.94 384 PRO A N 1
ATOM 2986 C CA . PRO A 1 384 ? 33.627 3.943 -25.470 1.00 91.94 384 PRO A CA 1
ATOM 2987 C C . PRO A 1 384 ? 33.272 3.782 -23.983 1.00 91.94 384 PRO A C 1
ATOM 2989 O O . PRO A 1 384 ? 33.184 2.662 -23.486 1.00 91.94 384 PRO A O 1
ATOM 2992 N N . ASP A 1 385 ? 32.956 4.879 -23.283 1.00 90.81 385 ASP A N 1
ATOM 2993 C CA . ASP A 1 385 ? 32.481 4.837 -21.882 1.00 90.81 385 ASP A CA 1
ATOM 2994 C C . ASP A 1 385 ? 31.152 4.073 -21.716 1.00 90.81 385 ASP A C 1
ATOM 2996 O O . ASP A 1 385 ? 30.794 3.659 -20.617 1.00 90.81 385 ASP A O 1
ATOM 3000 N N . SER A 1 386 ? 30.413 3.866 -22.813 1.00 86.75 386 SER A N 1
ATOM 3001 C CA . SER A 1 386 ? 29.196 3.050 -22.857 1.00 86.75 386 SER A CA 1
ATOM 3002 C C . SER A 1 386 ? 29.451 1.539 -22.877 1.00 86.75 386 SER A C 1
ATOM 3004 O O . SER A 1 386 ? 28.484 0.780 -22.855 1.00 86.75 386 SER A O 1
ATOM 3006 N N . PHE A 1 387 ? 30.710 1.099 -22.959 1.00 94.88 387 PHE A N 1
ATOM 3007 C CA . PHE A 1 387 ? 31.079 -0.313 -22.927 1.00 94.88 387 PHE A CA 1
ATOM 3008 C C . PHE A 1 387 ? 30.681 -0.964 -21.596 1.00 94.88 387 PHE A C 1
ATOM 3010 O O . PHE A 1 387 ? 30.947 -0.427 -20.517 1.00 94.88 387 PHE A O 1
ATOM 3017 N N . ILE A 1 388 ? 30.077 -2.148 -21.684 1.00 93.25 388 ILE A N 1
ATOM 3018 C CA . ILE A 1 388 ? 29.735 -3.001 -20.545 1.00 93.25 388 ILE A CA 1
ATOM 3019 C C . ILE A 1 388 ? 30.433 -4.352 -20.685 1.00 93.25 388 ILE A C 1
ATOM 3021 O O . ILE A 1 388 ? 30.654 -4.851 -21.783 1.00 93.25 388 ILE A O 1
ATOM 3025 N N . CYS A 1 389 ? 30.776 -4.989 -19.573 1.00 94.62 389 CYS A N 1
ATOM 3026 C CA . CYS A 1 389 ? 31.310 -6.343 -19.615 1.00 94.62 389 CYS A CA 1
ATOM 3027 C C . CYS A 1 389 ? 30.276 -7.313 -20.229 1.00 94.62 389 CYS A C 1
ATOM 3029 O O . CYS A 1 389 ? 29.158 -7.373 -19.718 1.00 94.62 389 CYS A O 1
ATOM 3031 N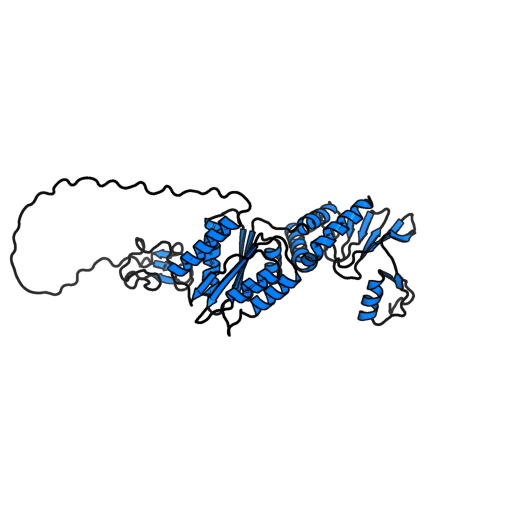 N . PRO A 1 390 ? 30.613 -8.113 -21.259 1.00 91.62 390 PRO A N 1
ATOM 3032 C CA . PRO A 1 390 ? 29.647 -8.999 -21.920 1.00 91.62 390 PRO A CA 1
ATOM 3033 C C . PRO A 1 390 ? 29.136 -10.147 -21.032 1.00 91.62 390 PRO A C 1
ATOM 3035 O O . PRO A 1 390 ? 28.090 -10.725 -21.335 1.00 91.62 390 PRO A O 1
ATOM 3038 N N . GLU A 1 391 ? 29.845 -10.463 -19.942 1.00 90.56 391 GLU A N 1
ATOM 3039 C CA . GLU A 1 391 ? 29.484 -11.532 -19.000 1.00 90.56 391 GLU A CA 1
ATOM 3040 C C . GLU A 1 391 ? 28.648 -11.044 -17.805 1.00 90.56 391 GLU A C 1
ATOM 3042 O O . GLU A 1 391 ? 27.733 -11.743 -17.370 1.00 90.56 391 GLU A O 1
ATOM 3047 N N . CYS A 1 392 ? 28.943 -9.862 -17.247 1.00 85.44 392 CYS A N 1
ATOM 3048 C CA . CYS A 1 392 ? 28.268 -9.366 -16.035 1.00 85.44 392 CYS A CA 1
ATOM 3049 C C . CYS A 1 392 ? 27.518 -8.043 -16.191 1.00 85.44 392 CYS A C 1
ATOM 3051 O O . CYS A 1 392 ? 26.901 -7.590 -15.227 1.00 85.44 392 CYS A O 1
ATOM 3053 N N . ASP A 1 393 ? 27.571 -7.436 -17.375 1.00 83.75 393 ASP A N 1
ATOM 3054 C CA . ASP A 1 393 ? 26.864 -6.209 -17.741 1.00 83.75 393 ASP A CA 1
ATOM 3055 C C . ASP A 1 393 ? 27.210 -4.977 -16.865 1.00 83.75 393 ASP A C 1
ATOM 3057 O O . ASP A 1 393 ? 26.445 -4.014 -16.820 1.00 83.75 393 ASP A O 1
ATOM 3061 N N . ILE A 1 394 ? 28.360 -4.971 -16.173 1.00 88.06 394 ILE A N 1
ATOM 3062 C CA . ILE A 1 394 ? 28.863 -3.796 -15.432 1.00 88.06 394 ILE A CA 1
ATOM 3063 C C . ILE A 1 394 ? 29.746 -2.927 -16.339 1.00 88.06 394 ILE A C 1
ATOM 3065 O O . ILE A 1 394 ? 30.4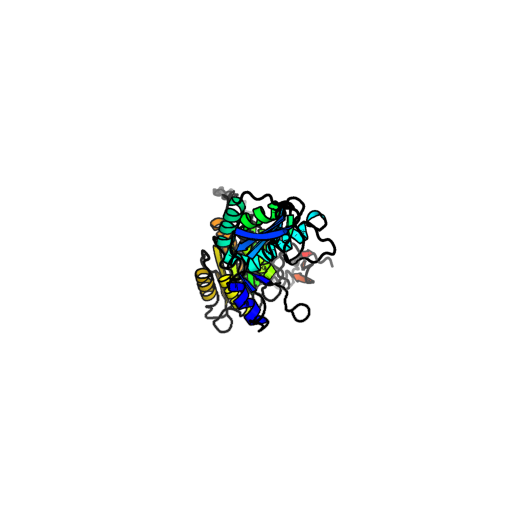22 -3.444 -17.229 1.00 88.06 394 ILE A O 1
ATOM 3069 N N . GLY A 1 395 ? 29.695 -1.609 -16.132 1.00 90.38 395 GLY A N 1
AT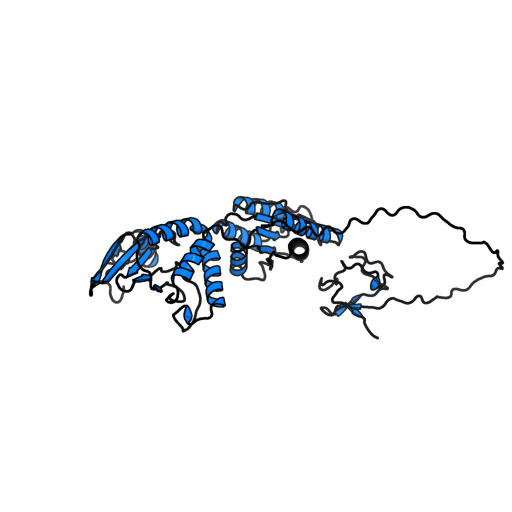OM 3070 C CA . GLY A 1 395 ? 30.373 -0.600 -16.943 1.00 90.38 395 GLY A CA 1
ATOM 3071 C C . GLY A 1 395 ? 31.901 -0.697 -16.965 1.00 90.38 395 GLY A C 1
ATOM 3072 O O . GLY A 1 395 ? 32.530 -1.468 -16.242 1.00 90.38 395 GLY A O 1
ATOM 3073 N N . LYS A 1 396 ? 32.508 0.115 -17.832 1.00 91.31 396 LYS A N 1
ATOM 3074 C CA . LYS A 1 396 ? 33.959 0.177 -18.072 1.00 91.31 396 LYS A CA 1
ATOM 3075 C C . LYS A 1 396 ? 34.796 0.484 -16.814 1.00 91.31 396 LYS A C 1
ATOM 3077 O O . LYS A 1 396 ? 35.987 0.185 -16.786 1.00 91.31 396 LYS A O 1
ATOM 3082 N N . ASP A 1 397 ? 34.188 1.050 -15.774 1.00 93.25 397 ASP A N 1
ATOM 3083 C CA . ASP A 1 397 ? 34.820 1.477 -14.522 1.00 93.25 397 ASP A CA 1
ATOM 3084 C C . ASP A 1 397 ? 35.321 0.327 -13.633 1.00 93.25 397 ASP A C 1
ATOM 3086 O O . ASP A 1 397 ? 36.194 0.551 -12.799 1.00 93.25 397 ASP A O 1
ATOM 3090 N N . VAL A 1 398 ? 34.834 -0.904 -13.831 1.00 93.19 398 VAL A N 1
ATOM 3091 C CA . VAL A 1 398 ? 35.255 -2.076 -13.030 1.00 93.19 398 VAL A CA 1
ATOM 3092 C C . VAL A 1 398 ? 36.394 -2.893 -13.645 1.00 93.19 398 VAL A C 1
ATOM 3094 O O . VAL A 1 398 ? 36.668 -4.014 -13.199 1.00 93.19 398 VAL A O 1
ATOM 3097 N N . PHE A 1 399 ? 37.029 -2.380 -14.696 1.00 95.88 399 PHE A N 1
ATOM 3098 C CA . PHE A 1 399 ? 38.102 -3.070 -15.403 1.00 95.88 399 PHE A CA 1
ATOM 3099 C C . PHE A 1 399 ? 39.480 -2.601 -14.950 1.00 95.88 399 PHE A C 1
ATOM 3101 O O . PHE A 1 399 ? 39.772 -1.406 -14.933 1.00 95.88 399 PHE A O 1
ATOM 3108 N N . GLU A 1 400 ? 40.357 -3.562 -14.676 1.00 95.94 400 GLU A N 1
ATOM 3109 C CA . GLU A 1 400 ? 41.738 -3.314 -14.271 1.00 95.94 400 GLU A CA 1
ATOM 3110 C C . GLU A 1 400 ? 42.729 -3.903 -15.281 1.00 95.94 400 GLU A C 1
ATOM 3112 O O . GLU A 1 400 ? 42.442 -4.927 -15.907 1.00 95.94 400 GLU A O 1
ATOM 3117 N N . PRO A 1 401 ? 43.894 -3.267 -15.482 1.00 94.12 401 PRO A N 1
ATOM 3118 C CA . PRO A 1 401 ? 44.917 -3.793 -16.370 1.00 94.12 401 PRO A CA 1
ATOM 3119 C C . PRO A 1 401 ? 45.431 -5.149 -15.889 1.00 94.12 401 PRO A C 1
ATOM 3121 O O . PRO A 1 401 ? 45.778 -5.314 -14.718 1.00 94.12 401 PRO A O 1
ATOM 3124 N N . ILE A 1 402 ? 45.548 -6.103 -16.812 1.00 90.12 402 ILE A N 1
ATOM 3125 C CA . ILE A 1 402 ? 46.273 -7.344 -16.543 1.00 90.12 402 ILE A CA 1
ATOM 3126 C C . ILE A 1 402 ? 47.761 -7.011 -16.617 1.00 90.12 402 ILE A C 1
ATOM 3128 O O . ILE A 1 402 ? 48.280 -6.669 -17.681 1.00 90.12 402 ILE A O 1
ATOM 3132 N N . ASN A 1 403 ? 48.426 -7.055 -15.467 1.00 77.81 403 ASN A N 1
ATOM 3133 C CA . ASN A 1 403 ? 49.880 -7.029 -15.407 1.00 77.81 403 ASN A CA 1
ATOM 3134 C C . ASN A 1 403 ? 50.359 -8.474 -15.575 1.00 77.81 403 ASN A C 1
ATOM 3136 O O . ASN A 1 403 ? 50.033 -9.310 -14.731 1.00 77.81 403 ASN A O 1
ATOM 3140 N N . ASP A 1 404 ? 51.070 -8.753 -16.667 1.00 56.84 404 ASP A N 1
ATOM 3141 C CA . ASP A 1 404 ? 51.767 -10.031 -16.870 1.00 56.84 404 ASP A CA 1
ATOM 3142 C C . ASP A 1 404 ? 52.874 -10.261 -15.827 1.00 56.84 404 ASP A C 1
ATOM 3144 O O . ASP A 1 404 ? 53.557 -9.275 -15.443 1.00 56.84 404 ASP A O 1
#

InterPro domains:
  IPR008254 Flavodoxin/nitric oxide synthase [PF00258] (165-298)
  IPR008254 Flavodoxin/nitric oxide synthase [PS50902] (163-302)
  IPR024934 Rubredoxin-like domain [PS50903] (351-402)
  IPR024935 Rubredoxin domain [PF00301] (353-399)
  IPR024935 Rubredoxin domain [PR00163] (353-369)
  IPR024935 Rubredoxin domain [PR00163] (383-399)
  IPR024935 Rubredoxin domain [cd00730] (353-402)
  IPR029039 Flavoprotein-like superfamily [G3DSA:3.40.50.360] (158-309)
  IPR029039 Flavoprotein-like superfamily [SSF52218] (160-303)
  IPR036866 Ribonuclease Z/Hydroxyacylglutathione hydrolase-like [G3DSA:3.60.15.10] (1-156)
  IPR036866 Ribonuclease Z/Hydroxyacylglutathione hydrolase-like [SSF56281] (3-193)
  IPR045761 ODP domain [PF19583] (19-104)

Foldseek 3Di:
DVVCQQDEDEFAPVVLVVCCVVPVCNVGRYDHDEAQDWADPDPPKIKGKYDQDPQPHNGAIWIAIPPVQEIARALQLAFADDDPDAACVVDDVVVRVVRLLLSCLQGVLQVLVSLLVRLVVVVVVVGHHQWYHYNHGHIYRDPRCPSSVVSPCLSPLAADLEEEEEEEDPPCQQVLLSVLLQLLLCVQDVRYHYHYYYLVPDDLSVSSSRVSHHQEYEYEAEQDPLEGDVSSVVSLVSLLVSLRPNHAYEYEYEYAPDTNHRVVSQVSCVNSPHRYDYYYYHYDHDFLVSSVVSSVNSNVCNCVSPPDDGPPPPPPDDDDDDDDDDDDDDDDDDDDDDDDDDDDDDDDDFAFWKAQPPPRDIAGLQCFDVSRVGHRNQHLVRPDQSDADPPPRHTPVRIDTDDD

Secondary structure (DSSP, 8-state):
--S-TT--EEE-HHHHHHHHHHH--TTS-EEE--TT-EEEEETTEEEEEEE-TTSSSTT-EEEEETTTTEEEEETTT------S--BGGGS-HHHHHHHHHHHIIIIIGGGHHHHHHHHHHHHHTT---SEEEESSS-EE-SSTHHHHHHHHHHHTT--EEEEEEEEE-SSSHHHHHHHHHHHHHHHH-TTSEEEEEETTTS-HHHHHHHHHHEEEEEEEE-EETTEE-HHHHHHHHHHHHHT--S-EEEEEEEESSS--HHHHHHHHHHHTT-EEPPPEEEESS--HHHHHHHHHHHHHHHHHH-SS------PPPPPP-PPPPP-PPPP------------------PPPPEEETTT--EE-TTT-BGGGTB-TT--GGGS-TT-B-TTT--BGGGEEE---

pLDDT: mean 90.54, std 18.73, range [25.97, 98.94]